Protein AF-A0A9P1FGV8-F1 (afdb_monomer_lite)

pLDDT: mean 72.92, std 21.54, range [23.73, 96.88]

Secondary structure (DSSP, 8-state):
-EEEEEEEETTEEEEEEEEETT--HHHHHHHHHHHH---GGGEEEEETTEE-S---SS--SEEEEEE---PPPHHHHHHHHHHHTT-GGGGGGS-HHHHT-HHHHHHHHHH-GGGGGTS-TTGGG-HHHHHHHHHH-GGGGGTS-TTGGG-HHHHHHHHHH-GGGGGGS-TTTTT-HHHHHHHHHH-GGGGGSTTS-SGGGG-HHHHHHHHHH-GGGGGTS-TTGGG-HHHHHHHHHH-GGGGGTS-GGGGG-HHHHHHHHTT-GGGGGGS-TTGGG-HHHHHHHHHH-GGGGGGS-HHHHS-HHHHHHHT-TTSSS-EEEETTEEEE--S--TT-S-HHHHHT--TT--HHHHHHHHHHHHHHS-GGG-GGGHHHHHHHHHHHHHHHHHHHSHHHHHHHHHHHHHHHHT---TTSS---HHHHHHHHHHHS--------PPPP--------------GGGGGGSS------------------------------------------------------------PPTTSPPTT-EEEE---SS-GGGTT-EEEEEEEETTTTEEEEEESS-S-EEEE-TTSEEE--EEEE---SS-GGGTT-EEEEEEEETTTTEEEEEEE---SSS--S--EEEEEEEGGGEEEPTT-EEE--S-SSGGGTT-EEEEEEEETTTTEEEEEETTS-EE-

Foldseek 3Di:
DWAWAFEAEPVGTDDIDIGDQPDKPQVVLVVCCVRPVQHSVQWFWDDPHDTDPICPNDGGNYIYTDGHDDDDDPVRVVVLLVVLLVALCCLQVDDLSLLADLVSLLSSLQRALLSLQSHDLVSLADPVSLLSSLQRALLSLLSHDLVLLADLVSLLSSLLRALLSLLSHDLVLLPDPVSNLSSCQNALCSLVDPSRDPVSLADLSNLLSSLLRALCSLLSRDLVSLAPPVSLQSNCLRALCSCVNHDLVCLAVLSNLLSNLLVALLCLLSHDLVLLADLSSLQSNQQAALCSLVSHDLVSVPDPVSQVNQQDPNHHFRWHADPSDIDTLDQAPLPDLDLCNNLSHDLPDDLVSLVVSLVVLCVVLPLVVCVVPNVVSVSSNVSSVVSSVQCNDPVSSVQCVVPNPVSVVVDDDPPPPDQDPVNVVVVCPVPPDDDDDDDDDDDDDDDDDDDDDDDDDDPVPVVPPDDDDDDDDDDDDDDDDDDDDDDDDDDDDDDDDDDDDDDDDDDDDDDDDDDDDDDDDPPPPDPQALDDDFQFKKAFADDPPCHVRHRFIWTFHDADPVVQWTFTQTPVDRDTDTHHPVGIDTFFKWAFDDDPPCCVRHRFIWTFSDADPVVQWTFTFTFDDDDPDDDGDDTDTDTHHPLRTHGDQQDKDADDDDPPPVRHRWIWGFHDAPNVVSDTFTATSVGDTDD

Structure (mmCIF, N/CA/C/O backbone):
data_AF-A0A9P1FGV8-F1
#
_entry.id   AF-A0A9P1FGV8-F1
#
loop_
_atom_site.group_PDB
_atom_site.id
_atom_site.type_symbol
_atom_site.label_atom_id
_atom_site.label_alt_id
_atom_site.label_comp_id
_atom_site.label_asym_id
_atom_site.label_entity_id
_atom_site.label_seq_id
_atom_site.pdbx_PDB_ins_code
_atom_site.Cartn_x
_atom_site.Cartn_y
_atom_site.Cartn_z
_atom_site.occupancy
_atom_site.B_iso_or_equiv
_atom_site.auth_seq_id
_atom_site.auth_comp_id
_atom_site.auth_asym_id
_atom_site.auth_atom_id
_atom_site.pdbx_PDB_model_num
ATOM 1 N N . MET A 1 1 ? -26.670 -15.741 76.612 1.00 57.12 1 MET A N 1
ATOM 2 C CA . MET A 1 1 ? -26.984 -16.680 75.513 1.00 57.12 1 MET A CA 1
ATOM 3 C C . MET A 1 1 ? -26.267 -16.162 74.277 1.00 57.12 1 MET A C 1
ATOM 5 O O . MET A 1 1 ? -26.011 -14.965 74.229 1.00 57.12 1 MET A O 1
ATOM 9 N N . SER A 1 2 ? -25.871 -17.027 73.353 1.00 61.12 2 SER A N 1
ATOM 10 C CA . SER A 1 2 ? -25.219 -16.634 72.100 1.00 61.12 2 SER A CA 1
ATOM 11 C C . SER A 1 2 ? -25.986 -17.243 70.940 1.00 61.12 2 SER A C 1
ATOM 13 O O . SER A 1 2 ? -26.332 -18.423 70.989 1.00 61.12 2 SER A O 1
ATOM 15 N N . ASP A 1 3 ? -26.240 -16.438 69.917 1.00 75.19 3 ASP A N 1
ATOM 16 C CA . ASP A 1 3 ? -26.911 -16.886 68.704 1.00 75.19 3 ASP A CA 1
ATOM 17 C C . ASP A 1 3 ? -25.857 -17.325 67.687 1.00 75.19 3 ASP A C 1
ATOM 19 O O . ASP A 1 3 ? -24.790 -16.711 67.575 1.00 75.19 3 ASP A O 1
ATOM 23 N N . GLN A 1 4 ? -26.148 -18.401 66.959 1.00 81.81 4 GLN A N 1
ATOM 24 C CA . GLN A 1 4 ? -25.313 -18.895 65.869 1.00 81.81 4 GLN A CA 1
ATOM 25 C C . GLN A 1 4 ? -25.981 -18.535 64.541 1.00 81.81 4 GLN A C 1
ATOM 27 O O . GLN A 1 4 ? -27.059 -19.041 64.236 1.00 81.81 4 GLN A O 1
ATOM 32 N N . ILE A 1 5 ? -25.324 -17.682 63.759 1.00 84.19 5 ILE A N 1
ATOM 33 C CA . ILE A 1 5 ? -25.774 -17.267 62.429 1.00 84.19 5 ILE A CA 1
ATOM 34 C C . ILE A 1 5 ? -24.946 -18.030 61.395 1.00 84.19 5 ILE A C 1
ATOM 36 O O . ILE A 1 5 ? -23.714 -18.041 61.474 1.00 84.19 5 ILE A O 1
ATOM 40 N N . ARG A 1 6 ? -25.601 -18.680 60.432 1.00 83.81 6 ARG A N 1
ATOM 41 C CA . ARG A 1 6 ? -24.921 -19.350 59.315 1.00 83.81 6 ARG A CA 1
ATOM 42 C C . ARG A 1 6 ? -24.731 -18.381 58.162 1.00 83.81 6 ARG A C 1
ATOM 44 O O . ARG A 1 6 ? -25.678 -17.718 57.752 1.00 83.81 6 ARG A O 1
ATOM 51 N N . ILE A 1 7 ? -23.519 -18.320 57.632 1.00 84.19 7 ILE A N 1
ATOM 52 C CA . ILE A 1 7 ? -23.178 -17.533 56.454 1.00 84.19 7 ILE A CA 1
ATOM 53 C C . ILE A 1 7 ? -23.054 -18.495 55.281 1.00 84.19 7 ILE A C 1
ATOM 55 O O . ILE A 1 7 ? -22.182 -19.364 55.269 1.00 84.19 7 ILE A O 1
ATOM 59 N N . VAL A 1 8 ? -23.931 -18.346 54.297 1.00 83.12 8 VAL A N 1
ATOM 60 C CA . VAL A 1 8 ? -23.946 -19.139 53.066 1.00 83.12 8 VAL A CA 1
ATOM 61 C C . VAL A 1 8 ? -23.476 -18.292 51.888 1.00 83.12 8 VAL A C 1
ATOM 63 O O . VAL A 1 8 ? -23.624 -17.073 51.869 1.00 83.12 8 VAL A O 1
ATOM 66 N N . GLY A 1 9 ? -22.888 -18.938 50.893 1.00 76.12 9 GLY A N 1
ATOM 67 C CA . GLY A 1 9 ? -22.612 -18.369 49.583 1.00 76.12 9 GLY A CA 1
ATOM 68 C C . GLY A 1 9 ? -23.350 -19.158 48.508 1.00 76.12 9 GLY A C 1
ATOM 69 O O . GLY A 1 9 ? -23.976 -20.182 48.781 1.00 76.12 9 GLY A O 1
ATOM 70 N N . LEU A 1 10 ? -23.205 -18.737 47.252 1.00 68.19 10 LEU A N 1
ATOM 71 C CA . LEU A 1 10 ? -23.842 -19.392 46.098 1.00 68.19 10 LEU A CA 1
ATOM 72 C C . LEU A 1 10 ? -23.443 -20.875 45.912 1.00 68.19 10 LEU A C 1
ATOM 74 O O . LEU A 1 10 ? -24.108 -21.592 45.170 1.00 68.19 10 LEU A O 1
ATOM 78 N N . ALA A 1 11 ? -22.375 -21.333 46.576 1.00 64.50 11 ALA A N 1
ATOM 79 C CA . ALA A 1 11 ? -21.871 -22.708 46.532 1.00 64.50 11 ALA A CA 1
ATOM 80 C C . ALA A 1 11 ? -22.153 -23.543 47.806 1.00 64.50 11 ALA A C 1
ATOM 82 O O . ALA A 1 11 ? -21.768 -24.710 47.845 1.00 64.50 11 ALA A O 1
ATOM 83 N N . GLY A 1 12 ? -22.800 -22.980 48.838 1.00 76.12 12 GLY A N 1
ATOM 84 C CA . GLY A 1 12 ? -23.078 -23.659 50.116 1.00 76.12 12 GLY A CA 1
ATOM 85 C C . GLY A 1 12 ? -22.660 -22.861 51.359 1.00 76.12 12 GLY A C 1
ATOM 86 O O . GLY A 1 12 ? -22.357 -21.672 51.274 1.00 76.12 12 GLY A O 1
ATOM 87 N N . GLU A 1 13 ? -22.660 -23.508 52.529 1.00 82.38 13 GLU A N 1
ATOM 88 C CA . GLU A 1 13 ? -22.275 -22.894 53.812 1.00 82.38 13 GLU A CA 1
ATOM 89 C C . GLU A 1 13 ? -20.778 -22.523 53.823 1.00 82.38 13 GLU A C 1
ATOM 91 O O . GLU A 1 13 ? -19.921 -23.367 53.567 1.00 82.38 13 GLU A O 1
ATOM 96 N N . LEU A 1 14 ? -20.473 -21.248 54.092 1.00 80.44 14 LEU A N 1
ATOM 97 C CA . LEU A 1 14 ? -19.115 -20.690 54.125 1.00 80.44 14 LEU A CA 1
ATOM 98 C C . LEU A 1 14 ? -18.533 -20.734 55.541 1.00 80.44 14 LEU A C 1
ATOM 100 O O . LEU A 1 14 ? -17.412 -21.194 55.742 1.00 80.44 14 LEU A O 1
ATOM 104 N N . CYS A 1 15 ? -19.288 -20.247 56.528 1.00 82.62 15 CYS A N 1
ATOM 105 C CA . CYS A 1 15 ? -18.912 -20.283 57.939 1.00 82.62 15 CYS A CA 1
ATOM 106 C C . CYS A 1 15 ? -20.142 -20.130 58.847 1.00 82.62 15 CYS A C 1
ATOM 108 O O . CYS A 1 15 ? -21.204 -19.691 58.411 1.00 82.62 15 CYS A O 1
ATOM 110 N N . SER A 1 16 ? -19.996 -20.447 60.136 1.00 84.81 16 SER A N 1
ATOM 111 C CA . SER A 1 16 ? -21.013 -20.141 61.149 1.00 84.81 16 SER A CA 1
ATOM 112 C C . SER A 1 16 ? -20.418 -19.241 62.226 1.00 84.81 16 SER A C 1
ATOM 114 O O . SER A 1 16 ? -19.399 -19.597 62.825 1.00 84.81 16 SER A O 1
ATOM 116 N N . VAL A 1 17 ? -21.051 -18.103 62.495 1.00 84.00 17 VAL A N 1
ATOM 117 C CA . VAL A 1 17 ? -20.554 -17.076 63.417 1.00 84.00 17 VAL A CA 1
ATOM 118 C C . VAL A 1 17 ? -21.397 -17.074 64.690 1.00 84.00 17 VAL A C 1
ATOM 120 O O . VAL A 1 17 ? -22.623 -17.030 64.629 1.00 84.00 17 VAL A O 1
ATOM 123 N N . GLN A 1 18 ? -20.746 -17.103 65.857 1.00 83.19 18 GLN A N 1
ATOM 124 C CA . GLN A 1 18 ? -21.416 -16.941 67.153 1.00 83.19 18 GLN A CA 1
ATOM 125 C C . GLN A 1 18 ? -21.330 -15.492 67.644 1.00 83.19 18 GLN A C 1
ATOM 127 O O . GLN A 1 18 ? -20.236 -14.915 67.717 1.00 83.19 18 GLN A O 1
ATOM 132 N N . LEU A 1 19 ? -22.469 -14.920 68.039 1.00 81.88 19 LEU A N 1
ATOM 133 C CA . LEU A 1 19 ? -22.578 -13.547 68.542 1.00 81.88 19 LEU A CA 1
ATOM 134 C C . LEU A 1 19 ? -23.376 -13.470 69.857 1.00 81.88 19 LEU A C 1
ATOM 136 O O . LEU A 1 19 ? -24.358 -14.198 70.019 1.00 81.88 19 LEU A O 1
ATOM 140 N N . PRO A 1 20 ? -22.995 -12.588 70.801 1.00 79.38 20 PRO A N 1
ATOM 141 C CA . PRO A 1 20 ? -23.828 -12.274 71.963 1.00 79.38 20 PRO A CA 1
ATOM 142 C C . PRO A 1 20 ? -25.107 -11.533 71.524 1.00 79.38 20 PRO A C 1
ATOM 144 O O . PRO A 1 20 ? -25.142 -10.969 70.429 1.00 79.38 20 PRO A O 1
ATOM 147 N N . VAL A 1 21 ? -26.176 -11.588 72.331 1.00 70.56 21 VAL A N 1
ATOM 148 C CA . VAL A 1 21 ? -27.558 -11.161 71.967 1.00 70.56 21 VAL A CA 1
ATOM 149 C C . VAL A 1 21 ? -27.668 -9.670 71.596 1.00 70.56 21 VAL A C 1
ATOM 151 O O . VAL A 1 21 ? -28.568 -9.269 70.867 1.00 70.56 21 VAL A O 1
ATOM 154 N N . ASP A 1 22 ? -26.724 -8.866 72.067 1.00 75.62 22 ASP A N 1
ATOM 155 C CA . ASP A 1 22 ? -26.597 -7.416 71.917 1.00 75.62 22 ASP A CA 1
ATOM 156 C C . ASP A 1 22 ? -25.638 -6.973 70.792 1.00 75.62 22 ASP A C 1
ATOM 158 O O . ASP A 1 22 ? -25.568 -5.784 70.492 1.00 75.62 22 ASP A O 1
ATOM 162 N N . ALA A 1 23 ? -24.939 -7.911 70.139 1.00 78.25 23 ALA A N 1
ATOM 163 C CA . ALA A 1 23 ? -23.999 -7.604 69.056 1.00 78.25 23 ALA A CA 1
ATOM 164 C C . ALA A 1 23 ? -24.629 -6.838 67.883 1.00 78.25 23 ALA A C 1
ATOM 166 O O . ALA A 1 23 ? -25.740 -7.152 67.438 1.00 78.25 23 ALA A O 1
ATOM 167 N N . THR A 1 24 ? -23.855 -5.897 67.342 1.00 83.81 24 THR A N 1
ATOM 168 C CA . THR A 1 24 ? -24.216 -5.051 66.196 1.00 83.81 24 THR A CA 1
ATOM 169 C C . THR A 1 24 ? -23.938 -5.712 64.838 1.00 83.81 24 THR A C 1
ATOM 171 O O . THR A 1 24 ? -23.131 -6.638 64.719 1.00 83.81 24 THR A O 1
ATOM 174 N N . LEU A 1 25 ? -24.555 -5.196 63.763 1.00 81.69 25 LEU A N 1
ATOM 175 C CA . LEU A 1 25 ? -24.253 -5.630 62.388 1.00 81.69 25 LEU A CA 1
ATOM 176 C C . LEU A 1 25 ? -22.762 -5.453 62.038 1.00 81.69 25 LEU A C 1
ATOM 178 O O . LEU A 1 25 ? -22.204 -6.246 61.283 1.00 81.69 25 LEU A O 1
ATOM 182 N N . GLN A 1 26 ? -22.103 -4.444 62.611 1.00 81.31 26 GLN A N 1
ATOM 183 C CA . GLN A 1 26 ? -20.683 -4.177 62.391 1.00 81.31 26 GLN A CA 1
ATOM 184 C C . GLN A 1 26 ? -19.782 -5.232 63.057 1.00 81.31 26 GLN A C 1
ATOM 186 O O . GLN A 1 26 ? -18.797 -5.651 62.455 1.00 81.31 26 GLN A O 1
ATOM 191 N N . GLU A 1 27 ? -20.152 -5.739 64.237 1.00 83.00 27 GLU A N 1
ATOM 192 C CA . GLU A 1 27 ? -19.472 -6.880 64.871 1.00 83.00 27 GLU A CA 1
ATOM 193 C C . GLU A 1 27 ? -19.676 -8.188 64.100 1.00 83.00 27 GLU A C 1
ATOM 195 O O . GLU A 1 27 ? -18.733 -8.972 63.980 1.00 83.00 27 GLU A O 1
ATOM 200 N N . LEU A 1 28 ? -20.873 -8.421 63.538 1.00 83.62 28 LEU A N 1
ATOM 201 C CA . LEU A 1 28 ? -21.086 -9.552 62.629 1.00 83.62 28 LEU A CA 1
ATOM 202 C C . LEU A 1 28 ? -20.140 -9.450 61.431 1.00 83.62 28 LEU A C 1
ATOM 204 O O . LEU A 1 28 ? -19.426 -10.411 61.147 1.00 83.62 28 LEU A O 1
ATOM 208 N N . LYS A 1 29 ? -20.094 -8.286 60.768 1.00 82.75 29 LYS A N 1
ATOM 209 C CA . LYS A 1 29 ? -19.202 -8.081 59.623 1.00 82.75 29 LYS A CA 1
ATOM 210 C C . LYS A 1 29 ? -17.730 -8.273 59.995 1.00 82.75 29 LYS A C 1
ATOM 212 O O . LYS A 1 29 ? -17.039 -8.994 59.284 1.00 82.75 29 LYS A O 1
ATOM 217 N N . SER A 1 30 ? -17.276 -7.750 61.136 1.00 84.50 30 SER A N 1
ATOM 218 C CA . SER A 1 30 ? -15.900 -7.957 61.618 1.00 84.50 30 SER A CA 1
ATOM 219 C C . SER A 1 30 ? -15.572 -9.438 61.806 1.00 84.50 30 SER A C 1
ATOM 221 O O . SER A 1 30 ? -14.521 -9.886 61.368 1.00 84.50 30 SER A O 1
ATOM 223 N N . LYS A 1 31 ? -16.479 -10.238 62.384 1.00 84.56 31 LYS A N 1
ATOM 224 C CA . LYS A 1 31 ? -16.229 -11.680 62.548 1.00 84.56 31 LYS A CA 1
ATOM 225 C C . LYS A 1 31 ? -16.260 -12.464 61.237 1.00 84.56 31 LYS A C 1
ATOM 227 O O . LYS A 1 31 ? -15.625 -13.510 61.148 1.00 84.56 31 LYS A O 1
ATOM 232 N N . ILE A 1 32 ? -17.007 -11.999 60.237 1.00 81.94 32 ILE A N 1
ATOM 233 C CA . ILE A 1 32 ? -16.972 -12.564 58.880 1.00 81.94 32 ILE A CA 1
ATOM 234 C C . ILE A 1 32 ? -15.648 -12.203 58.190 1.00 81.94 32 ILE A C 1
ATOM 236 O O . ILE A 1 32 ? -15.091 -13.043 57.486 1.00 81.94 32 ILE A O 1
ATOM 240 N N . ASP A 1 33 ? -15.122 -11.003 58.440 1.00 83.12 33 ASP A N 1
ATOM 241 C CA . ASP A 1 33 ? -13.806 -10.543 57.978 1.00 83.12 33 ASP A CA 1
ATOM 242 C C . ASP A 1 33 ? -12.700 -11.442 58.557 1.00 83.12 33 ASP A C 1
ATOM 244 O O . ASP A 1 33 ? -11.988 -12.108 57.808 1.00 83.12 33 ASP A O 1
ATOM 248 N N . ASP A 1 34 ? -12.675 -11.606 59.886 1.00 81.81 34 ASP A N 1
ATOM 249 C CA . ASP A 1 34 ? -11.740 -12.486 60.605 1.00 81.81 34 ASP A CA 1
ATOM 250 C C . ASP A 1 34 ? -11.811 -13.958 60.144 1.00 81.81 34 ASP A C 1
ATOM 252 O O . ASP A 1 34 ? -10.808 -14.673 60.169 1.00 81.81 34 ASP A O 1
ATOM 256 N N . ALA A 1 35 ? -12.999 -14.439 59.750 1.00 81.06 35 ALA A N 1
ATOM 257 C CA . ALA A 1 35 ? -13.232 -15.841 59.395 1.00 81.06 35 ALA A CA 1
ATOM 258 C C . ALA A 1 35 ? -13.003 -16.171 57.910 1.00 81.06 35 ALA A C 1
ATOM 260 O O . ALA A 1 35 ? -12.630 -17.302 57.597 1.00 81.06 35 ALA A O 1
ATOM 261 N N . LEU A 1 36 ? -13.270 -15.230 56.995 1.00 77.81 36 LEU A N 1
ATOM 262 C CA . LEU A 1 36 ? -13.237 -15.453 55.541 1.00 77.81 36 LEU A CA 1
ATOM 263 C C . LEU A 1 36 ? -12.236 -14.556 54.793 1.00 77.81 36 LEU A C 1
ATOM 265 O O . LEU A 1 36 ? -12.057 -14.737 53.588 1.00 77.81 36 LEU A O 1
ATOM 269 N N . GLY A 1 37 ? -11.602 -13.588 55.462 1.00 70.81 37 GLY A N 1
ATOM 270 C CA . GLY A 1 37 ? -10.716 -12.604 54.831 1.00 70.81 37 GLY A CA 1
ATOM 271 C C . GLY A 1 37 ? -11.441 -11.694 53.834 1.00 70.81 37 GLY A C 1
ATOM 272 O O . GLY A 1 37 ? -10.868 -11.321 52.809 1.00 70.81 37 GLY A O 1
ATOM 273 N N . VAL A 1 38 ? -12.723 -11.402 54.083 1.00 72.25 38 VAL A N 1
ATOM 274 C CA . VAL A 1 38 ? -13.543 -10.513 53.247 1.00 72.25 38 VAL A CA 1
ATOM 275 C C . VAL A 1 38 ? -13.746 -9.193 53.993 1.00 72.25 38 VAL A C 1
ATOM 277 O O . VAL A 1 38 ? -14.572 -9.170 54.908 1.00 72.25 38 VAL A O 1
ATOM 280 N N . PRO A 1 39 ? -13.080 -8.097 53.577 1.00 70.00 39 PRO A N 1
ATOM 281 C CA . PRO A 1 39 ? -13.184 -6.791 54.218 1.00 70.00 39 PRO A CA 1
ATOM 282 C C . PRO A 1 39 ? -14.626 -6.359 54.492 1.00 70.00 39 PRO A C 1
ATOM 284 O O . PRO A 1 39 ? -15.492 -6.504 53.629 1.00 70.00 39 PRO A O 1
ATOM 287 N N . CYS A 1 40 ? -14.899 -5.781 55.663 1.00 74.19 40 CYS A N 1
ATOM 288 C CA . CYS A 1 40 ? -16.247 -5.367 56.089 1.00 74.19 40 CYS A CA 1
ATOM 289 C C . CYS A 1 40 ? -17.019 -4.500 55.065 1.00 74.19 40 CYS A C 1
ATOM 291 O O . CYS A 1 40 ? -18.250 -4.569 54.996 1.00 74.19 40 CYS A O 1
ATOM 293 N N . ASN A 1 41 ? -16.318 -3.695 54.257 1.00 62.62 41 ASN A N 1
ATOM 294 C CA . ASN A 1 41 ? -16.884 -2.883 53.169 1.00 62.62 41 ASN A CA 1
ATOM 295 C C . ASN A 1 41 ? -17.224 -3.694 51.899 1.00 62.62 41 ASN A C 1
ATOM 297 O O . ASN A 1 41 ? -18.076 -3.275 51.121 1.00 62.62 41 ASN A O 1
ATOM 301 N N . GLN A 1 42 ? -16.622 -4.871 51.710 1.00 67.88 42 GLN A N 1
ATOM 302 C CA . GLN A 1 42 ? -16.896 -5.801 50.607 1.00 67.88 42 GLN A CA 1
ATOM 303 C C . GLN A 1 42 ? -18.032 -6.796 50.918 1.00 67.88 42 GLN A C 1
ATOM 305 O O . GLN A 1 42 ? -18.405 -7.593 50.057 1.00 67.88 42 GLN A O 1
ATOM 310 N N . GLN A 1 43 ? -18.603 -6.770 52.128 1.00 78.12 43 GLN A N 1
ATOM 311 C CA . GLN A 1 43 ? -19.660 -7.692 52.553 1.00 78.12 43 GLN A CA 1
ATOM 312 C C . GLN A 1 43 ? -21.068 -7.099 52.371 1.00 78.12 43 GLN A C 1
ATOM 314 O O . GLN A 1 43 ? -21.468 -6.203 53.126 1.00 78.12 43 GLN A O 1
ATOM 319 N N . ARG A 1 44 ? -21.869 -7.668 51.459 1.00 79.12 44 ARG A N 1
ATOM 320 C CA . ARG A 1 44 ? -23.339 -7.534 51.476 1.00 79.12 44 ARG A CA 1
ATOM 321 C C . ARG A 1 44 ? -23.955 -8.797 52.066 1.00 79.12 44 ARG A C 1
ATOM 323 O O . ARG A 1 44 ? -23.674 -9.898 51.597 1.00 79.12 44 ARG A O 1
ATOM 330 N N . LEU A 1 45 ? -24.778 -8.627 53.098 1.00 82.62 45 LEU A N 1
ATOM 331 C CA . LEU A 1 45 ? -25.456 -9.710 53.809 1.00 82.62 45 LEU A CA 1
ATOM 332 C C . LEU A 1 45 ? -26.945 -9.659 53.471 1.00 82.62 45 LEU A C 1
ATOM 334 O O . LEU A 1 45 ? -27.582 -8.625 53.662 1.00 82.62 45 LEU A O 1
ATOM 338 N N . ILE A 1 46 ? -27.489 -10.758 52.956 1.00 80.88 46 ILE A N 1
ATOM 339 C CA . ILE A 1 46 ? -28.881 -10.856 52.501 1.00 80.88 46 ILE A CA 1
ATOM 340 C C . ILE A 1 46 ? -29.616 -11.908 53.331 1.00 80.88 46 ILE A C 1
ATOM 342 O O . ILE A 1 46 ? -29.127 -13.026 53.489 1.00 80.88 46 ILE A O 1
ATOM 346 N N . HIS A 1 47 ? -30.806 -11.564 53.823 1.00 81.50 47 HIS A N 1
ATOM 347 C CA . HIS A 1 47 ? -31.730 -12.493 54.469 1.00 81.50 47 HIS A CA 1
ATOM 348 C C . HIS A 1 47 ? -32.973 -12.658 53.590 1.00 81.50 47 HIS A C 1
ATOM 350 O O . HIS A 1 47 ? -33.695 -11.696 53.324 1.00 81.50 47 HIS A O 1
ATOM 356 N N . GLY A 1 48 ? -33.218 -13.878 53.106 1.00 79.06 48 GLY A N 1
ATOM 357 C CA . GLY A 1 48 ? -34.281 -14.136 52.133 1.00 79.06 48 GLY A CA 1
ATOM 358 C C . GLY A 1 48 ? -34.045 -13.366 50.829 1.00 79.06 48 GLY A C 1
ATOM 359 O O . GLY A 1 48 ? -33.186 -13.744 50.037 1.00 79.06 48 GLY A O 1
ATOM 360 N N . SER A 1 49 ? -34.807 -12.292 50.615 1.00 74.44 49 SER A N 1
ATOM 361 C CA . SER A 1 49 ? -34.720 -11.414 49.438 1.00 74.44 49 SER A CA 1
ATOM 362 C C . SER A 1 49 ? -34.280 -9.977 49.750 1.00 74.44 49 SER A C 1
ATOM 364 O O . SER A 1 49 ? -34.245 -9.157 48.835 1.00 74.44 49 SER A O 1
ATOM 366 N N . GLU A 1 50 ? -33.973 -9.649 51.008 1.00 76.88 50 GLU A N 1
ATOM 367 C CA . GLU A 1 50 ? -33.666 -8.279 51.442 1.00 76.88 50 GLU A CA 1
ATOM 368 C C . GLU A 1 50 ? -32.251 -8.162 52.022 1.00 76.88 50 GLU A C 1
ATOM 370 O O . GLU A 1 50 ? -31.736 -9.070 52.676 1.00 76.88 50 GLU A O 1
ATOM 375 N N . GLU A 1 51 ? -31.602 -7.026 51.762 1.00 80.62 51 GLU A N 1
ATOM 376 C CA . GLU A 1 51 ? -30.280 -6.708 52.301 1.00 80.62 51 GLU A CA 1
ATOM 377 C C . GLU A 1 51 ? -30.386 -6.214 53.746 1.00 80.62 51 GLU A C 1
ATOM 379 O O . GLU A 1 51 ? -31.178 -5.322 54.058 1.00 80.62 51 GLU A O 1
ATOM 384 N N . LEU A 1 52 ? -29.566 -6.781 54.632 1.00 79.25 52 LEU A N 1
ATOM 385 C CA . LEU A 1 52 ? -29.603 -6.469 56.054 1.00 79.25 52 LEU A CA 1
ATOM 386 C C . LEU A 1 52 ? -28.986 -5.089 56.329 1.00 79.25 52 LEU A C 1
ATOM 388 O O . LEU A 1 52 ? -27.772 -4.910 56.222 1.00 79.25 52 LEU A O 1
ATOM 392 N N . GLN A 1 53 ? -29.824 -4.127 56.722 1.00 75.00 53 GLN A N 1
ATOM 393 C CA . GLN A 1 53 ? -29.381 -2.799 57.173 1.00 75.00 53 GLN A CA 1
ATOM 394 C C . GLN A 1 53 ? -29.065 -2.757 58.677 1.00 75.00 53 GLN A C 1
ATOM 396 O O . GLN A 1 53 ? -28.214 -1.981 59.102 1.00 75.00 53 GLN A O 1
ATOM 401 N N . ASP A 1 54 ? -29.712 -3.614 59.470 1.00 75.56 54 ASP A N 1
ATOM 402 C CA . ASP A 1 54 ? -29.453 -3.831 60.897 1.00 75.56 54 ASP A CA 1
ATOM 403 C C . ASP A 1 54 ? -29.840 -5.277 61.273 1.00 75.56 54 ASP A C 1
ATOM 405 O O . ASP A 1 54 ? -30.634 -5.908 60.575 1.00 75.56 54 ASP A O 1
ATOM 409 N N . LEU A 1 55 ? -29.291 -5.818 62.365 1.00 68.06 55 LEU A N 1
ATOM 410 C CA . LEU A 1 55 ? -29.596 -7.174 62.845 1.00 68.06 55 LEU A CA 1
ATOM 411 C C . LEU A 1 55 ? -31.011 -7.310 63.427 1.00 68.06 55 LEU A C 1
ATOM 413 O O . LEU A 1 55 ? -31.561 -8.413 63.422 1.00 68.06 55 LEU A O 1
ATOM 417 N N . GLY A 1 56 ? -31.592 -6.207 63.910 1.00 64.75 56 GLY A N 1
ATOM 418 C CA . GLY A 1 56 ? -32.941 -6.163 64.469 1.00 64.75 56 GLY A CA 1
ATOM 419 C C . GLY A 1 56 ? -33.147 -7.033 65.724 1.00 64.75 56 GLY A C 1
ATOM 420 O O . GLY A 1 56 ? -32.219 -7.664 66.233 1.00 64.75 56 GLY A O 1
ATOM 421 N N . PRO A 1 57 ? -34.383 -7.086 66.257 1.00 58.94 57 PRO A N 1
ATOM 422 C CA . PRO A 1 57 ? -34.712 -7.913 67.421 1.00 58.94 57 PRO A CA 1
ATOM 423 C C . PRO A 1 57 ? -34.892 -9.401 67.073 1.00 58.94 57 PRO A C 1
ATOM 425 O O . PRO A 1 57 ? -34.781 -10.258 67.947 1.00 58.94 57 PRO A O 1
ATOM 428 N N . THR A 1 58 ? -35.187 -9.726 65.811 1.00 59.38 58 THR A N 1
ATOM 429 C CA . THR A 1 58 ? -35.357 -11.097 65.309 1.00 59.38 58 THR A CA 1
ATOM 430 C C . THR A 1 58 ? -34.165 -11.468 64.441 1.00 59.38 58 THR A C 1
ATOM 432 O O . THR A 1 58 ? -34.141 -11.166 63.248 1.00 59.38 58 THR A O 1
ATOM 435 N N . ARG A 1 59 ? -33.169 -12.113 65.048 1.00 67.81 59 ARG A N 1
ATOM 436 C CA . ARG A 1 59 ? -31.910 -12.427 64.372 1.00 67.81 59 ARG A CA 1
ATOM 437 C C . ARG A 1 59 ? -32.092 -13.502 63.291 1.00 67.81 59 ARG A C 1
ATOM 439 O O . ARG A 1 59 ? -32.717 -14.529 63.568 1.00 67.81 59 ARG A O 1
ATOM 446 N N . PRO A 1 60 ? -31.550 -13.294 62.079 1.00 67.88 60 PRO A N 1
ATOM 447 C CA . PRO A 1 60 ? -31.633 -14.266 60.996 1.00 67.88 60 PRO A CA 1
ATOM 448 C C . PRO A 1 60 ? -30.770 -15.495 61.306 1.00 67.88 60 PRO A C 1
ATOM 450 O O . PRO A 1 60 ? -29.641 -15.372 61.777 1.00 67.88 60 PRO A O 1
ATOM 453 N N . VAL A 1 61 ? -31.297 -16.689 61.027 1.00 72.00 61 VAL A N 1
ATOM 454 C CA . VAL A 1 61 ? -30.582 -17.966 61.242 1.00 72.00 61 VAL A CA 1
ATOM 455 C C . VAL A 1 61 ? -29.560 -18.229 60.127 1.00 72.00 61 VAL A C 1
ATOM 457 O O . VAL A 1 61 ? -28.531 -18.865 60.357 1.00 72.00 61 VAL A O 1
ATOM 460 N N . GLU A 1 62 ? -29.829 -17.712 58.928 1.00 77.25 62 GLU A N 1
ATOM 461 C CA . GLU A 1 62 ? -29.045 -17.920 57.713 1.00 77.25 62 GLU A CA 1
ATOM 462 C C . GLU A 1 62 ? -28.933 -16.602 56.931 1.00 77.25 62 GLU A C 1
ATOM 464 O O . GLU A 1 62 ? -29.920 -15.882 56.779 1.00 77.25 62 GLU A O 1
ATOM 469 N N . LEU A 1 63 ? -27.733 -16.271 56.454 1.00 80.62 63 LEU A N 1
ATOM 470 C CA . LEU A 1 63 ? -27.433 -15.066 55.682 1.00 80.62 63 LEU A CA 1
ATOM 471 C C . LEU A 1 63 ? -26.607 -15.414 54.450 1.00 80.62 63 LEU A C 1
ATOM 473 O O . LEU A 1 63 ? -25.544 -16.021 54.567 1.00 80.62 63 LEU A O 1
ATOM 477 N N . CYS A 1 64 ? -27.044 -14.963 53.276 1.00 76.06 64 CYS A N 1
ATOM 478 C CA . CYS A 1 64 ? -26.242 -15.060 52.064 1.00 76.06 64 CYS A CA 1
ATOM 479 C C . CYS A 1 64 ? -25.217 -13.919 52.020 1.00 76.06 64 CYS A C 1
ATOM 481 O O . CYS A 1 64 ? -25.592 -12.745 52.031 1.00 76.06 64 CYS A O 1
ATOM 483 N N . LEU A 1 65 ? -23.930 -14.259 51.936 1.00 76.12 65 LEU A N 1
ATOM 484 C CA . LEU A 1 65 ? -22.841 -13.313 51.713 1.00 76.12 65 LEU A CA 1
ATOM 485 C C . LEU A 1 65 ? -22.602 -13.142 50.210 1.00 76.12 65 LEU A C 1
ATOM 487 O O . LEU A 1 65 ? -22.179 -14.073 49.523 1.00 76.12 65 LEU A O 1
ATOM 491 N N . LEU A 1 66 ? -22.817 -11.926 49.711 1.00 70.25 66 LEU A N 1
ATOM 492 C CA . LEU A 1 66 ? -22.317 -11.497 48.409 1.00 70.25 66 LEU A CA 1
ATOM 493 C C . LEU A 1 66 ? -21.059 -10.653 48.612 1.00 70.25 66 LEU A C 1
ATOM 495 O O . LEU A 1 66 ? -21.091 -9.617 49.281 1.00 70.25 66 LEU A O 1
ATOM 499 N N . ARG A 1 67 ? -19.955 -11.096 48.005 1.00 63.12 67 ARG A N 1
ATOM 500 C CA . ARG A 1 67 ? -18.713 -10.327 47.933 1.00 63.12 67 ARG A CA 1
ATOM 501 C C . ARG A 1 67 ? -18.856 -9.256 46.854 1.00 63.12 67 ARG A C 1
ATOM 503 O O . ARG A 1 67 ? -18.964 -9.580 45.673 1.00 63.12 67 ARG A O 1
ATOM 510 N N . LEU A 1 68 ? -18.853 -7.990 47.258 1.00 58.31 68 LEU A N 1
ATOM 511 C CA . LEU A 1 68 ? -18.641 -6.873 46.342 1.00 58.31 68 LEU A CA 1
ATOM 512 C C . LEU A 1 68 ? -17.206 -6.931 45.805 1.00 58.31 68 LEU A C 1
ATOM 514 O O . LEU A 1 68 ? -16.274 -7.247 46.549 1.00 58.31 68 LEU A O 1
ATOM 518 N N . ALA A 1 69 ? -17.026 -6.592 44.528 1.00 55.09 69 ALA A N 1
ATOM 519 C CA . ALA A 1 69 ? -15.697 -6.302 44.000 1.00 55.09 69 ALA A CA 1
ATOM 520 C C . ALA A 1 69 ? -15.057 -5.157 44.816 1.00 55.09 69 ALA A C 1
ATOM 522 O O . ALA A 1 69 ? -15.794 -4.273 45.272 1.00 55.09 69 ALA A O 1
ATOM 523 N N . PRO A 1 70 ? -13.725 -5.143 45.014 1.00 55.38 70 PRO A N 1
ATOM 524 C CA . PRO A 1 70 ? -13.058 -4.040 45.694 1.00 55.38 70 PRO A CA 1
ATOM 525 C C . PRO A 1 70 ? -13.348 -2.734 44.951 1.00 55.38 70 PRO A C 1
ATOM 527 O O . PRO A 1 70 ? -12.933 -2.564 43.806 1.00 55.38 70 PRO A O 1
ATOM 530 N N . GLN A 1 71 ? -14.085 -1.824 45.587 1.00 59.62 71 GLN A N 1
ATOM 531 C CA . GLN A 1 71 ? -14.208 -0.462 45.086 1.00 59.62 71 GLN A CA 1
ATOM 532 C C . GLN A 1 71 ? -12.891 0.246 45.400 1.00 59.62 71 GLN A C 1
ATOM 534 O O . GLN A 1 71 ? -12.508 0.326 46.564 1.00 59.62 71 GLN A O 1
ATOM 539 N N . LEU A 1 72 ? -12.188 0.682 44.355 1.00 69.50 72 LEU A N 1
ATOM 540 C CA . LEU A 1 72 ? -11.012 1.542 44.477 1.00 69.50 72 LEU A CA 1
ATOM 541 C C . LEU A 1 72 ? -11.418 2.879 45.088 1.00 69.50 72 LEU A C 1
ATOM 543 O O . LEU A 1 72 ? -12.393 3.485 44.631 1.00 69.50 72 LEU A O 1
ATOM 547 N N . ASP A 1 73 ? -10.638 3.347 46.057 1.00 78.00 73 ASP A N 1
ATOM 548 C CA . ASP A 1 73 ? -10.811 4.678 46.625 1.00 78.00 73 ASP A CA 1
ATOM 549 C C . ASP A 1 73 ? -10.496 5.752 45.566 1.00 78.00 73 ASP A C 1
ATOM 551 O O . ASP A 1 73 ? -9.601 5.592 44.732 1.00 78.00 73 ASP A O 1
ATOM 555 N N . GLU A 1 74 ? -11.213 6.878 45.598 1.00 77.94 74 GLU A N 1
ATOM 556 C CA . GLU A 1 74 ? -11.094 7.944 44.586 1.00 77.94 74 GLU A CA 1
ATOM 557 C C . GLU A 1 74 ? -9.668 8.523 44.475 1.00 77.94 74 GLU A C 1
ATOM 559 O O . GLU A 1 74 ? -9.236 8.920 43.391 1.00 77.94 74 GLU A O 1
ATOM 564 N N . GLU A 1 75 ? -8.893 8.524 45.567 1.00 82.12 75 GLU A N 1
ATOM 565 C CA . GLU A 1 75 ? -7.477 8.918 45.534 1.00 82.12 75 GLU A CA 1
ATOM 566 C C . GLU A 1 75 ? -6.606 7.903 44.778 1.00 82.12 75 GLU A C 1
ATOM 568 O O . GLU A 1 75 ? -5.743 8.307 43.995 1.00 82.12 75 GLU A O 1
ATOM 573 N N . GLU A 1 76 ? -6.843 6.599 44.956 1.00 85.19 76 GLU A N 1
ATOM 574 C CA . GLU A 1 76 ? -6.135 5.547 44.216 1.00 85.19 76 GLU A CA 1
ATOM 575 C C . GLU A 1 76 ? -6.504 5.590 42.731 1.00 85.19 76 GLU A C 1
ATOM 577 O O . GLU A 1 76 ? -5.616 5.519 41.878 1.00 85.19 76 GLU A O 1
ATOM 582 N N . LYS A 1 77 ? -7.791 5.792 42.405 1.00 87.00 77 LYS A N 1
ATOM 583 C CA . LYS A 1 77 ? -8.233 6.005 41.019 1.00 87.00 77 LYS A CA 1
ATOM 584 C C . LYS A 1 77 ? -7.526 7.195 40.381 1.00 87.00 77 LYS A C 1
ATOM 586 O O . LYS A 1 77 ? -7.021 7.078 39.266 1.00 87.00 77 LYS A O 1
ATOM 591 N N . LEU A 1 78 ? -7.441 8.328 41.079 1.00 88.50 78 LEU A N 1
ATOM 592 C CA . LEU A 1 78 ? -6.779 9.523 40.556 1.00 88.50 78 LEU A CA 1
ATOM 593 C C . LEU A 1 78 ? -5.274 9.299 40.330 1.00 88.50 78 LEU A C 1
ATOM 595 O O . LEU A 1 78 ? -4.743 9.739 39.308 1.00 88.50 78 LEU A O 1
ATOM 599 N N . GLN A 1 79 ? -4.593 8.594 41.240 1.00 90.62 79 GLN A N 1
ATOM 600 C CA . GLN A 1 79 ? -3.180 8.228 41.081 1.00 90.62 79 GLN A CA 1
ATOM 601 C C . GLN A 1 79 ? -2.967 7.312 39.870 1.00 90.62 79 GLN A C 1
ATOM 603 O O . GLN A 1 79 ? -2.137 7.622 39.011 1.00 90.62 79 GLN A O 1
ATOM 608 N N . TRP A 1 80 ? -3.757 6.239 39.748 1.00 91.38 80 TRP A N 1
ATOM 609 C CA . TRP A 1 80 ? -3.692 5.336 38.599 1.00 91.38 80 TRP A CA 1
ATOM 610 C C . TRP A 1 80 ? -4.029 6.047 37.289 1.00 91.38 80 TRP A C 1
ATOM 612 O O . TRP A 1 80 ? -3.312 5.862 36.311 1.00 91.38 80 TRP A O 1
ATOM 622 N N . SER A 1 81 ? -5.031 6.930 37.263 1.00 90.94 81 SER A N 1
ATOM 623 C CA . SER A 1 81 ? -5.355 7.730 36.075 1.00 90.94 81 SER A CA 1
ATOM 624 C C . SER A 1 81 ? -4.155 8.572 35.623 1.00 90.94 81 SER A C 1
ATOM 626 O O . SER A 1 81 ? -3.771 8.511 34.459 1.00 90.94 81 SER A O 1
ATOM 628 N N . GLN A 1 82 ? -3.489 9.287 36.537 1.00 91.62 82 GLN A N 1
ATOM 629 C CA . GLN A 1 82 ? -2.302 10.102 36.221 1.00 91.62 82 GLN A CA 1
ATOM 630 C C . GLN A 1 82 ? -1.065 9.285 35.803 1.00 91.62 82 GLN A C 1
ATOM 632 O O . GLN A 1 82 ? -0.141 9.831 35.187 1.00 91.62 82 GLN A O 1
ATOM 637 N N . GLN A 1 83 ? -0.996 8.005 36.176 1.00 92.12 83 GLN A N 1
ATOM 638 C CA . GLN A 1 83 ? 0.059 7.082 35.752 1.00 92.12 83 GLN A CA 1
ATOM 639 C C . GLN A 1 83 ? -0.244 6.524 34.355 1.00 92.12 83 GLN A C 1
ATOM 641 O O . GLN A 1 83 ? 0.596 6.627 33.461 1.00 92.12 83 GLN A O 1
ATOM 646 N N . LEU A 1 84 ? -1.476 6.057 34.136 1.00 91.94 84 LEU A N 1
ATOM 647 C CA . LEU A 1 84 ? -1.966 5.521 32.862 1.00 91.94 84 LEU A CA 1
ATOM 648 C C . LEU A 1 84 ? -2.057 6.584 31.755 1.00 91.94 84 LEU A C 1
ATOM 650 O O . LEU A 1 84 ? -1.890 6.257 30.584 1.00 91.94 84 LEU A O 1
ATOM 654 N N . GLU A 1 85 ? -2.252 7.861 32.102 1.00 92.12 85 GLU A N 1
ATOM 655 C CA . GLU A 1 85 ? -2.136 8.994 31.170 1.00 92.12 85 GLU A CA 1
ATOM 656 C C . GLU A 1 85 ? -0.718 9.177 30.601 1.00 92.12 85 GLU A C 1
ATOM 658 O O . GLU A 1 85 ? -0.571 9.742 29.517 1.00 92.12 85 GLU A O 1
ATOM 663 N N . LYS A 1 86 ? 0.325 8.732 31.318 1.00 90.31 86 LYS A N 1
ATOM 664 C CA . LYS A 1 86 ? 1.729 8.842 30.878 1.00 90.31 86 LYS A CA 1
ATOM 665 C C . LYS A 1 86 ? 2.176 7.613 30.097 1.00 90.31 86 LYS A C 1
ATOM 667 O O . LYS A 1 86 ? 2.861 7.765 29.089 1.00 90.31 86 LYS A O 1
ATOM 672 N N . ASP A 1 87 ? 1.802 6.427 30.570 1.00 91.25 87 ASP A N 1
ATOM 673 C CA . ASP A 1 87 ? 2.012 5.160 29.873 1.00 91.25 87 ASP A CA 1
ATOM 674 C C . ASP A 1 87 ? 0.857 4.196 30.184 1.00 91.25 87 ASP A C 1
ATOM 676 O O . ASP A 1 87 ? 0.701 3.717 31.307 1.00 91.25 87 ASP A O 1
ATOM 680 N N . GLY A 1 88 ? 0.044 3.892 29.170 1.00 89.38 88 GLY A N 1
ATOM 681 C CA . GLY A 1 88 ? -1.088 2.974 29.306 1.00 89.38 88 GLY A CA 1
ATOM 682 C C . GLY A 1 88 ? -0.684 1.522 29.586 1.00 89.38 88 GLY A C 1
ATOM 683 O O . GLY A 1 88 ? -1.515 0.742 30.050 1.00 89.38 88 GLY A O 1
ATOM 684 N N . MET A 1 89 ? 0.576 1.139 29.349 1.00 91.62 89 MET A N 1
ATOM 685 C CA . MET A 1 89 ? 1.063 -0.216 29.634 1.00 91.62 89 MET A CA 1
ATOM 686 C C . MET A 1 89 ? 1.341 -0.461 31.124 1.00 91.62 89 MET A C 1
ATOM 688 O O . MET A 1 89 ? 1.427 -1.620 31.531 1.00 91.62 89 MET A O 1
ATOM 692 N N . GLU A 1 90 ? 1.389 0.588 31.955 1.00 91.62 90 GLU A N 1
ATOM 693 C CA . GLU A 1 90 ? 1.482 0.476 33.421 1.00 91.62 90 GLU A CA 1
ATOM 694 C C . GLU A 1 90 ? 0.298 -0.297 34.034 1.00 91.62 90 GLU A C 1
ATOM 696 O O . GLU A 1 90 ? 0.425 -0.867 35.119 1.00 91.62 90 GLU A O 1
ATOM 701 N N . LEU A 1 91 ? -0.821 -0.419 33.303 1.00 91.50 91 LEU A N 1
ATOM 702 C CA . LEU A 1 91 ? -1.965 -1.266 33.659 1.00 91.50 91 LEU A CA 1
ATOM 703 C C . LEU A 1 91 ? -1.552 -2.722 33.955 1.00 91.50 91 LEU A C 1
ATOM 705 O O . LEU A 1 91 ? -2.200 -3.388 34.758 1.00 91.50 91 LEU A O 1
ATOM 709 N N . LEU A 1 92 ? -0.453 -3.204 33.356 1.00 91.44 92 LEU A N 1
ATOM 710 C CA . LEU A 1 92 ? 0.094 -4.551 33.565 1.00 91.44 92 LEU A CA 1
ATOM 711 C C . LEU A 1 92 ? 0.510 -4.809 35.021 1.00 91.44 92 LEU A C 1
ATOM 713 O O . LEU A 1 92 ? 0.473 -5.951 35.476 1.00 91.44 92 LEU A O 1
ATOM 717 N N . TYR A 1 93 ? 0.913 -3.759 35.736 1.00 90.06 93 TYR A N 1
ATOM 718 C CA . TYR A 1 93 ? 1.331 -3.819 37.138 1.00 90.06 93 TYR A CA 1
ATOM 719 C C . TYR A 1 93 ? 0.210 -3.425 38.108 1.00 90.06 93 TYR A C 1
ATOM 721 O O . TYR A 1 93 ? 0.389 -3.520 39.323 1.00 90.06 93 TYR A O 1
ATOM 729 N N . ALA A 1 94 ? -0.939 -2.985 37.590 1.00 89.31 94 ALA A N 1
ATOM 730 C CA . ALA A 1 94 ? -2.077 -2.572 38.394 1.00 89.31 94 ALA A CA 1
ATOM 731 C C . ALA A 1 94 ? -2.834 -3.789 38.968 1.00 89.31 94 ALA A C 1
ATOM 733 O O . ALA A 1 94 ? -2.883 -4.837 38.319 1.00 89.31 94 ALA A O 1
ATOM 734 N N . PRO A 1 95 ? -3.444 -3.683 40.164 1.00 88.25 95 PRO A N 1
ATOM 735 C CA . PRO A 1 95 ? -4.222 -4.772 40.754 1.00 88.25 95 PRO A CA 1
ATOM 736 C C . PRO A 1 95 ? -5.500 -5.062 39.950 1.00 88.25 95 PRO A C 1
ATOM 738 O O . PRO A 1 95 ? -6.005 -4.197 39.236 1.00 88.25 95 PRO A O 1
ATOM 741 N N . GLU A 1 96 ? -6.076 -6.258 40.119 1.00 83.88 96 GLU A N 1
ATOM 742 C CA . GLU A 1 96 ? -7.271 -6.714 39.378 1.00 83.88 96 GLU A CA 1
ATOM 743 C C . GLU A 1 96 ? -8.447 -5.723 39.437 1.00 83.88 96 GLU A C 1
ATOM 745 O O . GLU A 1 96 ? -9.157 -5.553 38.450 1.00 83.88 96 GLU A O 1
ATOM 750 N N . ALA A 1 97 ? -8.620 -5.010 40.558 1.00 82.88 97 ALA A N 1
ATOM 751 C CA . ALA A 1 97 ? -9.640 -3.971 40.701 1.00 82.88 97 ALA A CA 1
ATOM 752 C C . ALA A 1 97 ? -9.473 -2.819 39.687 1.00 82.88 97 ALA A C 1
ATOM 754 O O . ALA A 1 97 ? -10.466 -2.323 39.165 1.00 82.88 97 ALA A O 1
ATOM 755 N N . VAL A 1 98 ? -8.233 -2.426 39.362 1.00 87.50 98 VAL A N 1
ATOM 756 C CA . VAL A 1 98 ? -7.932 -1.392 38.352 1.00 87.50 98 VAL A CA 1
ATOM 757 C C . VAL A 1 98 ? -8.098 -1.957 36.944 1.00 87.50 98 VAL A C 1
ATOM 759 O O . VAL A 1 98 ? -8.644 -1.286 36.076 1.00 87.50 98 VAL A O 1
ATOM 762 N N . GLN A 1 99 ? -7.697 -3.212 36.721 1.00 88.19 99 GLN A N 1
ATOM 763 C CA . GLN A 1 99 ? -7.888 -3.912 35.441 1.00 88.19 99 GLN A CA 1
ATOM 764 C C . GLN A 1 99 ? -9.371 -4.190 35.118 1.00 88.19 99 GLN A C 1
ATOM 766 O O . GLN A 1 99 ? -9.711 -4.482 33.969 1.00 88.19 99 GLN A O 1
ATOM 771 N N . ALA A 1 100 ? -10.249 -4.101 36.122 1.00 86.56 100 ALA A N 1
ATOM 772 C CA . ALA A 1 100 ? -11.701 -4.201 36.006 1.00 86.56 100 ALA A CA 1
ATOM 773 C C . ALA A 1 100 ? -12.430 -2.841 36.064 1.00 86.56 100 ALA A C 1
ATOM 775 O O . ALA A 1 100 ? -13.639 -2.803 35.824 1.00 86.56 100 ALA A O 1
ATOM 776 N N . ASP A 1 101 ? -11.739 -1.728 36.343 1.00 89.19 101 ASP A N 1
ATOM 777 C CA . ASP A 1 101 ? -12.340 -0.391 36.320 1.00 89.19 101 ASP A CA 1
ATOM 778 C C . ASP A 1 101 ? -12.371 0.161 34.887 1.00 89.19 101 ASP A C 1
ATOM 780 O O . ASP A 1 101 ? -11.342 0.381 34.243 1.00 89.19 101 ASP A O 1
ATOM 784 N N . ARG A 1 102 ? -13.583 0.393 34.374 1.00 89.75 102 ARG A N 1
ATOM 785 C CA . ARG A 1 102 ? -13.805 0.831 32.991 1.00 89.75 102 ARG A CA 1
ATOM 786 C C . ARG A 1 102 ? -13.101 2.147 32.657 1.00 89.75 102 ARG A C 1
ATOM 788 O O . ARG A 1 102 ? -12.632 2.299 31.531 1.00 89.75 102 ARG A O 1
ATOM 795 N N . GLU A 1 103 ? -13.075 3.107 33.577 1.00 91.62 103 GLU A N 1
ATOM 796 C CA . GLU A 1 103 ? -12.559 4.450 33.303 1.00 91.62 103 GLU A CA 1
ATOM 797 C C . GLU A 1 103 ? -11.033 4.432 33.250 1.00 91.62 103 GLU A C 1
ATOM 799 O O . GLU A 1 103 ? -10.444 4.933 32.291 1.00 91.62 103 GLU A O 1
ATOM 804 N N . LEU A 1 104 ? -10.394 3.752 34.205 1.00 91.88 104 LEU A N 1
ATOM 805 C CA . LEU A 1 104 ? -8.938 3.585 34.229 1.00 91.88 104 LEU A CA 1
ATOM 806 C C . LEU A 1 104 ? -8.443 2.777 33.021 1.00 91.88 104 LEU A C 1
ATOM 808 O O . LEU A 1 104 ? -7.492 3.187 32.349 1.00 91.88 104 LEU A O 1
ATOM 812 N N . VAL A 1 105 ? -9.128 1.682 32.672 1.00 92.69 105 VAL A N 1
ATOM 813 C CA . VAL A 1 105 ? -8.806 0.901 31.467 1.00 92.69 105 VAL A CA 1
ATOM 814 C C . VAL A 1 105 ? -9.038 1.719 30.192 1.00 92.69 105 VAL A C 1
ATOM 816 O O . VAL A 1 105 ? -8.223 1.635 29.275 1.00 92.69 105 VAL A O 1
ATOM 819 N N . MET A 1 106 ? -10.086 2.547 30.113 1.00 94.50 106 MET A N 1
ATOM 820 C CA . MET A 1 106 ? -10.299 3.439 28.966 1.00 94.50 106 MET A CA 1
ATOM 821 C C . MET A 1 106 ? -9.146 4.443 28.814 1.00 94.50 106 MET A C 1
ATOM 823 O O . MET A 1 106 ? -8.640 4.616 27.704 1.00 94.50 106 MET A O 1
ATOM 827 N N . THR A 1 107 ? -8.681 5.054 29.909 1.00 92.94 107 THR A N 1
ATOM 828 C CA . THR A 1 107 ? -7.511 5.951 29.915 1.00 92.94 107 THR A CA 1
ATOM 829 C C . THR A 1 107 ? -6.254 5.235 29.413 1.00 92.94 107 THR A C 1
ATOM 831 O O . THR A 1 107 ? -5.586 5.738 28.507 1.00 92.94 107 THR A O 1
ATOM 834 N N . ALA A 1 108 ? -5.981 4.026 29.914 1.00 94.31 108 ALA A N 1
ATOM 835 C CA . ALA A 1 108 ? -4.866 3.193 29.462 1.00 94.31 108 ALA A CA 1
ATOM 836 C C . ALA A 1 108 ? -4.946 2.877 27.957 1.00 94.31 108 ALA A C 1
ATOM 838 O O . ALA A 1 108 ? -3.985 3.072 27.212 1.00 94.31 108 ALA A O 1
ATOM 839 N N . VAL A 1 109 ? -6.124 2.453 27.494 1.00 94.31 109 VAL A N 1
ATOM 840 C CA . VAL A 1 109 ? -6.410 2.101 26.096 1.00 94.31 109 VAL A CA 1
ATOM 841 C C . VAL A 1 109 ? -6.305 3.301 25.149 1.00 94.31 109 VAL A C 1
ATOM 843 O O . VAL A 1 109 ? -5.908 3.135 23.994 1.00 94.31 109 VAL A O 1
ATOM 846 N N . CYS A 1 110 ? -6.611 4.513 25.620 1.00 93.06 110 CYS A N 1
ATOM 847 C CA . CYS A 1 110 ? -6.424 5.737 24.841 1.00 93.06 110 CYS A CA 1
ATOM 848 C C . CYS A 1 110 ? -4.947 6.050 24.562 1.00 93.06 110 CYS A C 1
ATOM 850 O O . CYS A 1 110 ? -4.662 6.612 23.506 1.00 93.06 110 CYS A O 1
ATOM 852 N N . GLN A 1 111 ? -4.027 5.679 25.462 1.00 91.69 111 GLN A N 1
ATOM 853 C CA . GLN A 1 111 ? -2.582 5.836 25.250 1.00 91.69 111 GLN A CA 1
ATOM 854 C C . GLN A 1 111 ? -1.972 4.645 24.499 1.00 91.69 111 GLN A C 1
ATOM 856 O O . GLN A 1 111 ? -1.170 4.827 23.584 1.00 91.69 111 GLN A O 1
ATOM 861 N N . ALA A 1 112 ? -2.364 3.421 24.860 1.00 91.50 112 ALA A N 1
ATOM 862 C CA . ALA A 1 112 ? -1.842 2.188 24.286 1.00 91.50 112 ALA A CA 1
ATOM 863 C C . ALA A 1 112 ? -2.981 1.206 23.981 1.00 91.50 112 ALA A C 1
ATOM 865 O O . ALA A 1 112 ? -3.510 0.547 24.873 1.00 91.50 112 ALA A O 1
ATOM 866 N N . GLY A 1 113 ? -3.324 1.035 22.700 1.00 90.69 113 GLY A N 1
ATOM 867 C CA . GLY A 1 113 ? -4.398 0.120 22.292 1.00 90.69 113 GLY A CA 1
ATOM 868 C C . GLY A 1 113 ? -4.174 -1.343 22.708 1.00 90.69 113 GLY A C 1
ATOM 869 O O . GLY A 1 113 ? -5.135 -2.103 22.823 1.00 90.69 113 GLY A O 1
ATOM 870 N N . ASP A 1 114 ? -2.929 -1.762 22.948 1.00 91.88 114 ASP A N 1
ATOM 871 C CA . ASP A 1 114 ? -2.602 -3.106 23.442 1.00 91.88 114 ASP A CA 1
ATOM 872 C C . ASP A 1 114 ? -2.922 -3.305 24.938 1.00 91.88 114 ASP A C 1
ATOM 874 O O . ASP A 1 114 ? -3.021 -4.448 25.381 1.00 91.88 114 ASP A O 1
ATOM 878 N N . ALA A 1 115 ? -3.196 -2.236 25.703 1.00 93.25 115 ALA A N 1
ATOM 879 C CA . ALA A 1 115 ? -3.626 -2.325 27.104 1.00 93.25 115 ALA A CA 1
ATOM 880 C C . ALA A 1 115 ? -4.947 -3.108 27.282 1.00 93.25 115 ALA A C 1
ATOM 882 O O . ALA A 1 115 ? -5.186 -3.703 28.332 1.00 93.25 115 ALA A O 1
ATOM 883 N N . LEU A 1 116 ? -5.760 -3.212 26.220 1.00 93.50 116 LEU A N 1
ATOM 884 C CA . LEU A 1 116 ? -6.941 -4.084 26.154 1.00 93.50 116 LEU A CA 1
ATOM 885 C C . LEU A 1 116 ? -6.623 -5.560 26.479 1.00 93.50 116 LEU A C 1
ATOM 887 O O . LEU A 1 116 ? -7.503 -6.287 26.933 1.00 93.50 116 LEU A O 1
ATOM 891 N N . ALA A 1 117 ? -5.382 -6.012 26.267 1.00 94.00 117 ALA A N 1
ATOM 892 C CA . ALA A 1 117 ? -4.934 -7.359 26.626 1.00 94.00 117 ALA A CA 1
ATOM 893 C C . ALA A 1 117 ? -4.998 -7.646 28.134 1.00 94.00 117 ALA A C 1
ATOM 895 O O . ALA A 1 117 ? -5.166 -8.797 28.531 1.00 94.00 117 ALA A O 1
ATOM 896 N N . ILE A 1 118 ? -4.828 -6.600 28.945 1.00 92.88 118 ILE A N 1
ATOM 897 C CA . ILE A 1 118 ? -4.698 -6.656 30.405 1.00 92.88 118 ILE A CA 1
ATOM 898 C C . ILE A 1 118 ? -6.065 -6.467 31.079 1.00 92.88 118 ILE A C 1
ATOM 900 O O . ILE A 1 118 ? -6.283 -6.946 32.184 1.00 92.88 118 ILE A O 1
ATOM 904 N N . ALA A 1 119 ? -7.006 -5.808 30.397 1.00 90.62 119 ALA A N 1
ATOM 905 C CA . ALA A 1 119 ? -8.364 -5.599 30.884 1.00 90.62 119 ALA A CA 1
ATOM 906 C C . ALA A 1 119 ? -9.076 -6.917 31.257 1.00 90.62 119 ALA A C 1
ATOM 908 O O . ALA A 1 119 ? -8.838 -7.976 30.654 1.00 90.62 119 ALA A O 1
ATOM 909 N N . SER A 1 120 ? -10.005 -6.833 32.212 1.00 88.62 120 SER A N 1
ATOM 910 C CA . SER A 1 120 ? -10.883 -7.946 32.588 1.00 88.62 120 SER A CA 1
ATOM 911 C C . SER A 1 120 ? -11.658 -8.504 31.382 1.00 88.62 120 SER A C 1
ATOM 913 O O . SER A 1 120 ? -11.861 -7.825 30.370 1.00 88.62 120 SER A O 1
ATOM 915 N N . GLU A 1 121 ? -12.092 -9.767 31.459 1.00 84.81 121 GLU A N 1
ATOM 916 C CA . GLU A 1 121 ? -12.793 -10.414 30.334 1.00 84.81 121 GLU A CA 1
ATOM 917 C C . GLU A 1 121 ? -14.101 -9.696 29.972 1.00 84.81 121 GLU A C 1
ATOM 919 O O . GLU A 1 121 ? -14.420 -9.566 28.788 1.00 84.81 121 GLU A O 1
ATOM 924 N N . ASP A 1 122 ? -14.794 -9.154 30.977 1.00 85.06 122 ASP A N 1
ATOM 925 C CA . ASP A 1 122 ? -16.010 -8.359 30.808 1.00 85.06 122 ASP A CA 1
ATOM 926 C C . ASP A 1 122 ? -15.735 -7.067 30.020 1.00 85.06 122 ASP A C 1
ATOM 928 O O . ASP A 1 122 ? -16.448 -6.756 29.064 1.00 85.06 122 ASP A O 1
ATOM 932 N N . LEU A 1 123 ? -14.652 -6.346 30.345 1.00 89.06 123 LEU A N 1
ATOM 933 C CA . LEU A 1 123 ? -14.254 -5.124 29.632 1.00 89.06 123 LEU A CA 1
ATOM 934 C C . LEU A 1 123 ? -13.719 -5.405 28.221 1.00 89.06 123 LEU A C 1
ATOM 936 O O . LEU A 1 123 ? -13.921 -4.594 27.317 1.00 89.06 123 LEU A O 1
ATOM 940 N N . ARG A 1 124 ? -13.136 -6.586 27.970 1.00 91.50 124 ARG A N 1
ATOM 941 C CA . ARG A 1 124 ? -12.848 -7.072 26.602 1.00 91.50 124 ARG A CA 1
ATOM 942 C C . ARG A 1 124 ? -14.121 -7.362 25.784 1.00 91.50 124 ARG A C 1
ATOM 944 O O . ARG A 1 124 ? -14.039 -7.572 24.568 1.00 91.50 124 ARG A O 1
ATOM 951 N N . GLY A 1 125 ? -15.289 -7.365 26.429 1.00 89.44 125 GLY A N 1
ATOM 952 C CA . GLY A 1 125 ? -16.621 -7.368 25.826 1.00 89.44 125 GLY A CA 1
ATOM 953 C C . GLY A 1 125 ? -17.240 -5.983 25.589 1.00 89.44 125 GLY A C 1
ATOM 954 O O . GLY A 1 125 ? -18.245 -5.910 24.880 1.00 89.44 125 GLY A O 1
ATOM 955 N N . ASP A 1 126 ? -16.668 -4.893 26.116 1.00 92.50 126 ASP A N 1
ATOM 956 C CA . ASP A 1 126 ? -17.187 -3.535 25.904 1.00 92.50 126 ASP A CA 1
ATOM 957 C C . ASP A 1 126 ? -16.856 -3.044 24.486 1.00 92.50 126 ASP A C 1
ATOM 959 O O . ASP A 1 126 ? -15.699 -2.871 24.094 1.00 92.50 126 ASP A O 1
ATOM 963 N N . ARG A 1 127 ? -17.910 -2.795 23.705 1.00 93.88 127 ARG A N 1
ATOM 964 C CA . ARG A 1 127 ? -17.812 -2.364 22.310 1.00 93.88 127 ARG A CA 1
ATOM 965 C C . ARG A 1 127 ? -17.124 -1.008 22.142 1.00 93.88 127 ARG A C 1
ATOM 967 O O . ARG A 1 127 ? -16.394 -0.839 21.169 1.00 93.88 127 ARG A O 1
ATOM 974 N N . GLU A 1 128 ? -17.354 -0.044 23.031 1.00 94.69 128 GLU A N 1
ATOM 975 C CA . GLU A 1 128 ? -16.737 1.286 22.936 1.00 94.69 128 GLU A CA 1
ATOM 976 C C . GLU A 1 128 ? -15.242 1.212 23.242 1.00 94.69 128 GLU A C 1
ATOM 978 O O . GLU A 1 128 ? -14.422 1.750 22.498 1.00 94.69 128 GLU A O 1
ATOM 983 N N . LEU A 1 129 ? -14.891 0.481 24.300 1.00 94.19 129 LEU A N 1
ATOM 984 C CA . LEU A 1 129 ? -13.516 0.295 24.758 1.00 94.19 129 LEU A CA 1
ATOM 985 C C . LEU A 1 129 ? -12.687 -0.477 23.719 1.00 94.19 129 LEU A C 1
ATOM 987 O O . LEU A 1 129 ? -11.578 -0.065 23.373 1.00 94.19 129 LEU A O 1
ATOM 991 N N . VAL A 1 130 ? -13.257 -1.529 23.120 1.00 95.69 130 VAL A N 1
ATOM 992 C CA . VAL A 1 130 ? -12.631 -2.244 21.999 1.00 95.69 130 VAL A CA 1
ATOM 993 C C . VAL A 1 130 ? -12.505 -1.362 20.754 1.00 95.69 130 VAL A C 1
ATOM 995 O O . VAL A 1 130 ? -11.447 -1.379 20.130 1.00 95.69 130 VAL A O 1
ATOM 998 N N . LEU A 1 131 ? -13.520 -0.568 20.386 1.00 95.50 131 LEU A N 1
ATOM 999 C CA . LEU A 1 131 ? -13.416 0.360 19.249 1.00 95.50 131 LEU A CA 1
ATOM 1000 C C . LEU A 1 131 ? -12.311 1.404 19.459 1.00 95.50 131 LEU A C 1
ATOM 1002 O O . LEU A 1 131 ? -11.564 1.689 18.521 1.00 95.50 131 LEU A O 1
ATOM 1006 N N . GLN A 1 132 ? -12.162 1.921 20.681 1.00 95.56 132 GLN A N 1
ATOM 1007 C CA . GLN A 1 132 ? -11.099 2.860 21.028 1.00 95.56 132 GLN A CA 1
ATOM 1008 C C . GLN A 1 132 ? -9.715 2.202 20.928 1.00 95.56 132 GLN A C 1
ATOM 1010 O O . GLN A 1 132 ? -8.845 2.736 20.237 1.00 95.56 132 GLN A O 1
ATOM 1015 N N . ALA A 1 133 ? -9.528 1.010 21.506 1.00 95.38 133 ALA A N 1
ATOM 1016 C CA . ALA A 1 133 ? -8.291 0.228 21.395 1.00 95.38 133 ALA A CA 1
ATOM 1017 C C . ALA A 1 133 ? -7.892 -0.031 19.937 1.00 95.38 133 ALA A C 1
ATOM 1019 O O . ALA A 1 133 ? -6.757 0.215 19.527 1.00 95.38 133 ALA A O 1
ATOM 1020 N N . VAL A 1 134 ? -8.868 -0.469 19.143 1.00 95.94 134 VAL A N 1
ATOM 1021 C CA . VAL A 1 134 ? -8.744 -0.754 17.715 1.00 95.94 134 VAL A CA 1
ATOM 1022 C C . VAL A 1 134 ? -8.401 0.500 16.902 1.00 95.94 134 VAL A C 1
ATOM 1024 O O . VAL A 1 134 ? -7.657 0.406 15.924 1.00 95.94 134 VAL A O 1
ATOM 1027 N N . SER A 1 135 ? -8.908 1.672 17.300 1.00 94.56 135 SER A N 1
ATOM 1028 C CA . SER A 1 135 ? -8.585 2.946 16.645 1.00 94.56 135 SER A CA 1
ATOM 1029 C C . SER A 1 135 ? -7.118 3.356 16.826 1.00 94.56 135 SER A C 1
ATOM 1031 O O . SER A 1 135 ? -6.538 3.938 15.910 1.00 94.56 135 SER A O 1
ATOM 1033 N N . GLN A 1 136 ? -6.500 2.997 17.959 1.00 92.81 136 GLN A N 1
ATOM 1034 C CA . GLN A 1 136 ? -5.071 3.201 18.203 1.00 92.81 136 GLN A CA 1
ATOM 1035 C C . GLN A 1 136 ? -4.246 2.132 17.472 1.00 92.81 136 GLN A C 1
ATOM 1037 O O . GLN A 1 136 ? -3.457 2.447 16.577 1.00 92.81 136 GLN A O 1
ATOM 1042 N N . ASN A 1 137 ? -4.486 0.853 17.780 1.00 92.94 137 ASN A N 1
ATOM 1043 C CA . ASN A 1 137 ? -3.828 -0.288 17.146 1.00 92.94 137 ASN A CA 1
ATOM 1044 C C . ASN A 1 137 ? -4.871 -1.290 16.624 1.00 92.94 137 ASN A C 1
ATOM 1046 O O . ASN A 1 137 ? -5.516 -1.999 17.390 1.00 92.94 137 ASN A O 1
ATOM 1050 N N . GLY A 1 138 ? -4.980 -1.435 15.299 1.00 91.75 138 GLY A N 1
ATOM 1051 C CA . GLY A 1 138 ? -5.910 -2.398 14.690 1.00 91.75 138 GLY A CA 1
ATOM 1052 C C . GLY A 1 138 ? -5.660 -3.856 15.113 1.00 91.75 138 GLY A C 1
ATOM 1053 O O . GLY A 1 138 ? -6.574 -4.677 15.070 1.00 91.75 138 GLY A O 1
ATOM 1054 N N . SER A 1 139 ? -4.448 -4.183 15.572 1.00 92.94 139 SER A N 1
ATOM 1055 C CA . SER A 1 139 ? -4.095 -5.517 16.080 1.00 92.94 139 SER A CA 1
ATOM 1056 C C . SER A 1 139 ? -4.792 -5.851 17.405 1.00 92.94 139 SER A C 1
ATOM 1058 O O . SER A 1 139 ? -5.012 -7.030 17.682 1.00 92.94 139 SER A O 1
ATOM 1060 N N . SER A 1 140 ? -5.224 -4.845 18.179 1.00 94.44 140 SER A N 1
ATOM 1061 C CA . SER A 1 140 ? -5.927 -5.012 19.461 1.00 94.44 140 SER A CA 1
ATOM 1062 C C . SER A 1 140 ? -7.232 -5.800 19.353 1.00 94.44 140 SER A C 1
ATOM 1064 O O . SER A 1 140 ? -7.679 -6.382 20.341 1.00 94.44 140 SER A O 1
ATOM 1066 N N . LEU A 1 141 ? -7.797 -5.932 18.144 1.00 94.81 141 LEU A N 1
ATOM 1067 C CA . LEU A 1 141 ? -8.888 -6.869 17.853 1.00 94.81 141 LEU A CA 1
ATOM 1068 C C . LEU A 1 141 ? -8.578 -8.300 18.340 1.00 94.81 141 LEU A C 1
ATOM 1070 O O . LEU A 1 141 ? -9.498 -9.043 18.666 1.00 94.81 141 LEU A O 1
ATOM 1074 N N . THR A 1 142 ? -7.302 -8.696 18.444 1.00 96.12 142 THR A N 1
ATOM 1075 C CA . THR A 1 142 ? -6.903 -9.999 18.997 1.00 96.12 142 THR A CA 1
ATOM 1076 C C . THR A 1 142 ? -7.350 -10.223 20.446 1.00 96.12 142 THR A C 1
ATOM 1078 O O . THR A 1 142 ? -7.617 -11.369 20.813 1.00 96.12 142 THR A O 1
ATOM 1081 N N . TYR A 1 143 ? -7.491 -9.167 21.250 1.00 93.81 143 TYR A N 1
ATOM 1082 C CA . TYR A 1 143 ? -7.870 -9.251 22.667 1.00 93.81 143 TYR A CA 1
ATOM 1083 C C . TYR A 1 143 ? -9.381 -9.140 22.896 1.00 93.81 143 TYR A C 1
ATOM 1085 O O . TYR A 1 143 ? -9.872 -9.586 23.927 1.00 93.81 143 TYR A O 1
ATOM 1093 N N . ALA A 1 144 ? -10.131 -8.617 21.921 1.00 94.44 144 ALA A N 1
ATOM 1094 C CA . ALA A 1 144 ? -11.584 -8.492 22.000 1.00 94.44 144 ALA A CA 1
ATOM 1095 C C . ALA A 1 144 ? -12.292 -9.847 22.204 1.00 94.44 144 ALA A C 1
ATOM 1097 O O . ALA A 1 144 ? -11.805 -10.906 21.788 1.00 94.44 144 ALA A O 1
ATOM 1098 N N . SER A 1 145 ? -13.480 -9.813 22.801 1.00 94.31 145 SER A N 1
ATOM 1099 C CA . SER A 1 145 ? -14.357 -10.979 22.953 1.00 94.31 145 SER A CA 1
ATOM 1100 C C . SER A 1 145 ? -14.725 -11.637 21.609 1.00 94.31 145 SER A C 1
ATOM 1102 O O . SER A 1 145 ? -14.671 -11.025 20.537 1.00 94.31 145 SER A O 1
ATOM 1104 N N . ALA A 1 146 ? -15.125 -12.913 21.645 1.00 93.25 146 ALA A N 1
ATOM 1105 C CA . ALA A 1 146 ? -15.527 -13.653 20.443 1.00 93.25 146 ALA A CA 1
ATOM 1106 C C . ALA A 1 146 ? -16.766 -13.050 19.745 1.00 93.25 146 ALA A C 1
ATOM 1108 O O . ALA A 1 146 ? -16.886 -13.129 18.520 1.00 93.25 146 ALA A O 1
ATOM 1109 N N . THR A 1 147 ? -17.657 -12.409 20.507 1.00 93.75 147 THR A N 1
ATOM 1110 C CA . THR A 1 147 ? -18.826 -11.692 19.978 1.00 93.75 147 THR A CA 1
ATOM 1111 C C . THR A 1 147 ? -18.396 -10.462 19.179 1.00 93.75 147 THR A C 1
ATOM 1113 O O . THR A 1 147 ? -18.803 -10.321 18.029 1.00 93.75 147 THR A O 1
ATOM 1116 N N . LEU A 1 148 ? -17.491 -9.632 19.709 1.00 94.38 148 LEU A N 1
ATOM 1117 C CA . LEU A 1 148 ? -16.981 -8.443 19.011 1.00 94.38 148 LEU A CA 1
ATOM 1118 C C . LEU A 1 148 ? -16.059 -8.777 17.827 1.00 94.38 148 LEU A C 1
ATOM 1120 O O . LEU A 1 148 ? -16.082 -8.080 16.817 1.00 94.38 148 LEU A O 1
ATOM 1124 N N . LYS A 1 149 ? -15.324 -9.896 17.873 1.00 95.56 149 LYS A N 1
ATOM 1125 C CA . LYS A 1 149 ? -14.613 -10.456 16.699 1.00 95.56 149 LYS A CA 1
ATOM 1126 C C . LYS A 1 149 ? -15.548 -10.916 15.571 1.00 95.56 149 LYS A C 1
ATOM 1128 O O . LYS A 1 149 ? -15.072 -11.192 14.467 1.00 95.56 149 LYS A O 1
ATOM 1133 N N . SER A 1 150 ? -16.848 -11.003 15.853 1.00 95.31 150 SER A N 1
ATOM 1134 C CA . SER A 1 150 ? -17.922 -11.324 14.908 1.00 95.31 150 SER A CA 1
ATOM 1135 C C . SER A 1 150 ? -18.791 -10.099 14.556 1.00 95.31 150 SER A C 1
ATOM 1137 O O . SER A 1 150 ? -19.676 -10.211 13.712 1.00 95.31 150 SER A O 1
ATOM 1139 N N . ASP A 1 151 ? -18.529 -8.920 15.142 1.00 96.00 151 ASP A N 1
ATOM 1140 C CA . ASP A 1 151 ? -19.171 -7.649 14.772 1.00 96.00 151 ASP A CA 1
ATOM 1141 C C . ASP A 1 151 ? -18.472 -7.061 13.529 1.00 96.00 151 ASP A C 1
ATOM 1143 O O . ASP A 1 151 ? -17.289 -6.702 13.552 1.00 96.00 151 ASP A O 1
ATOM 1147 N N . LYS A 1 152 ? -19.218 -6.952 12.419 1.00 95.50 152 LYS A N 1
ATOM 1148 C CA . LYS A 1 152 ? -18.705 -6.438 11.139 1.00 95.50 152 LYS A CA 1
ATOM 1149 C C . LYS A 1 152 ? -18.204 -4.993 11.244 1.00 95.50 152 LYS A C 1
ATOM 1151 O O . LYS A 1 152 ? -17.248 -4.656 10.552 1.00 95.50 152 LYS A O 1
ATOM 1156 N N . GLU A 1 153 ? -18.787 -4.143 12.088 1.00 95.56 153 GLU A N 1
ATOM 1157 C CA . GLU A 1 153 ? -18.346 -2.750 12.241 1.00 95.56 153 GLU A CA 1
ATOM 1158 C C . GLU A 1 153 ? -17.018 -2.651 12.998 1.00 95.56 153 GLU A C 1
ATOM 1160 O O . GLU A 1 153 ? -16.107 -1.954 12.545 1.00 95.56 153 GLU A O 1
ATOM 1165 N N . VAL A 1 154 ? -16.880 -3.396 14.100 1.00 95.88 154 VAL A N 1
ATOM 1166 C CA . VAL A 1 154 ? -15.647 -3.443 14.909 1.00 95.88 154 VAL A CA 1
ATOM 1167 C C . VAL A 1 154 ? -14.494 -4.029 14.093 1.00 95.88 154 VAL A C 1
ATOM 1169 O O . VAL A 1 154 ? -13.403 -3.455 14.045 1.00 95.88 154 VAL A O 1
ATOM 1172 N N . VAL A 1 155 ? -14.743 -5.123 13.367 1.00 96.88 155 VAL A N 1
ATOM 1173 C CA . VAL A 1 155 ? -13.746 -5.718 12.469 1.00 96.88 155 VAL A CA 1
ATOM 1174 C C . VAL A 1 155 ? -13.396 -4.772 11.315 1.00 96.88 155 VAL A C 1
ATOM 1176 O O . VAL A 1 155 ? -12.217 -4.630 10.997 1.00 96.88 155 VAL A O 1
ATOM 1179 N N . LEU A 1 156 ? -14.363 -4.070 10.708 1.00 96.31 156 LEU A N 1
ATOM 1180 C CA . LEU A 1 156 ? -14.070 -3.076 9.666 1.00 96.31 156 LEU A CA 1
ATOM 1181 C C . LEU A 1 156 ? -13.231 -1.904 10.189 1.00 96.31 156 LEU A C 1
ATOM 1183 O O . LEU A 1 156 ? -12.373 -1.422 9.450 1.00 96.31 156 LEU A O 1
ATOM 1187 N N . ALA A 1 157 ? -13.441 -1.448 11.426 1.00 95.38 157 ALA A N 1
ATOM 1188 C CA . ALA A 1 157 ? -12.588 -0.436 12.049 1.00 95.38 157 ALA A CA 1
ATOM 1189 C C . ALA A 1 157 ? -11.139 -0.943 12.189 1.00 95.38 157 ALA A C 1
ATOM 1191 O O . ALA A 1 157 ? -10.209 -0.281 11.723 1.00 95.38 157 ALA A O 1
ATOM 1192 N N . ALA A 1 158 ? -10.952 -2.160 12.709 1.00 96.00 158 ALA A N 1
ATOM 1193 C CA . ALA A 1 158 ? -9.633 -2.775 12.882 1.00 96.00 158 ALA A CA 1
ATOM 1194 C C . ALA A 1 158 ? -8.888 -2.989 11.572 1.00 96.00 158 ALA A C 1
ATOM 1196 O O . ALA A 1 158 ? -7.718 -2.631 11.445 1.00 96.00 158 ALA A O 1
ATOM 1197 N N . VAL A 1 159 ? -9.590 -3.520 10.578 1.00 95.75 159 VAL A N 1
ATOM 1198 C CA . VAL A 1 159 ? -9.053 -3.803 9.250 1.00 95.75 159 VAL A CA 1
ATOM 1199 C C . VAL A 1 159 ? -8.674 -2.519 8.498 1.00 95.75 159 VAL A C 1
ATOM 1201 O O . VAL A 1 159 ? -7.683 -2.510 7.767 1.00 95.75 159 VAL A O 1
ATOM 1204 N N . ARG A 1 160 ? -9.419 -1.420 8.694 1.00 95.12 160 ARG A N 1
ATOM 1205 C CA . ARG A 1 160 ? -9.081 -0.100 8.132 1.00 95.12 160 ARG A CA 1
ATOM 1206 C C . ARG A 1 160 ? -7.851 0.523 8.785 1.00 95.12 160 ARG A C 1
ATOM 1208 O O . ARG A 1 160 ? -7.117 1.208 8.086 1.00 95.12 160 ARG A O 1
ATOM 1215 N N . GLN A 1 161 ? -7.609 0.279 10.073 1.00 94.56 161 GLN A N 1
ATOM 1216 C CA . GLN A 1 161 ? -6.385 0.727 10.742 1.00 94.56 161 GLN A CA 1
ATOM 1217 C C . GLN A 1 161 ? -5.190 -0.145 10.316 1.00 94.56 161 GLN A C 1
ATOM 1219 O O . GLN A 1 161 ? -4.192 0.357 9.798 1.00 94.56 161 GLN A O 1
ATOM 1224 N N . CYS A 1 162 ? -5.319 -1.470 10.434 1.00 93.31 162 CYS A N 1
ATOM 1225 C CA . CYS A 1 162 ? -4.302 -2.446 10.053 1.00 93.31 162 CYS A CA 1
ATOM 1226 C C . CYS A 1 162 ? -4.926 -3.604 9.258 1.00 93.31 162 CYS A C 1
ATOM 1228 O O . CYS A 1 162 ? -5.626 -4.442 9.820 1.00 93.31 162 CYS A O 1
ATOM 1230 N N . GLY A 1 163 ? -4.609 -3.727 7.963 1.00 91.44 163 GLY A N 1
ATOM 1231 C CA . GLY A 1 163 ? -5.181 -4.784 7.113 1.00 91.44 163 GLY A CA 1
ATOM 1232 C C . GLY A 1 163 ? -4.904 -6.216 7.606 1.00 91.44 163 GLY A C 1
ATOM 1233 O O . GLY A 1 163 ? -5.714 -7.113 7.379 1.00 91.44 163 GLY A O 1
ATOM 1234 N N . LEU A 1 164 ? -3.803 -6.436 8.339 1.00 92.00 164 LEU A N 1
ATOM 1235 C CA . LEU A 1 164 ? -3.480 -7.739 8.937 1.00 92.00 164 LEU A CA 1
ATOM 1236 C C . LEU A 1 164 ? -4.405 -8.115 10.107 1.00 92.00 164 LEU A C 1
ATOM 1238 O O . LEU A 1 164 ? -4.498 -9.300 10.422 1.00 92.00 164 LEU A O 1
ATOM 1242 N N . ALA A 1 165 ? -5.135 -7.161 10.702 1.00 94.12 165 ALA A N 1
ATOM 1243 C CA . ALA A 1 165 ? -6.097 -7.417 11.777 1.00 94.12 165 ALA A CA 1
ATOM 1244 C C . ALA A 1 165 ? -7.191 -8.424 11.377 1.00 94.12 165 ALA A C 1
ATOM 1246 O O . ALA A 1 165 ? -7.737 -9.116 12.236 1.00 94.12 165 ALA A O 1
ATOM 1247 N N . LEU A 1 166 ? -7.441 -8.578 10.068 1.00 93.88 166 LEU A N 1
ATOM 1248 C CA . LEU A 1 166 ? -8.346 -9.574 9.493 1.00 93.88 166 LEU A CA 1
ATOM 1249 C C . LEU A 1 166 ? -8.121 -10.989 10.054 1.00 93.88 166 LEU A C 1
ATOM 1251 O O . LEU A 1 166 ? -9.085 -11.734 10.221 1.00 93.88 166 LEU A O 1
ATOM 1255 N N . ARG A 1 167 ? -6.877 -11.363 10.396 1.00 94.31 167 ARG A N 1
ATOM 1256 C CA . ARG A 1 167 ? -6.566 -12.695 10.948 1.00 94.31 167 ARG A CA 1
ATOM 1257 C C . ARG A 1 167 ? -7.240 -12.991 12.293 1.00 94.31 167 ARG A C 1
ATOM 1259 O O . ARG A 1 167 ? -7.424 -14.160 12.621 1.00 94.31 167 ARG A O 1
ATOM 1266 N N . HIS A 1 168 ? -7.606 -11.954 13.048 1.00 94.00 168 HIS A N 1
ATOM 1267 C CA . HIS A 1 168 ? -8.228 -12.062 14.372 1.00 94.00 168 HIS A CA 1
ATOM 1268 C C . HIS A 1 168 ? -9.764 -12.048 14.322 1.00 94.00 168 HIS A C 1
ATOM 1270 O O . HIS A 1 168 ? -10.407 -12.319 15.335 1.00 94.00 168 HIS A O 1
ATOM 1276 N N . ALA A 1 169 ? -10.353 -11.764 13.156 1.00 94.44 169 ALA A N 1
ATOM 1277 C CA . ALA A 1 169 ? -11.796 -11.790 12.954 1.00 94.44 169 ALA A CA 1
ATOM 1278 C C . ALA A 1 169 ? -12.354 -13.225 12.902 1.00 94.44 169 ALA A C 1
ATOM 1280 O O . ALA A 1 169 ? -11.651 -14.195 12.576 1.00 94.44 169 ALA A O 1
ATOM 1281 N N . ALA A 1 170 ? -13.654 -13.360 13.163 1.00 94.44 170 ALA A N 1
ATOM 1282 C CA . ALA A 1 170 ? -14.391 -14.602 12.965 1.00 94.44 170 ALA A CA 1
ATOM 1283 C C . ALA A 1 170 ? -14.221 -15.142 11.529 1.00 94.44 170 ALA A C 1
ATOM 1285 O O . ALA A 1 170 ? -14.052 -14.387 10.569 1.00 94.44 170 ALA A O 1
ATOM 1286 N N . SER A 1 171 ? -14.262 -16.467 11.369 1.00 91.81 171 SER A N 1
ATOM 1287 C CA . SER A 1 171 ? -14.110 -17.138 10.065 1.00 91.81 171 SER A CA 1
ATOM 1288 C C . SER A 1 171 ? -15.158 -16.705 9.035 1.00 91.81 171 SER A C 1
ATOM 1290 O O . SER A 1 171 ? -14.868 -16.691 7.841 1.00 91.81 171 SER A O 1
ATOM 1292 N N . GLU A 1 172 ? -16.349 -16.323 9.492 1.00 92.88 172 GLU A N 1
ATOM 1293 C CA . GLU A 1 172 ? -17.434 -15.795 8.663 1.00 92.88 172 GLU A CA 1
ATOM 1294 C C . GLU A 1 172 ? -17.075 -14.420 8.081 1.00 92.88 172 GLU A C 1
ATOM 1296 O O . GLU A 1 172 ? -17.107 -14.236 6.866 1.00 92.88 172 GLU A O 1
ATOM 1301 N N . LEU A 1 173 ? -16.607 -13.484 8.915 1.00 94.50 173 LEU A N 1
ATOM 1302 C CA . LEU A 1 173 ? -16.177 -12.154 8.463 1.00 94.50 173 LEU A CA 1
ATOM 1303 C C . LEU A 1 173 ? -14.884 -12.182 7.638 1.00 94.50 173 LEU A C 1
ATOM 1305 O O . LEU A 1 173 ? -14.683 -11.314 6.795 1.00 94.50 173 LEU A O 1
ATOM 1309 N N . ARG A 1 174 ? -14.032 -13.201 7.801 1.00 93.00 174 ARG A N 1
ATOM 1310 C CA . ARG A 1 174 ? -12.880 -13.433 6.908 1.00 93.00 174 ARG A CA 1
ATOM 1311 C C . ARG A 1 174 ? -13.271 -13.842 5.483 1.00 93.00 174 ARG A C 1
ATOM 1313 O O . ARG A 1 174 ? -12.439 -13.743 4.582 1.00 93.00 174 ARG A O 1
ATOM 1320 N N . ARG A 1 175 ? -14.518 -14.283 5.280 1.00 92.19 175 ARG A N 1
ATOM 1321 C CA . ARG A 1 175 ? -15.123 -14.587 3.971 1.00 92.19 175 ARG A CA 1
ATOM 1322 C C . ARG A 1 175 ? -16.009 -13.464 3.440 1.00 92.19 175 ARG A C 1
ATOM 1324 O O . ARG A 1 175 ? -16.366 -13.488 2.264 1.00 92.19 175 ARG A O 1
ATOM 1331 N N . ASP A 1 176 ? -16.365 -12.493 4.278 1.00 95.12 176 ASP A N 1
ATOM 1332 C CA . ASP A 1 176 ? -17.149 -11.337 3.861 1.00 95.12 176 ASP A CA 1
ATOM 1333 C C . ASP A 1 176 ? -16.348 -10.478 2.873 1.00 95.12 176 ASP A C 1
ATOM 1335 O O . ASP A 1 176 ? -15.213 -10.066 3.133 1.00 95.12 176 ASP A O 1
ATOM 1339 N N . TRP A 1 177 ? -16.953 -10.213 1.715 1.00 94.25 177 TRP A N 1
ATOM 1340 C CA . TRP A 1 177 ? -16.287 -9.517 0.619 1.00 94.25 177 TRP A CA 1
ATOM 1341 C C . TRP A 1 177 ? -15.931 -8.066 0.969 1.00 94.25 177 TRP A C 1
ATOM 1343 O O . TRP A 1 177 ? -14.861 -7.602 0.575 1.00 94.25 177 TRP A O 1
ATOM 1353 N N . ASP A 1 178 ? -16.772 -7.351 1.727 1.00 95.12 178 ASP A N 1
ATOM 1354 C CA . ASP A 1 178 ? -16.505 -5.956 2.101 1.00 95.12 178 ASP A CA 1
ATOM 1355 C C 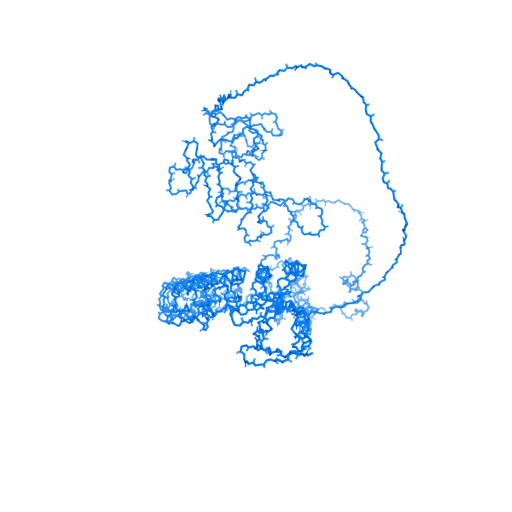. ASP A 1 178 ? -15.338 -5.872 3.086 1.00 95.12 178 ASP A C 1
ATOM 1357 O O . ASP A 1 178 ? -14.461 -5.016 2.945 1.00 95.12 178 ASP A O 1
ATOM 1361 N N . VAL A 1 179 ? -15.319 -6.775 4.073 1.00 95.44 179 VAL A N 1
ATOM 1362 C CA . VAL A 1 179 ? -14.260 -6.864 5.087 1.00 95.44 179 VAL A CA 1
ATOM 1363 C C . VAL A 1 179 ? -12.927 -7.237 4.435 1.00 95.44 179 VAL A C 1
ATOM 1365 O O . VAL A 1 179 ? -11.921 -6.553 4.640 1.00 95.44 179 VAL A O 1
ATOM 1368 N N . ALA A 1 180 ? -12.912 -8.262 3.583 1.00 94.44 180 ALA A N 1
ATOM 1369 C CA . ALA A 1 180 ? -11.713 -8.679 2.863 1.00 94.44 180 ALA A CA 1
ATOM 1370 C C . ALA A 1 180 ? -11.209 -7.605 1.879 1.00 94.44 180 ALA A C 1
ATOM 1372 O O . ALA A 1 180 ? -10.008 -7.333 1.820 1.00 94.44 180 ALA A O 1
ATOM 1373 N N . MET A 1 181 ? -12.108 -6.942 1.142 1.00 94.81 181 MET A N 1
ATOM 1374 C CA . MET A 1 181 ? -11.759 -5.832 0.249 1.00 94.81 181 MET A CA 1
ATOM 1375 C C . MET A 1 181 ? -11.202 -4.631 1.027 1.00 94.81 181 MET A C 1
ATOM 1377 O O . MET A 1 181 ? -10.242 -4.005 0.577 1.00 94.81 181 MET A O 1
ATOM 1381 N N . ALA A 1 182 ? -11.753 -4.311 2.203 1.00 94.88 182 ALA A N 1
ATOM 1382 C CA . ALA A 1 182 ? -11.199 -3.277 3.076 1.00 94.88 182 ALA A CA 1
ATOM 1383 C C . ALA A 1 182 ? -9.764 -3.619 3.520 1.00 94.88 182 ALA A C 1
ATOM 1385 O O . ALA A 1 182 ? -8.894 -2.749 3.471 1.00 94.88 182 ALA A O 1
ATOM 1386 N N . ALA A 1 183 ? -9.494 -4.885 3.856 1.00 95.19 183 ALA A N 1
ATOM 1387 C CA . ALA A 1 183 ? -8.163 -5.340 4.259 1.00 95.19 183 ALA A CA 1
ATOM 1388 C C . ALA A 1 183 ? -7.135 -5.201 3.133 1.00 95.19 183 ALA A C 1
ATOM 1390 O O . ALA A 1 183 ? -6.056 -4.649 3.341 1.00 95.19 183 ALA A O 1
ATOM 1391 N N . VAL A 1 184 ? -7.498 -5.643 1.926 1.00 95.06 184 VAL A N 1
ATOM 1392 C CA . VAL A 1 184 ? -6.632 -5.577 0.740 1.00 95.06 184 VAL A CA 1
ATOM 1393 C C . VAL A 1 184 ? -6.383 -4.135 0.290 1.00 95.06 184 VAL A C 1
ATOM 1395 O O . VAL A 1 184 ? -5.286 -3.826 -0.170 1.00 95.06 184 VAL A O 1
ATOM 1398 N N . ARG A 1 185 ? -7.357 -3.230 0.462 1.00 94.75 185 ARG A N 1
ATOM 1399 C CA . ARG A 1 185 ? -7.171 -1.788 0.211 1.00 94.75 185 ARG A CA 1
ATOM 1400 C C . ARG A 1 185 ? -6.183 -1.140 1.177 1.00 94.75 185 ARG A C 1
ATOM 1402 O O . ARG A 1 185 ? -5.428 -0.276 0.744 1.00 94.75 185 ARG A O 1
ATOM 1409 N N . GLN A 1 186 ? -6.191 -1.538 2.450 1.00 94.12 186 GLN A N 1
ATOM 1410 C CA . GLN A 1 186 ? -5.264 -1.006 3.453 1.00 94.12 186 GLN A CA 1
ATOM 1411 C C . GLN A 1 186 ? -3.862 -1.620 3.319 1.00 94.12 186 GLN A C 1
ATOM 1413 O O . GLN A 1 186 ? -2.859 -0.930 3.492 1.00 94.12 186 GLN A O 1
ATOM 1418 N N . ASN A 1 187 ? -3.771 -2.913 2.992 1.00 91.44 187 ASN A N 1
ATOM 1419 C CA . ASN A 1 187 ? -2.507 -3.600 2.747 1.00 91.44 187 ASN A CA 1
ATOM 1420 C C . ASN A 1 187 ? -2.690 -4.757 1.744 1.00 91.44 187 ASN A C 1
ATOM 1422 O O . ASN A 1 187 ? -3.240 -5.808 2.078 1.00 91.44 187 ASN A O 1
ATOM 1426 N N . GLY A 1 188 ? -2.158 -4.605 0.527 1.00 89.12 188 GLY A N 1
ATOM 1427 C CA . GLY A 1 188 ? -2.275 -5.620 -0.528 1.00 89.12 188 GLY A CA 1
ATOM 1428 C C . GLY A 1 188 ? -1.638 -6.974 -0.184 1.00 89.12 188 GLY A C 1
ATOM 1429 O O . GLY A 1 188 ? -2.068 -8.007 -0.701 1.00 89.12 188 GLY A O 1
ATOM 1430 N N . TYR A 1 189 ? -0.668 -7.007 0.739 1.00 89.81 189 TYR A N 1
ATOM 1431 C CA . TYR A 1 189 ? -0.035 -8.251 1.186 1.00 89.81 189 TYR A CA 1
ATOM 1432 C C . TYR A 1 189 ? -0.965 -9.156 2.003 1.00 89.81 189 TYR A C 1
ATOM 1434 O O . TYR A 1 189 ? -0.632 -10.326 2.189 1.00 89.81 189 TYR A O 1
ATOM 1442 N N . VAL A 1 190 ? -2.142 -8.690 2.438 1.00 92.38 190 VAL A N 1
ATOM 1443 C CA . VAL A 1 190 ? -3.114 -9.518 3.177 1.00 92.38 190 VAL A CA 1
ATOM 1444 C C . VAL A 1 190 ? -3.540 -10.764 2.379 1.00 92.38 190 VAL A C 1
ATOM 1446 O O . VAL A 1 190 ? -3.772 -11.808 2.978 1.00 92.38 190 VAL A O 1
ATOM 1449 N N . ILE A 1 191 ? -3.523 -10.738 1.036 1.00 91.19 191 ILE A N 1
ATOM 1450 C CA . ILE A 1 191 ? -3.784 -11.934 0.200 1.00 91.19 191 ILE A CA 1
ATOM 1451 C C . ILE A 1 191 ? -2.757 -13.063 0.437 1.00 91.19 191 ILE A C 1
ATOM 1453 O O . ILE A 1 191 ? -3.053 -14.238 0.213 1.00 91.19 191 ILE A O 1
ATOM 1457 N N . SER A 1 192 ? -1.543 -12.737 0.894 1.00 89.69 192 SER A N 1
ATOM 1458 C CA . SER A 1 192 ? -0.523 -13.736 1.244 1.00 89.69 192 SER A CA 1
ATOM 1459 C C . SER A 1 192 ? -0.775 -14.431 2.586 1.00 89.69 192 SER A C 1
ATOM 1461 O O . SER A 1 192 ? -0.226 -15.509 2.810 1.00 89.69 192 SER A O 1
ATOM 1463 N N . ASP A 1 193 ? -1.611 -13.846 3.449 1.00 89.62 193 ASP A N 1
ATOM 1464 C CA . ASP A 1 193 ? -1.898 -14.346 4.792 1.00 89.62 193 ASP A CA 1
ATOM 1465 C C . ASP A 1 193 ? -2.635 -15.698 4.738 1.00 89.62 193 ASP A C 1
ATOM 1467 O O . ASP A 1 193 ? -3.423 -15.973 3.826 1.00 89.62 193 ASP A O 1
ATOM 1471 N N . ALA A 1 194 ? -2.385 -16.559 5.726 1.00 83.50 194 ALA A N 1
ATOM 1472 C CA . ALA A 1 194 ? -3.066 -17.844 5.866 1.00 83.50 194 ALA A CA 1
ATOM 1473 C C . ALA A 1 194 ? -4.537 -17.681 6.289 1.00 83.50 194 ALA A C 1
ATOM 1475 O O . ALA A 1 194 ? -5.358 -18.551 6.010 1.00 83.50 194 ALA A O 1
ATOM 1476 N N . ALA A 1 195 ? -4.887 -16.565 6.934 1.00 84.50 195 ALA A N 1
ATOM 1477 C CA . ALA A 1 195 ? -6.252 -16.266 7.344 1.00 84.50 195 ALA A CA 1
ATOM 1478 C C . ALA A 1 195 ? -7.129 -15.692 6.215 1.00 84.50 195 ALA A C 1
ATOM 1480 O O . ALA A 1 195 ? -8.346 -15.631 6.387 1.00 84.50 195 ALA A O 1
ATOM 1481 N N . PHE A 1 196 ? -6.546 -15.279 5.080 1.00 89.06 196 PHE A N 1
ATOM 1482 C CA . PHE A 1 196 ? -7.298 -14.763 3.933 1.00 89.06 196 PHE A CA 1
ATOM 1483 C C . PHE A 1 196 ? -7.897 -15.909 3.112 1.00 89.06 196 PHE A C 1
ATOM 1485 O O . PHE A 1 196 ? -7.150 -16.709 2.531 1.00 89.06 196 PHE A O 1
ATOM 1492 N N . ASP A 1 197 ? -9.231 -15.973 3.041 1.00 90.88 197 ASP A N 1
ATOM 1493 C CA . ASP A 1 197 ? -9.946 -17.096 2.431 1.00 90.88 197 ASP A CA 1
ATOM 1494 C C . ASP A 1 197 ? -9.552 -17.304 0.957 1.00 90.88 197 ASP A C 1
ATOM 1496 O O . ASP A 1 197 ? -9.371 -16.361 0.182 1.00 90.88 197 ASP A O 1
ATOM 1500 N N . HIS A 1 198 ? -9.377 -18.568 0.569 1.00 87.12 198 HIS A N 1
ATOM 1501 C CA . HIS A 1 198 ? -8.910 -18.927 -0.766 1.00 87.12 198 HIS A CA 1
ATOM 1502 C C . HIS A 1 198 ? -9.923 -18.601 -1.869 1.00 87.12 198 HIS A C 1
ATOM 1504 O O . HIS A 1 198 ? -9.495 -18.221 -2.957 1.00 87.12 198 HIS A O 1
ATOM 1510 N N . SER A 1 199 ? -11.231 -18.672 -1.594 1.00 90.19 199 SER A N 1
ATOM 1511 C CA . SER A 1 199 ? -12.280 -18.362 -2.580 1.00 90.19 199 SER A CA 1
ATOM 1512 C C . SER A 1 199 ? -12.214 -16.906 -3.058 1.00 90.19 199 SER A C 1
ATOM 1514 O O . SER A 1 199 ? -12.348 -16.618 -4.245 1.00 90.19 199 SER A O 1
ATOM 1516 N N . LEU A 1 200 ? -11.887 -15.979 -2.155 1.00 91.81 200 LEU A N 1
ATOM 1517 C CA . LEU A 1 200 ? -11.755 -14.553 -2.461 1.00 91.81 200 LEU A CA 1
ATOM 1518 C C . LEU A 1 200 ? -10.518 -14.225 -3.315 1.00 91.81 200 LEU A C 1
ATOM 1520 O O . LEU A 1 200 ? -10.451 -13.149 -3.908 1.00 91.81 200 LEU A O 1
ATOM 1524 N N . ARG A 1 201 ? -9.552 -15.149 -3.437 1.00 89.62 201 ARG A N 1
ATOM 1525 C CA . ARG A 1 201 ? -8.377 -14.994 -4.320 1.00 89.62 201 ARG A CA 1
ATOM 1526 C C . ARG A 1 201 ? -8.715 -15.186 -5.803 1.00 89.62 201 ARG A C 1
ATOM 1528 O O . ARG A 1 201 ? -7.855 -14.923 -6.645 1.00 89.62 201 ARG A O 1
ATOM 1535 N N . GLU A 1 202 ? -9.935 -15.637 -6.104 1.00 90.62 202 GLU A N 1
ATOM 1536 C CA . GLU A 1 202 ? -10.494 -15.769 -7.455 1.00 90.62 202 GLU A CA 1
ATOM 1537 C C . GLU A 1 202 ? -11.308 -14.533 -7.898 1.00 90.62 202 GLU A C 1
ATOM 1539 O O . GLU A 1 202 ? -11.641 -14.421 -9.078 1.00 90.62 202 GLU A O 1
ATOM 1544 N N . ASP A 1 203 ? -11.589 -13.565 -7.008 1.00 94.25 203 ASP A N 1
ATOM 1545 C CA . ASP A 1 203 ? -12.235 -12.299 -7.391 1.00 94.25 203 ASP A CA 1
ATOM 1546 C C . ASP A 1 203 ? -11.217 -11.355 -8.063 1.00 94.25 203 ASP A C 1
ATOM 1548 O O . ASP A 1 203 ? -10.237 -10.897 -7.464 1.00 94.25 203 ASP A O 1
ATOM 1552 N N . ALA A 1 204 ? -11.481 -11.020 -9.328 1.00 93.50 204 ALA A N 1
ATOM 1553 C CA . ALA A 1 204 ? -10.625 -10.157 -10.139 1.00 93.50 204 ALA A CA 1
ATOM 1554 C C . ALA A 1 204 ? -10.435 -8.739 -9.561 1.00 93.50 204 ALA A C 1
ATOM 1556 O O . ALA A 1 204 ? -9.373 -8.148 -9.739 1.00 93.50 204 ALA A O 1
ATOM 1557 N N . ARG A 1 205 ? -11.420 -8.181 -8.846 1.00 94.50 205 ARG A N 1
ATOM 1558 C CA . ARG A 1 205 ? -11.342 -6.846 -8.218 1.00 94.50 205 ARG A CA 1
ATOM 1559 C C . ARG A 1 205 ? -10.435 -6.871 -6.992 1.00 94.50 205 ARG A C 1
ATOM 1561 O O . ARG A 1 205 ? -9.672 -5.928 -6.782 1.00 94.50 205 ARG A O 1
ATOM 1568 N N . ILE A 1 206 ? -10.501 -7.946 -6.203 1.00 94.44 206 ILE A N 1
ATOM 1569 C CA . ILE A 1 206 ? -9.595 -8.184 -5.070 1.00 94.44 206 ILE A CA 1
ATOM 1570 C C . ILE A 1 206 ? -8.158 -8.318 -5.591 1.00 94.44 206 ILE A C 1
ATOM 1572 O O . ILE A 1 206 ? -7.269 -7.600 -5.131 1.00 94.44 206 ILE A O 1
ATOM 1576 N N . ALA A 1 207 ? -7.951 -9.144 -6.621 1.00 93.88 207 ALA A N 1
ATOM 1577 C CA . ALA A 1 207 ? -6.654 -9.306 -7.273 1.00 93.88 207 ALA A CA 1
ATOM 1578 C C . ALA A 1 207 ? -6.099 -7.986 -7.841 1.00 93.88 207 ALA A C 1
ATOM 1580 O O . ALA A 1 207 ? -4.958 -7.635 -7.546 1.00 93.88 207 ALA A O 1
ATOM 1581 N N . LEU A 1 208 ? -6.899 -7.225 -8.601 1.00 94.12 208 LEU A N 1
ATOM 1582 C CA . LEU A 1 208 ? -6.510 -5.915 -9.147 1.00 94.12 208 LEU A CA 1
ATOM 1583 C C . LEU A 1 208 ? -6.114 -4.918 -8.054 1.00 94.12 208 LEU A C 1
ATOM 1585 O O . LEU A 1 208 ? -5.141 -4.185 -8.214 1.00 94.12 208 LEU A O 1
ATOM 1589 N N . THR A 1 209 ? -6.841 -4.903 -6.935 1.00 94.12 209 THR A N 1
ATOM 1590 C CA . THR A 1 209 ? -6.531 -4.011 -5.812 1.00 94.12 209 THR A CA 1
ATOM 1591 C C . THR A 1 209 ? -5.186 -4.387 -5.184 1.00 94.12 209 THR A C 1
ATOM 1593 O O . THR A 1 209 ? -4.321 -3.523 -5.045 1.00 94.12 209 THR A O 1
ATOM 1596 N N . ALA A 1 210 ? -4.947 -5.672 -4.901 1.00 94.12 210 ALA A N 1
ATOM 1597 C CA . ALA A 1 210 ? -3.683 -6.128 -4.321 1.00 94.12 210 ALA A CA 1
ATOM 1598 C C . ALA A 1 210 ? -2.475 -5.898 -5.240 1.00 94.12 210 ALA A C 1
ATOM 1600 O O . ALA A 1 210 ? -1.458 -5.369 -4.789 1.00 94.12 210 ALA A O 1
ATOM 1601 N N . VAL A 1 211 ? -2.589 -6.225 -6.533 1.00 94.06 211 VAL A N 1
ATOM 1602 C CA . VAL A 1 211 ? -1.470 -6.043 -7.474 1.00 94.06 211 VAL A CA 1
ATOM 1603 C C . VAL A 1 211 ? -1.174 -4.576 -7.784 1.00 94.06 211 VAL A C 1
ATOM 1605 O O . VAL A 1 211 ? -0.065 -4.261 -8.209 1.00 94.06 211 VAL A O 1
ATOM 1608 N N . SER A 1 212 ? -2.131 -3.671 -7.548 1.00 92.38 212 SER A N 1
ATOM 1609 C CA . SER A 1 212 ? -1.881 -2.228 -7.615 1.00 92.38 212 SER A CA 1
ATOM 1610 C C . SER A 1 212 ? -1.045 -1.719 -6.434 1.00 92.38 212 SER A C 1
ATOM 1612 O O . SER A 1 212 ? -0.243 -0.807 -6.620 1.00 92.38 212 SER A O 1
ATOM 1614 N N . TYR A 1 213 ? -1.176 -2.344 -5.256 1.00 90.75 213 TYR A N 1
ATOM 1615 C CA . TYR A 1 213 ? -0.396 -2.026 -4.055 1.00 90.75 213 TYR A CA 1
ATOM 1616 C C . TYR A 1 213 ? 1.052 -2.531 -4.170 1.00 90.75 213 TYR A C 1
ATOM 1618 O O . TYR A 1 213 ? 1.989 -1.763 -3.978 1.00 90.75 213 TYR A O 1
ATOM 1626 N N . ASP A 1 214 ? 1.240 -3.801 -4.542 1.00 89.69 214 ASP A N 1
ATOM 1627 C CA . ASP A 1 214 ? 2.532 -4.354 -4.974 1.00 89.69 214 ASP A CA 1
ATOM 1628 C C . ASP A 1 214 ? 2.308 -5.446 -6.026 1.00 89.69 214 ASP A C 1
ATOM 1630 O O . ASP A 1 214 ? 1.612 -6.436 -5.784 1.00 89.69 214 ASP A O 1
ATOM 1634 N N . GLY A 1 215 ? 2.958 -5.312 -7.182 1.00 89.44 215 GLY A N 1
ATOM 1635 C CA . GLY A 1 215 ? 2.870 -6.292 -8.264 1.00 89.44 215 GLY A CA 1
ATOM 1636 C C . GLY A 1 215 ? 3.368 -7.698 -7.896 1.00 89.44 215 GLY A C 1
ATOM 1637 O O . GLY A 1 215 ? 2.888 -8.678 -8.472 1.00 89.44 215 GLY A O 1
ATOM 1638 N N . CYS A 1 216 ? 4.271 -7.851 -6.918 1.00 89.19 216 CYS A N 1
ATOM 1639 C CA . CYS A 1 216 ? 4.717 -9.177 -6.471 1.00 89.19 216 CYS A CA 1
ATOM 1640 C C . CYS A 1 216 ? 3.628 -9.971 -5.719 1.00 89.19 216 CYS A C 1
ATOM 1642 O O . CYS A 1 216 ? 3.754 -11.196 -5.605 1.00 89.19 216 CYS A O 1
ATOM 1644 N N . THR A 1 217 ? 2.524 -9.346 -5.291 1.00 92.44 217 THR A N 1
ATOM 1645 C CA . THR A 1 217 ? 1.343 -10.050 -4.743 1.00 92.44 217 THR A CA 1
ATOM 1646 C C . THR A 1 217 ? 0.668 -10.988 -5.754 1.00 92.44 217 THR A C 1
ATOM 1648 O O . THR A 1 217 ? 0.012 -11.948 -5.340 1.00 92.44 217 THR A O 1
ATOM 1651 N N . LEU A 1 218 ? 0.904 -10.816 -7.066 1.00 93.00 218 LEU A N 1
ATOM 1652 C CA . LEU A 1 218 ? 0.389 -11.686 -8.138 1.00 93.00 218 LEU A CA 1
ATOM 1653 C C . LEU A 1 218 ? 0.712 -13.178 -7.906 1.00 93.00 218 LEU A C 1
ATOM 1655 O O . LEU A 1 218 ? -0.057 -14.052 -8.305 1.00 93.00 218 LEU A O 1
ATOM 1659 N N . LYS A 1 219 ? 1.806 -13.488 -7.194 1.00 93.25 219 LYS A N 1
ATOM 1660 C CA . LYS A 1 219 ? 2.190 -14.862 -6.818 1.00 93.25 219 LYS A CA 1
ATOM 1661 C C . LYS A 1 219 ? 1.207 -15.562 -5.864 1.00 93.25 219 LYS A C 1
ATOM 1663 O O . LYS A 1 219 ? 1.245 -16.789 -5.768 1.00 93.25 219 LYS A O 1
ATOM 1668 N N . HIS A 1 220 ? 0.334 -14.815 -5.180 1.00 92.25 220 HIS A N 1
ATOM 1669 C CA . HIS A 1 220 ? -0.690 -15.330 -4.257 1.00 92.25 220 HIS A CA 1
ATOM 1670 C C . HIS A 1 220 ? -2.115 -15.305 -4.832 1.00 92.25 220 HIS A C 1
ATOM 1672 O O . HIS A 1 220 ? -2.990 -15.988 -4.302 1.00 92.25 220 HIS A O 1
ATOM 1678 N N . VAL A 1 221 ? -2.338 -14.559 -5.918 1.00 92.44 221 VAL A N 1
ATOM 1679 C CA . VAL A 1 221 ? -3.600 -14.520 -6.677 1.00 92.44 221 VAL A CA 1
ATOM 1680 C C . VAL A 1 221 ? -3.861 -15.879 -7.349 1.00 92.44 221 VAL A C 1
ATOM 1682 O O . VAL A 1 221 ? -2.912 -16.597 -7.684 1.00 92.44 221 VAL A O 1
ATOM 1685 N N . ALA A 1 222 ? -5.125 -16.255 -7.562 1.00 92.81 222 ALA A N 1
ATOM 1686 C CA . ALA A 1 222 ? -5.479 -17.521 -8.206 1.00 92.81 222 ALA A CA 1
ATOM 1687 C C . ALA A 1 222 ? -4.904 -17.661 -9.636 1.00 92.81 222 ALA A C 1
ATOM 1689 O O . ALA A 1 222 ? -4.731 -16.688 -10.373 1.00 92.81 222 ALA A O 1
ATOM 1690 N N . VAL A 1 223 ? -4.554 -18.892 -10.031 1.00 91.50 223 VAL A N 1
ATOM 1691 C CA . VAL A 1 223 ? -3.771 -19.172 -11.258 1.00 91.50 223 VAL A CA 1
ATOM 1692 C C . VAL A 1 223 ? -4.535 -18.824 -12.543 1.00 91.50 223 VAL A C 1
ATOM 1694 O O . VAL A 1 223 ? -3.920 -18.437 -13.534 1.00 91.50 223 VAL A O 1
ATOM 1697 N N . ASN A 1 224 ? -5.867 -18.908 -12.525 1.00 92.06 224 ASN A N 1
ATOM 1698 C CA . ASN A 1 224 ? -6.745 -18.434 -13.599 1.00 92.06 224 ASN A CA 1
ATOM 1699 C C . ASN A 1 224 ? -6.561 -16.927 -13.868 1.00 92.06 224 ASN A C 1
ATOM 1701 O O . ASN A 1 224 ? -6.356 -16.533 -15.014 1.00 92.06 224 ASN A O 1
ATOM 1705 N N . LEU A 1 225 ? -6.540 -16.095 -12.826 1.00 93.12 225 LEU A N 1
ATOM 1706 C CA . LEU A 1 225 ? -6.381 -14.643 -12.934 1.00 93.12 225 LEU A CA 1
ATOM 1707 C C . LEU A 1 225 ? -4.965 -14.221 -13.364 1.00 93.12 225 LEU A C 1
ATOM 1709 O O . LEU A 1 225 ? -4.806 -13.201 -14.027 1.00 93.12 225 LEU A O 1
ATOM 1713 N N . ARG A 1 226 ? -3.931 -15.037 -13.108 1.00 93.81 226 ARG A N 1
ATOM 1714 C CA . ARG A 1 226 ? -2.570 -14.817 -13.659 1.00 93.81 226 ARG A CA 1
ATOM 1715 C C . ARG A 1 226 ? -2.485 -15.002 -15.181 1.00 93.81 226 ARG A C 1
ATOM 1717 O O . ARG A 1 226 ? -1.442 -14.723 -15.773 1.00 93.81 226 ARG A O 1
ATOM 1724 N N . LYS A 1 227 ? -3.564 -15.481 -15.813 1.00 93.50 227 LYS A N 1
ATOM 1725 C CA . LYS A 1 227 ? -3.733 -15.565 -17.272 1.00 93.50 227 LYS A CA 1
ATOM 1726 C C . LYS A 1 227 ? -4.498 -14.371 -17.849 1.00 93.50 227 LYS A C 1
ATOM 1728 O O . LYS A 1 227 ? -4.566 -14.270 -19.078 1.00 93.50 227 LYS A O 1
ATOM 1733 N N . ASP A 1 228 ? -5.054 -13.496 -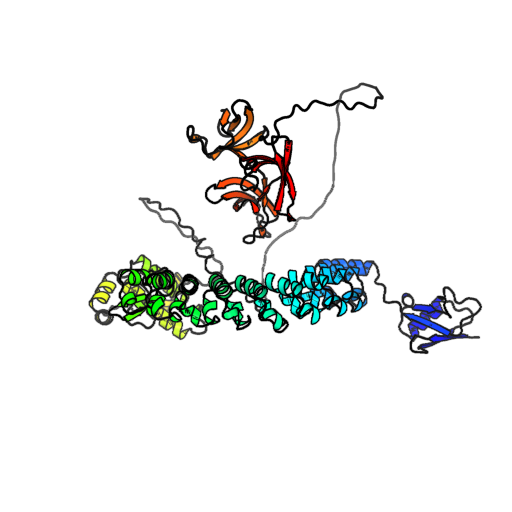17.010 1.00 95.00 228 ASP A N 1
ATOM 1734 C CA . ASP A 1 228 ? -5.753 -12.280 -17.424 1.00 95.00 228 ASP A CA 1
ATOM 1735 C C . ASP A 1 228 ? -4.745 -11.166 -17.742 1.00 95.00 228 ASP A C 1
ATOM 1737 O O . ASP A 1 228 ? -3.901 -10.798 -16.921 1.00 95.00 228 ASP A O 1
ATOM 1741 N N . ARG A 1 229 ? -4.839 -10.619 -18.958 1.00 94.25 229 ARG A N 1
ATOM 1742 C CA . ARG A 1 229 ? -3.941 -9.565 -19.440 1.00 94.25 229 ARG A CA 1
ATOM 1743 C C . ARG A 1 229 ? -4.056 -8.286 -18.614 1.00 94.25 229 ARG A C 1
ATOM 1745 O O . ARG A 1 229 ? -3.045 -7.633 -18.382 1.00 94.25 229 ARG A O 1
ATOM 1752 N N . SER A 1 230 ? -5.261 -7.921 -18.182 1.00 94.00 230 SER A N 1
ATOM 1753 C CA . SER A 1 230 ? -5.514 -6.676 -17.454 1.00 94.00 230 SER A CA 1
ATOM 1754 C C . SER A 1 230 ? -4.856 -6.689 -16.071 1.00 94.00 230 SER A C 1
ATOM 1756 O O . SER A 1 230 ? -4.167 -5.735 -15.705 1.00 94.00 230 SER A O 1
ATOM 1758 N N . ILE A 1 231 ? -4.981 -7.809 -15.353 1.00 94.19 231 ILE A N 1
ATOM 1759 C CA . ILE A 1 231 ? -4.409 -8.015 -14.018 1.00 94.19 231 ILE A CA 1
ATOM 1760 C C . ILE A 1 231 ? -2.883 -8.092 -14.096 1.00 94.19 231 ILE A C 1
ATOM 1762 O O . ILE A 1 231 ? -2.195 -7.412 -13.336 1.00 94.19 231 ILE A O 1
ATOM 1766 N N . VAL A 1 232 ? -2.341 -8.859 -15.050 1.00 95.12 232 VAL A N 1
ATOM 1767 C CA . VAL A 1 232 ? -0.887 -8.962 -15.254 1.00 95.12 232 VAL A CA 1
ATOM 1768 C C . VAL A 1 232 ? -0.280 -7.613 -15.640 1.00 95.12 232 VAL A C 1
ATOM 1770 O O . VAL A 1 232 ? 0.741 -7.227 -15.079 1.00 95.12 232 VAL A O 1
ATOM 1773 N N . LEU A 1 233 ? -0.910 -6.859 -16.543 1.00 94.25 233 LEU A N 1
ATOM 1774 C CA . LEU A 1 233 ? -0.425 -5.540 -16.951 1.00 94.25 233 LEU A CA 1
ATOM 1775 C C . LEU A 1 233 ? -0.453 -4.530 -15.791 1.00 94.25 233 LEU A C 1
ATOM 1777 O O . LEU A 1 233 ? 0.480 -3.739 -15.662 1.00 94.25 233 LEU A O 1
ATOM 1781 N N . ALA A 1 234 ? -1.478 -4.567 -14.933 1.00 93.75 234 ALA A N 1
ATOM 1782 C CA . ALA A 1 234 ? -1.532 -3.751 -13.718 1.00 93.75 234 ALA A CA 1
ATOM 1783 C C . ALA A 1 234 ? -0.414 -4.128 -12.728 1.00 93.75 234 ALA A C 1
ATOM 1785 O O . ALA A 1 234 ? 0.307 -3.248 -12.256 1.00 93.75 234 ALA A O 1
ATOM 1786 N N . ALA A 1 235 ? -0.210 -5.428 -12.485 1.00 94.88 235 ALA A N 1
ATOM 1787 C CA . ALA A 1 235 ? 0.849 -5.933 -11.614 1.00 94.88 235 ALA A CA 1
ATOM 1788 C C . ALA A 1 235 ? 2.246 -5.526 -12.110 1.00 94.88 235 ALA A C 1
ATOM 1790 O O . ALA A 1 235 ? 3.056 -5.016 -11.343 1.00 94.88 235 ALA A O 1
ATOM 1791 N N . VAL A 1 236 ? 2.511 -5.691 -13.408 1.00 94.06 236 VAL A N 1
ATOM 1792 C CA . VAL A 1 236 ? 3.799 -5.359 -14.035 1.00 94.06 236 VAL A CA 1
ATOM 1793 C C . VAL A 1 236 ? 4.068 -3.850 -14.048 1.00 94.06 236 VAL A C 1
ATOM 1795 O O . VAL A 1 236 ? 5.215 -3.444 -13.874 1.00 94.06 236 VAL A O 1
ATOM 1798 N N . LYS A 1 237 ? 3.032 -3.011 -14.198 1.00 92.56 237 LYS A N 1
ATOM 1799 C CA . LYS A 1 237 ? 3.147 -1.544 -14.082 1.00 92.56 237 LYS A CA 1
ATOM 1800 C C . LYS A 1 237 ? 3.442 -1.075 -12.648 1.00 92.56 237 LYS A C 1
ATOM 1802 O O . LYS A 1 237 ? 4.029 -0.010 -12.493 1.00 92.56 237 LYS A O 1
ATOM 1807 N N . SER A 1 238 ? 3.058 -1.850 -11.628 1.00 91.44 238 SER A N 1
ATOM 1808 C CA . SER A 1 238 ? 3.431 -1.610 -10.224 1.00 91.44 238 SER A CA 1
ATOM 1809 C C . SER A 1 238 ? 4.848 -2.121 -9.919 1.00 91.44 238 SER A C 1
ATOM 1811 O O . SER A 1 238 ? 5.677 -1.389 -9.384 1.00 91.44 238 SER A O 1
ATOM 1813 N N . ASN A 1 239 ? 5.161 -3.361 -10.312 1.00 90.75 239 ASN A N 1
ATOM 1814 C CA . ASN A 1 239 ? 6.457 -3.997 -10.084 1.00 90.75 239 ASN A CA 1
ATOM 1815 C C . ASN A 1 239 ? 6.806 -4.925 -11.257 1.00 90.75 239 ASN A C 1
ATOM 1817 O O . ASN A 1 239 ? 6.177 -5.969 -11.437 1.00 90.75 239 ASN A O 1
ATOM 1821 N N . GLY A 1 240 ? 7.844 -4.588 -12.032 1.00 88.25 240 GLY A N 1
ATOM 1822 C CA . GLY A 1 240 ? 8.212 -5.339 -13.241 1.00 88.25 240 GLY A CA 1
ATOM 1823 C C . GLY A 1 240 ? 8.449 -6.837 -12.999 1.00 88.25 240 GLY A C 1
ATOM 1824 O O . GLY A 1 240 ? 8.114 -7.660 -13.851 1.00 88.25 240 GLY A O 1
ATOM 1825 N N . ASN A 1 241 ? 8.934 -7.218 -11.808 1.00 90.38 241 ASN A N 1
ATOM 1826 C CA . ASN A 1 241 ? 9.181 -8.620 -11.446 1.00 90.38 241 ASN A CA 1
ATOM 1827 C C . ASN A 1 241 ? 7.902 -9.478 -11.382 1.00 90.38 241 ASN A C 1
ATOM 1829 O O . ASN A 1 241 ? 7.996 -10.707 -11.406 1.00 90.38 241 ASN A O 1
ATOM 1833 N N . ALA A 1 242 ? 6.710 -8.868 -11.361 1.00 93.19 242 ALA A N 1
ATOM 1834 C CA . ALA A 1 242 ? 5.432 -9.573 -11.438 1.00 93.19 242 ALA A CA 1
ATOM 1835 C C . ALA A 1 242 ? 5.329 -10.495 -12.670 1.00 93.19 242 ALA A C 1
ATOM 1837 O O . ALA A 1 242 ? 4.694 -11.548 -12.596 1.00 93.19 242 ALA A O 1
ATOM 1838 N N . ILE A 1 243 ? 6.016 -10.166 -13.774 1.00 92.38 243 ILE A N 1
ATOM 1839 C CA . ILE A 1 243 ? 6.028 -10.972 -15.008 1.00 92.38 243 ILE A CA 1
ATOM 1840 C C . ILE A 1 243 ? 6.578 -12.397 -14.807 1.00 92.38 243 ILE A C 1
ATOM 1842 O O . ILE A 1 243 ? 6.276 -13.298 -15.589 1.00 92.38 243 ILE A O 1
ATOM 1846 N N . LEU A 1 244 ? 7.355 -12.633 -13.744 1.00 90.31 244 LEU A N 1
ATOM 1847 C CA . LEU A 1 244 ? 7.866 -13.962 -13.391 1.00 90.31 244 LEU A CA 1
ATOM 1848 C C . LEU A 1 244 ? 6.761 -14.897 -12.871 1.00 90.31 244 LEU A C 1
ATOM 1850 O O . LEU A 1 244 ? 6.881 -16.112 -13.021 1.00 90.31 244 LEU A O 1
ATOM 1854 N N . TRP A 1 245 ? 5.693 -14.333 -12.294 1.00 92.94 245 TRP A N 1
ATOM 1855 C CA . TRP A 1 245 ? 4.549 -15.054 -11.719 1.00 92.94 245 TRP A CA 1
ATOM 1856 C C . TRP A 1 245 ? 3.331 -15.119 -12.650 1.00 92.94 245 TRP A C 1
ATOM 1858 O O . TRP A 1 245 ? 2.397 -15.878 -12.384 1.00 92.94 245 TRP A O 1
ATOM 1868 N N . ALA A 1 246 ? 3.336 -14.315 -13.713 1.00 93.44 246 ALA A N 1
ATOM 1869 C CA . ALA A 1 246 ? 2.343 -14.326 -14.777 1.00 93.44 246 ALA A CA 1
ATOM 1870 C C . ALA A 1 246 ? 2.464 -15.579 -15.666 1.00 93.44 246 ALA A C 1
ATOM 1872 O O . ALA A 1 246 ? 3.497 -16.252 -15.690 1.00 93.44 246 ALA A O 1
ATOM 1873 N N . ASP A 1 247 ? 1.413 -15.877 -16.435 1.00 94.00 247 ASP A N 1
ATOM 1874 C CA . ASP A 1 247 ? 1.467 -16.940 -17.443 1.00 94.00 247 ASP A CA 1
ATOM 1875 C C . ASP A 1 247 ? 2.595 -16.678 -18.473 1.00 94.00 247 ASP A C 1
ATOM 1877 O O . ASP A 1 247 ? 2.697 -15.552 -18.979 1.00 94.00 247 ASP A O 1
ATOM 1881 N N . PRO A 1 248 ? 3.436 -17.679 -18.817 1.00 92.00 248 PRO A N 1
ATOM 1882 C CA . PRO A 1 248 ? 4.569 -17.497 -19.723 1.00 92.00 248 PRO A CA 1
ATOM 1883 C C . PRO A 1 248 ? 4.231 -16.866 -21.076 1.00 92.00 248 PRO A C 1
ATOM 1885 O O . PRO A 1 248 ? 5.107 -16.219 -21.647 1.00 92.00 248 PRO A O 1
ATOM 1888 N N . LYS A 1 249 ? 2.985 -16.968 -21.568 1.00 93.62 249 LYS A N 1
ATOM 1889 C CA . LYS A 1 249 ? 2.545 -16.306 -22.812 1.00 93.62 249 LYS A CA 1
ATOM 1890 C C . LYS A 1 249 ? 2.807 -14.791 -22.821 1.00 93.62 249 LYS A C 1
ATOM 1892 O O . LYS A 1 249 ? 3.083 -14.218 -23.870 1.00 93.62 249 LYS A O 1
ATOM 1897 N N . PHE A 1 250 ? 2.774 -14.136 -21.656 1.00 93.62 250 PHE A N 1
ATOM 1898 C CA . PHE A 1 250 ? 3.000 -12.692 -21.541 1.00 93.62 250 PHE A CA 1
ATOM 1899 C C . PHE A 1 250 ? 4.466 -12.281 -21.725 1.00 93.62 250 PHE A C 1
ATOM 1901 O O . PHE A 1 250 ? 4.751 -11.100 -21.888 1.00 93.62 250 PHE A O 1
ATOM 1908 N N . ARG A 1 251 ? 5.396 -13.242 -21.778 1.00 92.00 251 ARG A N 1
ATOM 1909 C CA . ARG A 1 251 ? 6.800 -13.001 -22.151 1.00 92.00 251 ARG A CA 1
ATOM 1910 C C . ARG A 1 251 ? 6.981 -12.685 -23.640 1.00 92.00 251 ARG A C 1
ATOM 1912 O O . ARG A 1 251 ? 8.052 -12.213 -24.015 1.00 92.00 251 ARG A O 1
ATOM 1919 N N . SER A 1 252 ? 5.942 -12.915 -24.448 1.00 92.94 252 SER A N 1
ATOM 1920 C CA . SER A 1 252 ? 5.830 -12.489 -25.849 1.00 92.94 252 SER A CA 1
ATOM 1921 C C . SER A 1 252 ? 4.876 -11.296 -26.041 1.00 92.94 252 SER A C 1
ATOM 1923 O O . SER A 1 252 ? 4.734 -10.807 -27.157 1.00 92.94 252 SER A O 1
ATOM 1925 N N . ASP A 1 253 ? 4.209 -10.798 -24.989 1.00 95.06 253 ASP A N 1
ATOM 1926 C CA . ASP A 1 253 ? 3.347 -9.611 -25.093 1.00 95.06 253 ASP A CA 1
ATOM 1927 C C . ASP A 1 253 ? 4.204 -8.342 -25.016 1.00 95.06 253 ASP A C 1
ATOM 1929 O O . ASP A 1 253 ? 4.767 -8.010 -23.969 1.00 95.06 253 ASP A O 1
ATOM 1933 N N . ARG A 1 254 ? 4.293 -7.624 -26.141 1.00 93.94 254 ARG A N 1
ATOM 1934 C CA . ARG A 1 254 ? 5.132 -6.430 -26.289 1.00 93.94 254 ARG A CA 1
ATOM 1935 C C . ARG A 1 254 ? 4.832 -5.346 -25.250 1.00 93.94 254 ARG A C 1
ATOM 1937 O O . ARG A 1 254 ? 5.764 -4.759 -24.710 1.00 93.94 254 ARG A O 1
ATOM 1944 N N . GLU A 1 255 ? 3.561 -5.065 -24.953 1.00 93.50 255 GLU A N 1
ATOM 1945 C CA . GLU A 1 255 ? 3.189 -3.983 -24.024 1.00 93.50 255 GLU A CA 1
ATOM 1946 C C . GLU A 1 255 ? 3.510 -4.364 -22.573 1.00 93.50 255 GLU A C 1
ATOM 1948 O O . GLU A 1 255 ? 4.012 -3.540 -21.800 1.00 93.50 255 GLU A O 1
ATOM 1953 N N . VAL A 1 256 ? 3.244 -5.624 -22.205 1.00 93.88 256 VAL A N 1
ATOM 1954 C CA . VAL A 1 256 ? 3.575 -6.150 -20.874 1.00 93.88 256 VAL A CA 1
ATOM 1955 C C . VAL A 1 256 ? 5.093 -6.166 -20.690 1.00 93.88 256 VAL A C 1
ATOM 1957 O O . VAL A 1 256 ? 5.583 -5.687 -19.669 1.00 93.88 256 VAL A O 1
ATOM 1960 N N . MET A 1 257 ? 5.853 -6.625 -21.690 1.00 94.56 257 MET A N 1
ATOM 1961 C CA . MET A 1 257 ? 7.314 -6.648 -21.622 1.00 94.56 257 MET A CA 1
ATOM 1962 C C . MET A 1 257 ? 7.919 -5.242 -21.545 1.00 94.56 257 MET A C 1
ATOM 1964 O O . MET A 1 257 ? 8.747 -4.999 -20.670 1.00 94.56 257 MET A O 1
ATOM 1968 N N . LEU A 1 258 ? 7.470 -4.296 -22.384 1.00 93.12 258 LEU A N 1
ATOM 1969 C CA . LEU A 1 258 ? 7.887 -2.886 -22.316 1.00 93.12 258 LEU A CA 1
ATOM 1970 C C . LEU A 1 258 ? 7.628 -2.284 -20.930 1.00 93.12 258 LEU A C 1
ATOM 1972 O O . LEU A 1 258 ? 8.481 -1.583 -20.386 1.00 93.12 258 LEU A O 1
ATOM 1976 N N . SER A 1 259 ? 6.470 -2.590 -20.339 1.00 91.56 259 SER A N 1
ATOM 1977 C CA . SER A 1 259 ? 6.130 -2.149 -18.984 1.00 91.56 259 SER A CA 1
ATOM 1978 C C . SER A 1 259 ? 7.069 -2.755 -17.931 1.00 91.56 259 SER A C 1
ATOM 1980 O O . SER A 1 259 ? 7.448 -2.056 -16.997 1.00 91.56 259 SER A O 1
ATOM 1982 N N . ALA A 1 260 ? 7.486 -4.017 -18.091 1.00 92.62 260 ALA A N 1
ATOM 1983 C CA . ALA A 1 260 ? 8.386 -4.704 -17.163 1.00 92.62 260 ALA A CA 1
ATOM 1984 C C . ALA A 1 260 ? 9.830 -4.175 -17.223 1.00 92.62 260 ALA A C 1
ATOM 1986 O O . ALA A 1 260 ? 10.408 -3.817 -16.191 1.00 92.62 260 ALA A O 1
ATOM 1987 N N . VAL A 1 261 ? 10.414 -4.099 -18.428 1.00 92.00 261 VAL A N 1
ATOM 1988 C CA . VAL A 1 261 ? 11.829 -3.721 -18.607 1.00 92.00 261 VAL A CA 1
ATOM 1989 C C . VAL A 1 261 ? 12.108 -2.263 -18.248 1.00 92.00 261 VAL A C 1
ATOM 1991 O O . VAL A 1 261 ? 13.222 -1.952 -17.833 1.00 92.00 261 VAL A O 1
ATOM 1994 N N . ARG A 1 262 ? 11.091 -1.390 -18.318 1.00 87.81 262 ARG A N 1
ATOM 1995 C CA . ARG A 1 262 ? 11.176 0.023 -17.913 1.00 87.81 262 ARG A CA 1
ATOM 1996 C C . ARG A 1 262 ? 11.636 0.212 -16.463 1.00 87.81 262 ARG A C 1
ATOM 1998 O O . ARG A 1 262 ? 12.312 1.194 -16.172 1.00 87.81 262 ARG A O 1
ATOM 2005 N N . TYR A 1 263 ? 11.261 -0.701 -15.565 1.00 81.44 263 TYR A N 1
ATOM 2006 C CA . TYR A 1 263 ? 11.672 -0.664 -14.156 1.00 81.44 263 TYR A CA 1
ATOM 2007 C C . TYR A 1 263 ? 12.902 -1.544 -13.894 1.00 81.44 263 TYR A C 1
ATOM 2009 O O . TYR A 1 263 ? 13.795 -1.147 -13.146 1.00 81.44 263 TYR A O 1
ATOM 2017 N N . HIS A 1 264 ? 12.981 -2.716 -14.535 1.00 84.88 264 HIS A N 1
ATOM 2018 C CA . HIS A 1 264 ? 14.089 -3.661 -14.375 1.00 84.88 264 HIS A CA 1
ATOM 2019 C C . HIS A 1 264 ? 14.530 -4.229 -15.729 1.00 84.88 264 HIS A C 1
ATOM 2021 O O . HIS A 1 264 ? 14.006 -5.242 -16.196 1.00 84.88 264 HIS A O 1
ATOM 2027 N N . GLY A 1 265 ? 15.540 -3.615 -16.352 1.00 85.38 265 GLY A N 1
ATOM 2028 C CA . GLY A 1 265 ? 16.007 -3.997 -17.691 1.00 85.38 265 GLY A CA 1
ATOM 2029 C C . GLY A 1 265 ? 16.532 -5.434 -17.785 1.00 85.38 265 GLY A C 1
ATOM 2030 O O . GLY A 1 265 ? 16.433 -6.076 -18.829 1.00 85.38 265 GLY A O 1
ATOM 2031 N N . THR A 1 266 ? 17.003 -6.003 -16.672 1.00 86.31 266 THR A N 1
ATOM 2032 C CA . THR A 1 266 ? 17.438 -7.409 -16.591 1.00 86.31 266 THR A CA 1
ATOM 2033 C C . THR A 1 266 ? 16.316 -8.421 -16.849 1.00 86.31 266 THR A C 1
ATOM 2035 O O . THR A 1 266 ? 16.612 -9.582 -17.136 1.00 86.31 266 THR A O 1
ATOM 2038 N N . LEU A 1 267 ? 15.042 -8.008 -16.809 1.00 90.69 267 LEU A N 1
ATOM 2039 C CA . LEU A 1 267 ? 13.895 -8.846 -17.178 1.00 90.69 267 LEU A CA 1
ATOM 2040 C C . LEU A 1 267 ? 13.840 -9.181 -18.674 1.00 90.69 267 LEU A C 1
ATOM 2042 O O . LEU A 1 267 ? 13.176 -10.152 -19.036 1.00 90.69 267 LEU A O 1
ATOM 2046 N N . LEU A 1 268 ? 14.602 -8.479 -19.525 1.00 91.25 268 LEU A N 1
ATOM 2047 C CA . LEU A 1 268 ? 14.756 -8.817 -20.943 1.00 91.25 268 LEU A CA 1
ATOM 2048 C C . LEU A 1 268 ? 15.210 -10.276 -21.151 1.00 91.25 268 LEU A C 1
ATOM 2050 O O . LEU A 1 268 ? 14.796 -10.912 -22.115 1.00 91.25 268 LEU A O 1
ATOM 2054 N N . ARG A 1 269 ? 15.963 -10.857 -20.203 1.00 89.94 269 ARG A N 1
ATOM 2055 C CA . ARG A 1 269 ? 16.351 -12.285 -20.200 1.00 89.94 269 ARG A CA 1
ATOM 2056 C C . ARG A 1 269 ? 15.172 -13.259 -20.251 1.00 89.94 269 ARG A C 1
ATOM 2058 O O . ARG A 1 269 ? 15.339 -14.407 -20.644 1.00 89.94 269 ARG A O 1
ATOM 2065 N N . CYS A 1 270 ? 14.003 -12.825 -19.782 1.00 89.06 270 CYS A N 1
ATOM 2066 C CA . CYS A 1 270 ? 12.791 -13.630 -19.716 1.00 89.06 270 CYS A CA 1
ATOM 2067 C C . CYS A 1 270 ? 11.884 -13.429 -20.938 1.00 89.06 270 CYS A C 1
ATOM 2069 O O . CYS A 1 270 ? 10.869 -14.114 -21.020 1.00 89.06 270 CYS A O 1
ATOM 2071 N N . ALA A 1 271 ? 12.214 -12.511 -21.851 1.00 91.69 271 ALA A N 1
ATOM 2072 C CA . ALA A 1 271 ? 11.424 -12.219 -23.041 1.00 91.69 271 ALA A CA 1
ATOM 2073 C C . ALA A 1 271 ? 11.620 -13.264 -24.156 1.00 91.69 271 ALA A C 1
ATOM 2075 O O . ALA A 1 271 ? 12.653 -13.942 -24.227 1.00 91.69 271 ALA A O 1
ATOM 2076 N N . SER A 1 272 ? 10.632 -13.381 -25.049 1.00 93.50 272 SER A N 1
ATOM 2077 C CA . SER A 1 272 ? 10.746 -14.202 -26.262 1.00 93.50 272 SER A CA 1
ATOM 2078 C C . SER A 1 272 ? 11.892 -13.730 -27.165 1.00 93.50 272 SER A C 1
ATOM 2080 O O . SER A 1 272 ? 12.341 -12.589 -27.077 1.00 93.50 272 SER A O 1
ATOM 2082 N N . GLU A 1 273 ? 12.383 -14.596 -28.052 1.00 90.25 273 GLU A N 1
ATOM 2083 C CA . GLU A 1 273 ? 13.453 -14.237 -29.003 1.00 90.25 273 GLU A CA 1
ATOM 2084 C C . GLU A 1 273 ? 13.062 -13.088 -29.937 1.00 90.25 273 GLU A C 1
ATOM 2086 O O . GLU A 1 273 ? 13.891 -12.228 -30.237 1.00 90.25 273 GLU A O 1
ATOM 2091 N N . GLU A 1 274 ? 11.783 -13.016 -30.301 1.00 91.75 274 GLU A N 1
ATOM 2092 C CA . GLU A 1 274 ? 11.184 -11.913 -31.052 1.00 91.75 274 GLU A CA 1
ATOM 2093 C C . GLU A 1 274 ? 11.344 -10.580 -30.302 1.00 91.75 274 GLU A C 1
ATOM 2095 O O . GLU A 1 274 ? 11.895 -9.629 -30.849 1.00 91.75 274 GLU A O 1
ATOM 2100 N N . LEU A 1 275 ? 10.959 -10.516 -29.020 1.00 92.94 275 LEU A N 1
ATOM 2101 C CA . LEU A 1 275 ? 11.072 -9.290 -28.219 1.00 92.94 275 LEU A CA 1
ATOM 2102 C C . LEU A 1 275 ? 12.513 -8.972 -27.792 1.00 92.94 275 LEU A C 1
ATOM 2104 O O . LEU A 1 275 ? 12.850 -7.805 -27.613 1.00 92.94 275 LEU A O 1
ATOM 2108 N N . ARG A 1 276 ? 13.395 -9.976 -27.693 1.00 92.69 276 ARG A N 1
ATOM 2109 C CA . ARG A 1 276 ? 14.855 -9.775 -27.556 1.00 92.69 276 ARG A CA 1
ATOM 2110 C C . ARG A 1 276 ? 15.500 -9.265 -28.855 1.00 92.69 276 ARG A C 1
ATOM 2112 O O . ARG A 1 276 ? 16.661 -8.854 -28.839 1.00 92.69 276 ARG A O 1
ATOM 2119 N N . SER A 1 277 ? 14.748 -9.255 -29.956 1.00 92.12 277 SER A N 1
ATOM 2120 C CA . SER A 1 277 ? 15.114 -8.686 -31.259 1.00 92.12 277 SER A CA 1
ATOM 2121 C C . SER A 1 277 ? 14.362 -7.385 -31.588 1.00 92.12 277 SER A C 1
ATOM 2123 O O . SER A 1 277 ? 14.613 -6.790 -32.633 1.00 92.12 277 SER A O 1
ATOM 2125 N N . ASP A 1 278 ? 13.481 -6.907 -30.703 1.00 94.19 278 ASP A N 1
ATOM 2126 C CA . ASP A 1 278 ? 12.761 -5.640 -30.855 1.00 94.19 278 ASP A CA 1
ATOM 2127 C C . ASP A 1 278 ? 13.618 -4.472 -30.335 1.00 94.19 278 ASP A C 1
ATOM 2129 O O . ASP A 1 278 ? 13.930 -4.393 -29.141 1.00 94.19 278 ASP A O 1
ATOM 2133 N N . ARG A 1 279 ? 13.993 -3.552 -31.238 1.00 92.56 279 ARG A N 1
ATOM 2134 C CA . ARG A 1 279 ? 14.863 -2.400 -30.934 1.00 92.56 279 ARG A CA 1
ATOM 2135 C C . ARG A 1 279 ? 14.330 -1.566 -29.767 1.00 92.56 279 ARG A C 1
ATOM 2137 O O . ARG A 1 279 ? 15.125 -1.178 -28.915 1.00 92.56 279 ARG A O 1
ATOM 2144 N N . ASP A 1 280 ? 13.021 -1.315 -29.692 1.00 92.00 280 ASP A N 1
ATOM 2145 C CA . ASP A 1 280 ? 12.445 -0.448 -28.655 1.00 92.00 280 ASP A CA 1
ATOM 2146 C C . ASP A 1 280 ? 12.479 -1.130 -27.285 1.00 92.00 280 ASP A C 1
ATOM 2148 O O . ASP A 1 280 ? 12.788 -0.494 -26.275 1.00 92.00 280 ASP A O 1
ATOM 2152 N N . VAL A 1 281 ? 12.170 -2.432 -27.242 1.00 92.56 281 VAL A N 1
ATOM 2153 C CA . VAL A 1 281 ? 12.172 -3.223 -26.000 1.00 92.56 281 VAL A CA 1
ATOM 2154 C C . VAL A 1 281 ? 13.585 -3.298 -25.431 1.00 92.56 281 VAL A C 1
ATOM 2156 O O . VAL A 1 281 ? 13.786 -3.053 -24.239 1.00 92.56 281 VAL A O 1
ATOM 2159 N N . VAL A 1 282 ? 14.575 -3.570 -26.287 1.00 92.38 282 VAL A N 1
ATOM 2160 C CA . VAL A 1 282 ? 15.989 -3.588 -25.895 1.00 92.38 282 VAL A CA 1
ATOM 2161 C C . VAL A 1 282 ? 16.460 -2.194 -25.476 1.00 92.38 282 VAL A C 1
ATOM 2163 O O . VAL A 1 282 ? 17.077 -2.067 -24.421 1.00 92.38 282 VAL A O 1
ATOM 2166 N N . TYR A 1 283 ? 16.117 -1.140 -26.222 1.00 92.44 283 TYR A N 1
ATOM 2167 C CA . TYR A 1 283 ? 16.466 0.241 -25.873 1.00 92.44 283 TYR A CA 1
ATOM 2168 C C . TYR A 1 283 ? 15.953 0.627 -24.478 1.00 92.44 283 TYR A C 1
ATOM 2170 O O . TYR A 1 283 ? 16.721 1.122 -23.654 1.00 92.44 283 TYR A O 1
ATOM 2178 N N . GLN A 1 284 ? 14.676 0.357 -24.176 1.00 91.06 284 GLN A N 1
ATOM 2179 C CA . GLN A 1 284 ? 14.090 0.652 -22.861 1.00 91.06 284 GLN A CA 1
ATOM 2180 C C . GLN A 1 284 ? 14.744 -0.154 -21.731 1.00 91.06 284 GLN A C 1
ATOM 2182 O O . GLN A 1 284 ? 14.947 0.380 -20.642 1.00 91.06 284 GLN A O 1
ATOM 2187 N N . ALA A 1 285 ? 15.113 -1.414 -21.982 1.00 90.94 285 ALA A N 1
ATOM 2188 C CA . ALA A 1 285 ? 15.821 -2.237 -21.005 1.00 90.94 285 ALA A CA 1
ATOM 2189 C C . ALA A 1 285 ? 17.235 -1.698 -20.704 1.00 90.94 285 ALA A C 1
ATOM 2191 O O . ALA A 1 285 ? 17.633 -1.588 -19.541 1.00 90.94 285 ALA A O 1
ATOM 2192 N N . VAL A 1 286 ? 17.978 -1.330 -21.753 1.00 90.06 286 VAL A N 1
ATOM 2193 C CA . VAL A 1 286 ? 19.366 -0.848 -21.668 1.00 90.06 286 VAL A CA 1
ATOM 2194 C C . VAL A 1 286 ? 19.456 0.552 -21.058 1.00 90.06 286 VAL A C 1
ATOM 2196 O O . VAL A 1 286 ? 20.381 0.812 -20.293 1.00 90.06 286 VAL A O 1
ATOM 2199 N N . LEU A 1 287 ? 18.470 1.422 -21.312 1.00 87.81 287 LEU A N 1
ATOM 2200 C CA . LEU A 1 287 ? 18.416 2.802 -20.809 1.00 87.81 287 LEU A CA 1
ATOM 2201 C C . LEU A 1 287 ? 18.672 2.908 -19.294 1.00 87.81 287 LEU A C 1
ATOM 2203 O O . LEU A 1 287 ? 19.359 3.827 -18.854 1.00 87.81 287 LEU A O 1
ATOM 2207 N N . GLY A 1 288 ? 18.140 1.968 -18.504 1.00 81.62 288 GLY A N 1
ATOM 2208 C CA . GLY A 1 288 ? 18.379 1.901 -17.059 1.00 81.62 288 GLY A CA 1
ATOM 2209 C C . GLY A 1 288 ? 19.442 0.886 -16.623 1.00 81.62 288 GLY A C 1
ATOM 2210 O O . GLY A 1 288 ? 20.042 1.064 -15.567 1.00 81.62 288 GLY A O 1
ATOM 2211 N N . HIS A 1 289 ? 19.667 -0.188 -17.387 1.00 85.38 289 HIS A N 1
ATOM 2212 C CA . HIS A 1 289 ? 20.515 -1.318 -16.987 1.00 85.38 289 HIS A CA 1
ATOM 2213 C C . HIS A 1 289 ? 21.416 -1.741 -18.156 1.00 85.38 289 HIS A C 1
ATOM 2215 O O . HIS A 1 289 ? 20.969 -2.478 -19.033 1.00 85.38 289 HIS A O 1
ATOM 2221 N N . GLY A 1 290 ? 22.689 -1.332 -18.172 1.00 84.06 290 GLY A N 1
ATOM 2222 C CA . GLY A 1 290 ? 23.580 -1.561 -19.322 1.00 84.06 290 GLY A CA 1
ATOM 2223 C C . GLY A 1 290 ? 23.754 -3.048 -19.647 1.00 84.06 290 GLY A C 1
ATOM 2224 O O . GLY A 1 290 ? 23.645 -3.467 -20.800 1.00 84.06 290 GLY A O 1
ATOM 2225 N N . TYR A 1 291 ? 23.869 -3.875 -18.607 1.00 83.38 291 TYR A N 1
ATOM 2226 C CA . TYR A 1 291 ? 23.918 -5.332 -18.717 1.00 83.38 291 TYR A CA 1
ATOM 2227 C C . TYR A 1 291 ? 22.686 -5.976 -19.376 1.00 83.38 291 TYR A C 1
ATOM 2229 O O . TYR A 1 291 ? 22.782 -7.109 -19.851 1.00 83.38 291 TYR A O 1
ATOM 2237 N N . ALA A 1 292 ? 21.545 -5.284 -19.489 1.00 88.12 292 ALA A N 1
ATOM 2238 C CA . ALA A 1 292 ? 20.397 -5.799 -20.236 1.00 88.12 292 ALA A CA 1
ATOM 2239 C C . ALA A 1 292 ? 20.748 -6.115 -21.701 1.00 88.12 292 ALA A C 1
ATOM 2241 O O . ALA A 1 292 ? 20.204 -7.071 -22.253 1.00 88.12 292 ALA A O 1
ATOM 2242 N N . LEU A 1 293 ? 21.715 -5.399 -22.293 1.00 88.81 293 LEU A N 1
ATOM 2243 C CA . LEU A 1 293 ? 22.192 -5.639 -23.657 1.00 88.81 293 LEU A CA 1
ATOM 2244 C C . LEU A 1 293 ? 22.674 -7.090 -23.857 1.00 88.81 293 LEU A C 1
ATOM 2246 O O . LEU A 1 293 ? 22.508 -7.640 -24.940 1.00 88.81 293 LEU A O 1
ATOM 2250 N N . SER A 1 294 ? 23.166 -7.762 -22.808 1.00 87.25 294 SER A N 1
ATOM 2251 C CA . SER A 1 294 ? 23.578 -9.178 -22.862 1.00 87.25 294 SER A CA 1
ATOM 2252 C C . SER A 1 294 ? 22.474 -10.159 -23.237 1.00 87.25 294 SER A C 1
ATOM 2254 O O . SER A 1 294 ? 22.762 -11.220 -23.789 1.00 87.25 294 SER A O 1
ATOM 2256 N N . TYR A 1 295 ? 21.218 -9.791 -22.997 1.00 88.62 295 TYR A N 1
ATOM 2257 C CA . TYR A 1 295 ? 20.066 -10.618 -23.322 1.00 88.62 295 TYR A CA 1
ATOM 2258 C C . TYR A 1 295 ? 19.489 -10.325 -24.712 1.00 88.62 295 TYR A C 1
ATOM 2260 O O . TYR A 1 295 ? 18.655 -11.095 -25.186 1.00 88.62 295 TYR A O 1
ATOM 2268 N N . ALA A 1 296 ? 19.926 -9.253 -25.377 1.00 90.12 296 ALA A N 1
ATOM 2269 C CA . ALA A 1 296 ? 19.473 -8.911 -26.719 1.00 90.12 296 ALA A CA 1
ATOM 2270 C C . ALA A 1 296 ? 20.001 -9.891 -27.787 1.00 90.12 296 ALA A C 1
ATOM 2272 O O . ALA A 1 296 ? 21.008 -10.591 -27.609 1.00 90.12 296 ALA A O 1
ATOM 2273 N N . SER A 1 297 ? 19.317 -9.922 -28.932 1.00 90.62 297 SER A N 1
ATOM 2274 C CA . SER A 1 297 ? 19.767 -10.628 -30.136 1.00 90.62 297 SER A CA 1
ATOM 2275 C C . SER A 1 297 ? 21.178 -10.198 -30.551 1.00 90.62 297 SER A C 1
ATOM 2277 O O . SER A 1 297 ? 21.640 -9.108 -30.210 1.00 90.62 297 SER A O 1
ATOM 2279 N N . GLN A 1 298 ? 21.893 -11.053 -31.288 1.00 86.06 298 GLN A N 1
ATOM 2280 C CA . GLN A 1 298 ? 23.265 -10.740 -31.702 1.00 86.06 298 GLN A CA 1
ATOM 2281 C C . GLN A 1 298 ? 23.342 -9.442 -32.525 1.00 86.06 298 GLN A C 1
ATOM 2283 O O . GLN A 1 298 ? 24.184 -8.597 -32.241 1.00 86.06 298 GLN A O 1
ATOM 2288 N N . SER A 1 299 ? 22.404 -9.233 -33.452 1.00 87.50 299 SER A N 1
ATOM 2289 C CA . SER A 1 299 ? 22.329 -8.019 -34.271 1.00 87.50 299 SER A CA 1
ATOM 2290 C C . SER A 1 299 ? 22.130 -6.739 -33.454 1.00 87.50 299 SER A C 1
ATOM 2292 O O . SER A 1 299 ? 22.683 -5.707 -33.811 1.00 87.50 299 SER A O 1
ATOM 2294 N N . LEU A 1 300 ? 21.369 -6.786 -32.352 1.00 88.50 300 LEU A N 1
ATOM 2295 C CA . LEU A 1 300 ? 21.183 -5.622 -31.474 1.00 88.50 300 LEU A CA 1
ATOM 2296 C C . LEU A 1 300 ? 22.319 -5.445 -30.456 1.00 88.50 300 LEU A C 1
ATOM 2298 O O . LEU A 1 300 ? 22.530 -4.333 -29.983 1.00 88.50 300 LEU A O 1
ATOM 2302 N N . ARG A 1 301 ? 23.075 -6.504 -30.136 1.00 85.25 301 ARG A N 1
ATOM 2303 C CA . ARG A 1 301 ? 24.306 -6.405 -29.330 1.00 85.25 301 ARG A CA 1
ATOM 2304 C C . ARG A 1 301 ? 25.442 -5.708 -30.069 1.00 85.25 301 ARG A C 1
ATOM 2306 O O . ARG A 1 301 ? 26.272 -5.081 -29.426 1.00 85.25 301 ARG A O 1
ATOM 2313 N N . GLU A 1 302 ? 25.471 -5.810 -31.391 1.00 82.94 302 GLU A N 1
ATOM 2314 C CA . GLU A 1 302 ? 26.465 -5.155 -32.251 1.00 82.94 302 GLU A CA 1
ATOM 2315 C C . GLU A 1 302 ? 26.030 -3.734 -32.683 1.00 82.94 302 GLU A C 1
ATOM 2317 O O . GLU A 1 302 ? 26.792 -3.023 -33.335 1.00 82.94 302 GLU A O 1
ATOM 2322 N N . ASP A 1 303 ? 24.834 -3.278 -32.284 1.00 87.94 303 ASP A N 1
ATOM 2323 C CA . ASP A 1 303 ? 24.349 -1.924 -32.564 1.00 87.94 303 ASP A CA 1
ATOM 2324 C C . ASP A 1 303 ? 25.150 -0.871 -31.772 1.00 87.94 303 ASP A C 1
ATOM 2326 O O . ASP A 1 303 ? 25.277 -0.927 -30.541 1.00 87.94 303 ASP A O 1
ATOM 2330 N N . GLN A 1 304 ? 25.693 0.111 -32.494 1.00 84.06 304 GLN A N 1
ATOM 2331 C CA . GLN A 1 304 ? 26.559 1.150 -31.942 1.00 84.06 304 GLN A CA 1
ATOM 2332 C C . GLN A 1 304 ? 25.808 2.122 -31.014 1.00 84.06 304 GLN A C 1
ATOM 2334 O O . GLN A 1 304 ? 26.377 2.564 -30.013 1.00 84.06 304 GLN A O 1
ATOM 2339 N N . GLU A 1 305 ? 24.533 2.425 -31.284 1.00 86.88 305 GLU A N 1
ATOM 2340 C CA . GLU A 1 305 ? 23.720 3.283 -30.416 1.00 86.88 305 GLU A CA 1
ATOM 2341 C C . GLU A 1 305 ? 23.415 2.567 -29.098 1.00 86.88 305 GLU A C 1
ATOM 2343 O O . GLU A 1 305 ? 23.649 3.134 -28.028 1.00 86.88 305 GLU A O 1
ATOM 2348 N N . LEU A 1 306 ? 22.963 1.309 -29.157 1.00 87.00 306 LEU A N 1
ATOM 2349 C CA . LEU A 1 306 ? 22.656 0.514 -27.961 1.00 87.00 306 LEU A CA 1
ATOM 2350 C C . LEU A 1 306 ? 23.908 0.217 -27.127 1.00 87.00 306 LEU A C 1
ATOM 2352 O O . LEU A 1 306 ? 23.852 0.288 -25.899 1.00 87.00 306 LEU A O 1
ATOM 2356 N N . SER A 1 307 ? 25.051 -0.026 -27.772 1.00 83.81 307 SER A N 1
ATOM 2357 C CA . SER A 1 307 ? 26.346 -0.167 -27.095 1.00 83.81 307 SER A CA 1
ATOM 2358 C C . SER A 1 307 ? 26.771 1.131 -26.399 1.00 83.81 307 SER A C 1
ATOM 2360 O O . SER A 1 307 ? 27.192 1.105 -25.243 1.00 83.81 307 SER A O 1
ATOM 2362 N N . SER A 1 308 ? 26.596 2.287 -27.054 1.00 83.88 308 SER A N 1
ATOM 2363 C CA . SER A 1 308 ? 26.876 3.597 -26.442 1.00 83.88 308 SER A CA 1
ATOM 2364 C C . SER A 1 308 ? 25.934 3.927 -25.276 1.00 83.88 308 SER A C 1
ATOM 2366 O O . SER A 1 308 ? 26.326 4.617 -24.337 1.00 83.88 308 SER A O 1
ATOM 2368 N N . LEU A 1 309 ? 24.695 3.421 -25.316 1.00 85.19 309 LEU A N 1
ATOM 2369 C CA . LEU A 1 309 ? 23.706 3.556 -24.250 1.00 85.19 309 LEU A CA 1
ATOM 2370 C C . LEU A 1 309 ? 24.073 2.675 -23.047 1.00 85.19 309 LEU A C 1
ATOM 2372 O O . LEU A 1 309 ? 24.073 3.166 -21.922 1.00 85.19 309 LEU A O 1
ATOM 2376 N N . ALA A 1 310 ? 24.448 1.414 -23.290 1.00 82.50 310 ALA A N 1
ATOM 2377 C CA . ALA A 1 310 ? 24.845 0.454 -22.258 1.00 82.50 310 ALA A CA 1
ATOM 2378 C C . ALA A 1 310 ? 26.123 0.853 -21.504 1.00 82.50 310 ALA A C 1
ATOM 2380 O O . ALA A 1 310 ? 26.283 0.490 -20.338 1.00 82.50 310 ALA A O 1
ATOM 2381 N N . ALA A 1 311 ? 27.012 1.610 -22.150 1.00 79.19 311 ALA A N 1
ATOM 2382 C CA . ALA A 1 311 ? 28.271 2.069 -21.573 1.00 79.19 311 ALA A CA 1
ATOM 2383 C C . ALA A 1 311 ? 28.143 3.321 -20.677 1.00 79.19 311 ALA A C 1
ATOM 2385 O O . ALA A 1 311 ? 29.138 3.762 -20.102 1.00 79.19 311 ALA A O 1
ATOM 2386 N N . ARG A 1 312 ? 26.953 3.930 -20.548 1.00 78.56 312 ARG A N 1
ATOM 2387 C CA . ARG A 1 312 ? 26.789 5.184 -19.790 1.00 78.56 312 ARG A CA 1
ATOM 2388 C C . ARG A 1 312 ? 26.987 4.976 -18.280 1.00 78.56 312 ARG A C 1
ATOM 2390 O O . ARG A 1 312 ? 26.402 4.053 -17.715 1.00 78.56 312 ARG A O 1
ATOM 2397 N N . PRO A 1 313 ? 27.676 5.897 -17.575 1.00 63.19 313 PRO A N 1
ATOM 2398 C CA . PRO A 1 313 ? 27.987 5.753 -16.146 1.00 63.19 313 PRO A CA 1
ATOM 2399 C C . PRO A 1 313 ? 26.760 5.813 -15.218 1.00 63.19 313 PRO A C 1
ATOM 2401 O O . PRO A 1 313 ? 26.860 5.478 -14.041 1.00 63.19 313 PRO A O 1
ATOM 2404 N N . HIS A 1 314 ? 25.600 6.242 -15.727 1.00 68.25 314 HIS A N 1
ATOM 2405 C CA . HIS A 1 314 ? 24.336 6.277 -14.983 1.00 68.25 314 HIS A CA 1
ATOM 2406 C C . HIS A 1 314 ? 23.506 4.988 -15.114 1.00 68.25 314 HIS A C 1
ATOM 2408 O O . HIS A 1 314 ? 22.477 4.863 -14.452 1.00 68.25 314 HIS A O 1
ATOM 2414 N N . CYS A 1 315 ? 23.921 4.036 -15.954 1.00 71.75 315 CYS A N 1
ATOM 2415 C CA . CYS A 1 315 ? 23.230 2.762 -16.118 1.00 71.75 315 CYS A CA 1
ATOM 2416 C C . CYS A 1 315 ? 23.647 1.769 -15.023 1.00 71.75 315 CYS A C 1
ATOM 2418 O O . CYS A 1 315 ? 24.821 1.641 -14.680 1.00 71.75 315 CYS A O 1
ATOM 2420 N N . HIS A 1 316 ? 22.686 1.013 -14.492 1.00 67.81 316 HIS A N 1
ATOM 2421 C CA . HIS A 1 316 ? 22.949 -0.029 -13.504 1.00 67.81 316 HIS A CA 1
ATOM 2422 C C . HIS A 1 316 ? 23.708 -1.201 -14.149 1.00 67.81 316 HIS A C 1
ATOM 2424 O O . HIS A 1 316 ? 23.145 -1.921 -14.977 1.00 67.81 316 HIS A O 1
ATOM 2430 N N . ILE A 1 317 ? 24.962 -1.407 -13.727 1.00 71.75 317 ILE A N 1
ATOM 2431 C CA . ILE A 1 317 ? 25.951 -2.307 -14.353 1.00 71.75 317 ILE A CA 1
ATOM 2432 C C . ILE A 1 317 ? 26.172 -1.904 -15.825 1.00 71.75 317 ILE A C 1
ATOM 2434 O O . ILE A 1 317 ? 25.525 -2.461 -16.719 1.00 71.75 317 ILE A O 1
ATOM 2438 N N . PRO A 1 318 ? 27.041 -0.910 -16.091 1.00 75.19 318 PRO A N 1
ATOM 2439 C CA . PRO A 1 318 ? 27.371 -0.520 -17.451 1.00 75.19 318 PRO A CA 1
ATOM 2440 C C . PRO A 1 318 ? 28.212 -1.599 -18.146 1.00 75.19 318 PRO A C 1
ATOM 2442 O O . PRO A 1 318 ? 28.895 -2.404 -17.509 1.00 75.19 318 PRO A O 1
ATOM 2445 N N . VAL A 1 319 ? 28.126 -1.648 -19.472 1.00 76.31 319 VAL A N 1
ATOM 2446 C CA . VAL A 1 319 ? 28.729 -2.696 -20.308 1.00 76.31 319 VAL A CA 1
ATOM 2447 C C . VAL A 1 319 ? 29.321 -2.091 -21.572 1.00 76.31 319 VAL A C 1
ATOM 2449 O O . VAL A 1 319 ? 28.702 -1.236 -22.202 1.00 76.31 319 VAL A O 1
ATOM 2452 N N . ARG A 1 320 ? 30.485 -2.603 -21.980 1.00 78.25 320 ARG A N 1
ATOM 2453 C CA . ARG A 1 320 ? 31.061 -2.394 -23.310 1.00 78.25 320 ARG A CA 1
ATOM 2454 C C . ARG A 1 320 ? 30.959 -3.682 -24.124 1.00 78.25 320 ARG A C 1
ATOM 2456 O O . ARG A 1 320 ? 31.100 -4.779 -23.585 1.00 78.25 320 ARG A O 1
ATOM 2463 N N . VAL A 1 321 ? 30.741 -3.545 -25.427 1.00 73.19 321 VAL A N 1
ATOM 2464 C CA . VAL A 1 321 ? 30.822 -4.660 -26.376 1.00 73.19 321 VAL A CA 1
ATOM 2465 C C . VAL A 1 321 ? 32.149 -4.558 -27.123 1.00 73.19 321 VAL A C 1
ATOM 2467 O O . VAL A 1 321 ? 32.428 -3.541 -27.752 1.00 73.19 321 VAL A O 1
ATOM 2470 N N . GLU A 1 322 ? 32.966 -5.606 -27.053 1.00 72.62 322 GLU A N 1
ATOM 2471 C CA . GLU A 1 322 ? 34.223 -5.729 -27.796 1.00 72.62 322 GLU A CA 1
ATOM 2472 C C . GLU A 1 322 ? 34.272 -7.097 -28.481 1.00 72.62 322 GLU A C 1
ATOM 2474 O O . GLU A 1 322 ? 34.123 -8.132 -27.833 1.00 72.62 322 GLU A O 1
ATOM 2479 N N . ASN A 1 323 ? 34.462 -7.123 -29.805 1.00 66.62 323 ASN A N 1
ATOM 2480 C CA . ASN A 1 323 ? 34.530 -8.357 -30.605 1.00 66.62 323 ASN A CA 1
ATOM 2481 C C . ASN A 1 323 ? 33.352 -9.331 -30.349 1.00 66.62 323 ASN A C 1
ATOM 2483 O O . ASN A 1 323 ? 33.546 -10.540 -30.213 1.00 66.62 323 ASN A O 1
ATOM 2487 N N . GLY A 1 324 ? 32.131 -8.797 -30.204 1.00 60.44 324 GLY A N 1
ATOM 2488 C CA . GLY A 1 324 ? 30.911 -9.562 -29.896 1.00 60.44 324 GLY A CA 1
ATOM 2489 C C . GLY A 1 324 ? 30.816 -10.100 -28.457 1.00 60.44 324 GLY A C 1
ATOM 2490 O O . GLY A 1 324 ? 29.800 -10.696 -28.088 1.00 60.44 324 GLY A O 1
ATOM 2491 N N . LYS A 1 325 ? 31.842 -9.883 -27.624 1.00 67.81 325 LYS A N 1
ATOM 2492 C CA . LYS A 1 325 ? 31.845 -10.211 -26.194 1.00 67.81 325 LYS A CA 1
ATOM 2493 C C . LYS A 1 325 ? 31.407 -9.007 -25.373 1.00 67.81 325 LYS A C 1
ATOM 2495 O O . LYS A 1 325 ? 31.709 -7.863 -25.697 1.00 67.81 325 LYS A O 1
ATOM 2500 N N . ILE A 1 326 ? 30.702 -9.295 -24.288 1.00 71.94 326 ILE A N 1
ATOM 2501 C CA . ILE A 1 326 ? 30.240 -8.298 -23.329 1.00 71.94 326 ILE A CA 1
ATOM 2502 C C . ILE A 1 326 ? 31.219 -8.243 -22.169 1.00 71.94 326 ILE A C 1
ATOM 2504 O O . ILE A 1 326 ? 31.428 -9.234 -21.472 1.00 71.94 326 ILE A O 1
ATOM 2508 N N . ILE A 1 327 ? 31.824 -7.072 -22.010 1.00 71.75 327 ILE A N 1
ATOM 2509 C CA . ILE A 1 327 ? 32.748 -6.739 -20.939 1.00 71.75 327 ILE A CA 1
ATOM 2510 C C . ILE A 1 327 ? 31.980 -5.850 -19.968 1.00 71.75 327 ILE A C 1
ATOM 2512 O O . ILE A 1 327 ? 31.434 -4.810 -20.349 1.00 71.75 327 ILE A O 1
ATOM 2516 N N . TYR A 1 328 ? 31.906 -6.276 -18.712 1.00 62.31 328 TYR A N 1
ATOM 2517 C CA . TYR A 1 328 ? 31.358 -5.447 -17.650 1.00 62.31 328 TYR A CA 1
ATOM 2518 C C . TYR A 1 328 ? 32.274 -4.242 -17.456 1.00 62.31 328 TYR A C 1
ATOM 2520 O O . TYR A 1 328 ? 33.468 -4.404 -17.210 1.00 62.31 328 TYR A O 1
ATOM 2528 N N . ILE A 1 329 ? 31.713 -3.036 -17.523 1.00 63.47 329 ILE A N 1
ATOM 2529 C CA . ILE A 1 329 ? 32.383 -1.836 -17.018 1.00 63.47 329 ILE A CA 1
ATOM 2530 C C . ILE A 1 329 ? 32.159 -1.868 -15.503 1.00 63.47 329 ILE A C 1
ATOM 2532 O O . ILE A 1 329 ? 31.286 -1.199 -14.949 1.00 63.47 329 ILE A O 1
ATOM 2536 N N . GLU A 1 330 ? 32.858 -2.794 -14.851 1.00 53.22 330 GLU A N 1
ATOM 2537 C CA . GLU A 1 330 ? 32.664 -3.090 -13.442 1.00 53.22 330 GLU A CA 1
ATOM 2538 C C . GLU A 1 330 ? 33.303 -2.011 -12.568 1.00 53.22 330 GLU A C 1
ATOM 2540 O O . GLU A 1 330 ? 34.390 -1.496 -12.836 1.00 53.22 330 GLU A O 1
ATOM 2545 N N . ALA A 1 331 ? 32.611 -1.668 -11.484 1.00 55.84 331 ALA A N 1
ATOM 2546 C CA . ALA A 1 331 ? 33.158 -0.786 -10.472 1.00 55.84 331 ALA A CA 1
ATOM 2547 C C . ALA A 1 331 ? 34.277 -1.515 -9.713 1.00 55.84 331 ALA A C 1
ATOM 2549 O O . ALA A 1 331 ? 33.981 -2.315 -8.827 1.00 55.84 331 ALA A O 1
ATOM 2550 N N . ALA A 1 332 ? 35.530 -1.175 -10.025 1.00 56.56 332 ALA A N 1
ATOM 2551 C CA . ALA A 1 332 ? 36.736 -1.586 -9.304 1.00 56.56 332 ALA A CA 1
ATOM 2552 C C . ALA A 1 332 ? 36.926 -3.110 -9.193 1.00 56.56 332 ALA A C 1
ATOM 2554 O O . ALA A 1 332 ? 36.613 -3.728 -8.171 1.00 56.56 332 ALA A O 1
ATOM 2555 N N . ASN A 1 333 ? 37.499 -3.723 -10.230 1.00 63.78 333 ASN A N 1
ATOM 2556 C CA . ASN A 1 333 ? 37.943 -5.112 -10.181 1.00 63.78 333 ASN A CA 1
ATOM 2557 C C . ASN A 1 333 ? 39.284 -5.214 -9.437 1.00 63.78 333 ASN A C 1
ATOM 2559 O O . ASN A 1 333 ? 40.360 -5.236 -10.032 1.00 63.78 333 ASN A O 1
ATOM 2563 N N . LEU A 1 334 ? 39.199 -5.312 -8.111 1.00 67.12 334 LEU A N 1
ATOM 2564 C CA . LEU A 1 334 ? 40.329 -5.358 -7.170 1.00 67.12 334 LEU A CA 1
ATOM 2565 C C . LEU A 1 334 ? 41.279 -6.554 -7.362 1.00 67.12 334 LEU A C 1
ATOM 2567 O O . LEU A 1 334 ? 42.337 -6.596 -6.743 1.00 67.12 334 LEU A O 1
ATOM 2571 N N . LYS A 1 335 ? 40.907 -7.528 -8.203 1.00 66.75 335 LYS A N 1
ATOM 2572 C CA . LYS A 1 3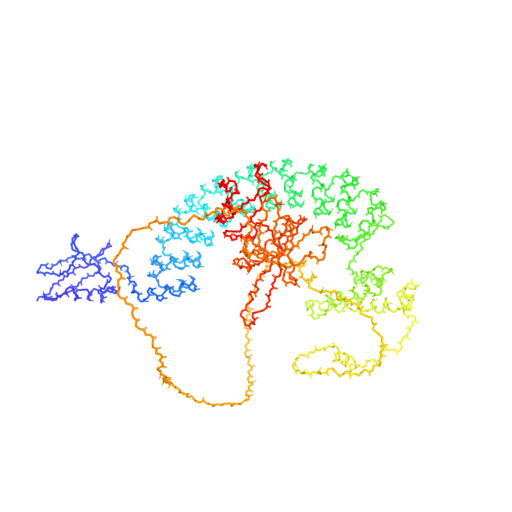35 ? 41.721 -8.704 -8.548 1.00 66.75 335 LYS A CA 1
ATOM 2573 C C . LYS A 1 335 ? 42.286 -8.643 -9.968 1.00 66.75 335 LYS A C 1
ATOM 2575 O O . LYS A 1 335 ? 42.909 -9.609 -10.406 1.00 66.75 335 LYS A O 1
ATOM 2580 N N . SER A 1 336 ? 42.050 -7.552 -10.698 1.00 67.31 336 SER A N 1
ATOM 2581 C CA . SER A 1 336 ? 42.605 -7.375 -12.036 1.00 67.31 336 SER A CA 1
ATOM 2582 C C . SER A 1 336 ? 44.095 -7.044 -11.990 1.00 67.31 336 SER A C 1
ATOM 2584 O O . SER A 1 336 ? 44.602 -6.393 -11.073 1.00 67.31 336 SER A O 1
ATOM 2586 N N . ASN A 1 337 ? 44.800 -7.456 -13.042 1.00 69.88 337 ASN A N 1
ATOM 2587 C CA . ASN A 1 337 ? 46.156 -6.996 -13.292 1.00 69.88 337 ASN A CA 1
ATOM 2588 C C . ASN A 1 337 ? 46.201 -5.587 -13.904 1.00 69.88 337 ASN A C 1
ATOM 2590 O O . ASN A 1 337 ? 47.291 -5.026 -13.961 1.00 69.88 337 ASN A O 1
ATOM 2594 N N . ASP A 1 338 ? 45.062 -4.998 -14.286 1.00 80.44 338 ASP A N 1
ATOM 2595 C CA . ASP A 1 338 ? 44.990 -3.644 -14.837 1.00 80.44 338 ASP A CA 1
ATOM 2596 C C . ASP A 1 338 ? 44.601 -2.584 -13.790 1.00 80.44 338 ASP A C 1
ATOM 2598 O O . ASP A 1 338 ? 43.518 -2.635 -13.209 1.00 80.44 338 ASP A O 1
ATOM 2602 N N . TYR A 1 339 ? 45.438 -1.559 -13.585 1.00 83.25 339 TYR A N 1
ATOM 2603 C CA . TYR A 1 339 ? 45.185 -0.507 -12.583 1.00 83.25 339 TYR A CA 1
ATOM 2604 C C . TYR A 1 339 ? 43.929 0.333 -12.862 1.00 83.25 339 TYR A C 1
ATOM 2606 O O . TYR A 1 339 ? 43.232 0.733 -11.929 1.00 83.25 339 TYR A O 1
ATOM 2614 N N . TYR A 1 340 ? 43.604 0.566 -14.137 1.00 80.06 340 TYR A N 1
ATOM 2615 C CA . TYR A 1 340 ? 42.363 1.241 -14.533 1.00 80.06 340 TYR A CA 1
ATOM 2616 C C . TYR A 1 340 ? 41.126 0.430 -14.121 1.00 80.06 340 TYR A C 1
ATOM 2618 O O . TYR A 1 340 ? 40.155 0.990 -13.611 1.00 80.06 340 TYR A O 1
ATOM 2626 N N . GLU A 1 341 ? 41.187 -0.900 -14.256 1.00 76.62 341 GLU A N 1
ATOM 2627 C CA . GLU A 1 341 ? 40.123 -1.800 -13.808 1.00 76.62 341 GLU A CA 1
ATOM 2628 C C . GLU A 1 341 ? 40.056 -1.882 -12.279 1.00 76.62 341 GLU A C 1
ATOM 2630 O O . GLU A 1 341 ? 38.956 -1.843 -11.732 1.00 76.62 341 GLU A O 1
ATOM 2635 N N . VAL A 1 342 ? 41.200 -1.910 -11.580 1.00 80.19 342 VAL A N 1
ATOM 2636 C CA . VAL A 1 342 ? 41.278 -1.884 -10.104 1.00 80.19 342 VAL A CA 1
ATOM 2637 C C . VAL A 1 342 ? 40.612 -0.637 -9.515 1.00 80.19 342 VAL A C 1
ATOM 2639 O O . VAL A 1 342 ? 39.926 -0.745 -8.500 1.00 80.19 342 VAL A O 1
ATOM 2642 N N . LEU A 1 343 ? 40.748 0.532 -10.152 1.00 80.06 343 LEU A N 1
ATOM 2643 C CA . LEU A 1 343 ? 40.047 1.754 -9.734 1.00 80.06 343 LEU A CA 1
ATOM 2644 C C . LEU A 1 343 ? 38.641 1.912 -10.344 1.00 80.06 343 LEU A C 1
ATOM 2646 O O . LEU A 1 343 ? 37.879 2.766 -9.890 1.00 80.06 343 LEU A O 1
ATOM 2650 N N . GLY A 1 344 ? 38.267 1.103 -11.340 1.00 73.88 344 GLY A N 1
ATOM 2651 C CA . GLY A 1 344 ? 36.979 1.208 -12.034 1.00 73.88 344 GLY A CA 1
ATOM 2652 C C . GLY A 1 344 ? 36.834 2.490 -12.859 1.00 73.88 344 GLY A C 1
ATOM 2653 O O . GLY A 1 344 ? 35.755 3.083 -12.882 1.00 73.88 344 GLY A O 1
ATOM 2654 N N . VAL A 1 345 ? 37.921 2.947 -13.487 1.00 75.75 345 VAL A N 1
ATOM 2655 C CA . VAL A 1 345 ? 37.989 4.184 -14.282 1.00 75.75 345 VAL A CA 1
ATOM 2656 C C . VAL A 1 345 ? 38.436 3.893 -15.716 1.00 75.75 345 VAL A C 1
ATOM 2658 O O . VAL A 1 345 ? 39.126 2.911 -15.979 1.00 75.75 345 VAL A O 1
ATOM 2661 N N . ALA A 1 346 ? 38.041 4.744 -16.662 1.00 71.44 346 ALA A N 1
ATOM 2662 C CA . ALA A 1 346 ? 38.437 4.600 -18.061 1.00 71.44 346 ALA A CA 1
ATOM 2663 C C . ALA A 1 346 ? 39.923 4.956 -18.282 1.00 71.44 346 ALA A C 1
ATOM 2665 O O . ALA A 1 346 ? 40.522 5.690 -17.494 1.00 71.44 346 ALA A O 1
ATOM 2666 N N . ARG A 1 347 ? 40.531 4.456 -19.369 1.00 75.06 347 ARG A N 1
ATOM 2667 C CA . ARG A 1 347 ? 41.957 4.707 -19.681 1.00 75.06 347 ARG A CA 1
ATOM 2668 C C . ARG A 1 347 ? 42.256 6.178 -20.005 1.00 75.06 347 ARG A C 1
ATOM 2670 O O . ARG A 1 347 ? 43.365 6.647 -19.770 1.00 75.06 347 ARG A O 1
ATOM 2677 N N . ASP A 1 348 ? 41.254 6.918 -20.465 1.00 74.44 348 ASP A N 1
ATOM 2678 C CA . ASP A 1 348 ? 41.259 8.361 -20.723 1.00 74.44 348 ASP A CA 1
ATOM 2679 C C . ASP A 1 348 ? 40.795 9.212 -19.521 1.00 74.44 348 ASP A C 1
ATOM 2681 O O . ASP A 1 348 ? 40.717 10.434 -19.633 1.00 74.44 348 ASP A O 1
ATOM 2685 N N . ALA A 1 349 ? 40.532 8.604 -18.355 1.00 72.75 349 ALA A N 1
ATOM 2686 C CA . ALA A 1 349 ? 40.037 9.317 -17.177 1.00 72.75 349 ALA A CA 1
ATOM 2687 C C . ALA A 1 349 ? 40.978 10.442 -16.713 1.00 72.75 349 ALA A C 1
ATOM 2689 O O . ALA A 1 349 ? 42.211 10.293 -16.684 1.00 72.75 349 ALA A O 1
ATOM 2690 N N . SER A 1 350 ? 40.375 11.556 -16.292 1.00 77.12 350 SER A N 1
ATOM 2691 C CA . SER A 1 350 ? 41.089 12.693 -15.718 1.00 77.12 350 SER A CA 1
ATOM 2692 C C . SER A 1 350 ? 41.639 12.369 -14.325 1.00 77.12 350 SER A C 1
ATOM 2694 O O . SER A 1 350 ? 41.081 11.563 -13.576 1.00 77.12 350 SER A O 1
ATOM 2696 N N . GLU A 1 351 ? 42.700 13.068 -13.926 1.00 79.69 351 GLU A N 1
ATOM 2697 C CA . GLU A 1 351 ? 43.280 12.990 -12.575 1.00 79.69 351 GLU A CA 1
ATOM 2698 C C . GLU A 1 351 ? 42.223 13.230 -11.474 1.00 79.69 351 GLU A C 1
ATOM 2700 O O . GLU A 1 351 ? 42.210 12.568 -10.431 1.00 79.69 351 GLU A O 1
ATOM 2705 N N . SER A 1 352 ? 41.255 14.117 -11.743 1.00 72.06 352 SER A N 1
ATOM 2706 C CA . SER A 1 352 ? 40.146 14.411 -10.829 1.00 72.06 352 SER A CA 1
ATOM 2707 C C . SER A 1 352 ? 39.201 13.220 -10.622 1.00 72.06 352 SER A C 1
ATOM 2709 O O . SER A 1 352 ? 38.637 13.061 -9.538 1.00 72.06 352 SER A O 1
ATOM 2711 N N . GLU A 1 353 ? 39.020 12.375 -11.638 1.00 72.19 353 GLU A N 1
ATOM 2712 C CA . GLU A 1 353 ? 38.155 11.191 -11.598 1.00 72.19 353 GLU A CA 1
ATOM 2713 C C . GLU A 1 353 ? 38.876 10.012 -10.949 1.00 72.19 353 GLU A C 1
ATOM 2715 O O . GLU A 1 353 ? 38.299 9.365 -10.075 1.00 72.19 353 GLU A O 1
ATOM 2720 N N . ILE A 1 354 ? 40.158 9.818 -11.275 1.00 81.75 354 ILE A N 1
ATOM 2721 C CA . ILE A 1 354 ? 41.060 8.859 -10.617 1.00 81.75 354 ILE A CA 1
ATOM 2722 C C . ILE A 1 354 ? 41.093 9.122 -9.101 1.00 81.75 354 ILE A C 1
ATOM 2724 O O . ILE A 1 354 ? 40.856 8.218 -8.297 1.00 81.75 354 ILE A O 1
ATOM 2728 N N . THR A 1 355 ? 41.252 10.387 -8.698 1.00 83.12 355 THR A N 1
ATOM 2729 C CA . THR A 1 355 ? 41.243 10.809 -7.286 1.00 83.12 355 THR A CA 1
ATOM 2730 C C . THR A 1 355 ? 39.894 10.575 -6.597 1.00 83.12 355 THR A C 1
ATOM 2732 O O . THR A 1 355 ? 39.849 10.141 -5.441 1.00 83.12 355 THR A O 1
ATOM 2735 N N . LYS A 1 356 ? 38.770 10.838 -7.279 1.00 78.25 356 LYS A N 1
ATOM 2736 C CA . LYS A 1 356 ? 37.419 10.578 -6.740 1.00 78.25 356 LYS A CA 1
ATOM 2737 C C . LYS A 1 356 ? 37.156 9.077 -6.570 1.00 78.25 356 LYS A C 1
ATOM 2739 O O . LYS A 1 356 ? 36.604 8.679 -5.542 1.00 78.25 356 LYS A O 1
ATOM 2744 N N . ALA A 1 357 ? 37.568 8.256 -7.537 1.00 77.44 357 ALA A N 1
ATOM 2745 C CA . ALA A 1 357 ? 37.447 6.803 -7.482 1.00 77.44 357 ALA A CA 1
ATOM 2746 C C . ALA A 1 357 ? 38.273 6.218 -6.327 1.00 77.44 357 ALA A C 1
ATOM 2748 O O . ALA A 1 357 ? 37.715 5.526 -5.472 1.00 77.44 357 ALA A O 1
ATOM 2749 N N . TYR A 1 358 ? 39.552 6.599 -6.222 1.00 86.31 358 TYR A N 1
ATOM 2750 C CA . TYR A 1 358 ? 40.434 6.213 -5.118 1.00 86.31 358 TYR A CA 1
ATOM 2751 C C . TYR A 1 358 ? 39.817 6.523 -3.747 1.00 86.31 358 TYR A C 1
ATOM 2753 O O . TYR A 1 358 ? 39.649 5.615 -2.934 1.00 86.31 358 TYR A O 1
ATOM 2761 N N . ARG A 1 359 ? 39.380 7.769 -3.499 1.00 82.44 359 ARG A N 1
ATOM 2762 C CA . ARG A 1 359 ? 38.777 8.168 -2.208 1.00 82.44 359 ARG A CA 1
ATOM 2763 C C . ARG A 1 359 ? 37.556 7.317 -1.837 1.00 82.44 359 ARG A C 1
ATOM 2765 O O . ARG A 1 359 ? 37.395 6.949 -0.674 1.00 82.44 359 ARG A O 1
ATOM 2772 N N . LYS A 1 360 ? 36.709 6.980 -2.816 1.00 81.06 360 LYS A N 1
ATOM 2773 C CA . LYS A 1 360 ? 35.507 6.153 -2.618 1.00 81.06 360 LYS A CA 1
ATOM 2774 C C . LYS A 1 360 ? 35.852 4.692 -2.304 1.00 81.06 360 LYS A C 1
ATOM 2776 O O . LYS A 1 360 ? 35.209 4.086 -1.448 1.00 81.06 360 LYS A O 1
ATOM 2781 N N . LEU A 1 361 ? 36.864 4.133 -2.967 1.00 81.38 361 LEU A N 1
ATOM 2782 C CA . LEU A 1 361 ? 37.305 2.749 -2.771 1.00 81.38 361 LEU A CA 1
ATOM 2783 C C . LEU A 1 361 ? 38.100 2.582 -1.474 1.00 81.38 361 LEU A C 1
ATOM 2785 O O . LEU A 1 361 ? 37.767 1.707 -0.678 1.00 81.38 361 LEU A O 1
ATOM 2789 N N . ALA A 1 362 ? 39.049 3.477 -1.198 1.00 81.50 362 ALA A N 1
ATOM 2790 C CA . ALA A 1 362 ? 39.812 3.516 0.047 1.00 81.50 362 ALA A CA 1
ATOM 2791 C C . ALA A 1 362 ? 38.894 3.617 1.280 1.00 81.50 362 ALA A C 1
ATOM 2793 O O . ALA A 1 362 ? 39.086 2.903 2.261 1.00 81.50 362 ALA A O 1
ATOM 2794 N N . GLN A 1 363 ? 37.830 4.430 1.220 1.00 80.81 363 GLN A N 1
ATOM 2795 C CA . GLN A 1 363 ? 36.853 4.529 2.310 1.00 80.81 363 GLN A CA 1
ATOM 2796 C C . GLN A 1 363 ? 36.001 3.255 2.486 1.00 80.81 363 GLN A C 1
ATOM 2798 O O . GLN A 1 363 ? 35.544 2.983 3.600 1.00 80.81 363 GLN A O 1
ATOM 2803 N N . LYS A 1 364 ? 35.760 2.496 1.410 1.00 80.25 364 LYS A N 1
ATOM 2804 C CA . LYS A 1 364 ? 34.942 1.273 1.406 1.00 80.25 364 LYS A CA 1
ATOM 2805 C C . LYS A 1 364 ? 35.740 0.038 1.840 1.00 80.25 364 LYS A C 1
ATOM 2807 O O . LYS A 1 364 ? 35.201 -0.791 2.567 1.00 80.25 364 LYS A O 1
ATOM 2812 N N . HIS A 1 365 ? 37.005 -0.058 1.437 1.00 80.19 365 HIS A N 1
ATOM 2813 C CA . HIS A 1 365 ? 37.897 -1.193 1.703 1.00 80.19 365 HIS A CA 1
ATOM 2814 C C . HIS A 1 365 ? 38.881 -0.930 2.862 1.00 80.19 365 HIS A C 1
ATOM 2816 O O . HIS A 1 365 ? 39.794 -1.711 3.088 1.00 80.19 365 HIS A O 1
ATOM 2822 N N . HIS A 1 366 ? 38.679 0.133 3.652 1.00 83.75 366 HIS A N 1
ATOM 2823 C CA . HIS A 1 366 ? 39.502 0.413 4.835 1.00 83.75 366 HIS A CA 1
ATOM 2824 C C . HIS A 1 366 ? 39.461 -0.756 5.845 1.00 83.75 366 HIS A C 1
ATOM 2826 O O . HIS A 1 366 ? 38.356 -1.227 6.159 1.00 83.75 366 HIS A O 1
ATOM 2832 N N . PRO A 1 367 ? 40.603 -1.195 6.412 1.00 81.69 367 PRO A N 1
ATOM 2833 C CA . PRO A 1 367 ? 40.651 -2.339 7.328 1.00 81.69 367 PRO A CA 1
ATOM 2834 C C . PRO A 1 367 ? 39.770 -2.143 8.572 1.00 81.69 367 PRO A C 1
ATOM 2836 O O . PRO A 1 367 ? 39.035 -3.055 8.950 1.00 81.69 367 PRO A O 1
ATOM 2839 N N . ASP A 1 368 ? 39.743 -0.937 9.149 1.00 78.12 368 ASP A N 1
ATOM 2840 C CA . ASP A 1 368 ? 38.961 -0.645 10.367 1.00 78.12 368 ASP A CA 1
ATOM 2841 C C . ASP A 1 368 ? 37.439 -0.701 10.166 1.00 78.12 368 ASP A C 1
ATOM 2843 O O . ASP A 1 368 ? 36.692 -0.898 11.122 1.00 78.12 368 ASP A O 1
ATOM 2847 N N . LYS A 1 369 ? 36.954 -0.544 8.927 1.00 78.75 369 LYS A N 1
ATOM 2848 C CA . LYS A 1 369 ? 35.522 -0.670 8.604 1.00 78.75 369 LYS A CA 1
ATOM 2849 C C . LYS A 1 369 ? 35.114 -2.103 8.272 1.00 78.75 369 LYS A C 1
ATOM 2851 O O . LYS A 1 369 ? 33.933 -2.428 8.333 1.00 78.75 369 LYS A O 1
ATOM 2856 N N . ASN A 1 370 ? 36.080 -2.963 7.953 1.00 76.38 370 ASN A N 1
ATOM 2857 C CA . ASN A 1 370 ? 35.865 -4.332 7.494 1.00 76.38 370 ASN A CA 1
ATOM 2858 C C . ASN A 1 370 ? 36.461 -5.349 8.478 1.00 76.38 370 ASN A C 1
ATOM 2860 O O . ASN A 1 370 ? 37.131 -6.300 8.080 1.00 76.38 370 ASN A O 1
ATOM 2864 N N . ILE A 1 371 ? 36.175 -5.164 9.772 1.00 74.69 371 ILE A N 1
ATOM 2865 C CA . ILE A 1 371 ? 36.709 -5.951 10.903 1.00 74.69 371 ILE A CA 1
ATOM 2866 C C . ILE A 1 371 ? 36.621 -7.471 10.653 1.00 74.69 371 ILE A C 1
ATOM 2868 O O . ILE A 1 371 ? 37.579 -8.199 10.898 1.00 74.69 371 ILE A O 1
ATOM 2872 N N . ASN A 1 372 ? 35.511 -7.945 10.076 1.00 73.31 372 ASN A N 1
ATOM 2873 C CA . ASN A 1 372 ? 35.265 -9.367 9.791 1.00 73.31 372 ASN A CA 1
ATOM 2874 C C . ASN A 1 372 ? 36.071 -9.943 8.605 1.00 73.31 372 ASN A C 1
ATOM 2876 O O . ASN A 1 372 ? 36.020 -11.147 8.366 1.00 73.31 372 ASN A O 1
ATOM 2880 N N . ARG A 1 373 ? 36.762 -9.105 7.819 1.00 79.50 373 ARG A N 1
ATOM 2881 C CA . ARG A 1 373 ? 37.543 -9.489 6.624 1.00 79.50 373 ARG A CA 1
ATOM 2882 C C . ARG A 1 373 ? 38.857 -8.705 6.519 1.00 79.50 373 ARG A C 1
ATOM 2884 O O . ARG A 1 373 ? 39.304 -8.398 5.418 1.00 79.50 373 ARG A O 1
ATOM 2891 N N . LYS A 1 374 ? 39.477 -8.381 7.661 1.00 76.88 374 LYS A N 1
ATOM 2892 C CA . LYS A 1 374 ? 40.614 -7.449 7.747 1.00 76.88 374 LYS A CA 1
ATOM 2893 C C . LYS A 1 374 ? 41.754 -7.756 6.761 1.00 76.88 374 LYS A C 1
ATOM 2895 O O . LYS A 1 374 ? 42.191 -6.843 6.079 1.00 76.88 374 LYS A O 1
ATOM 2900 N N . GLN A 1 375 ? 42.165 -9.021 6.632 1.00 75.12 375 GLN A N 1
ATOM 2901 C CA . GLN A 1 375 ? 43.236 -9.440 5.708 1.00 75.12 375 GLN A CA 1
ATOM 2902 C C . GLN A 1 375 ? 42.890 -9.171 4.232 1.00 75.12 375 GLN A C 1
ATOM 2904 O O . GLN A 1 375 ? 43.688 -8.591 3.509 1.00 75.12 375 GLN A O 1
ATOM 2909 N N . GLN A 1 376 ? 41.675 -9.525 3.799 1.00 72.31 376 GLN A N 1
ATOM 2910 C CA . GLN A 1 376 ? 41.219 -9.275 2.424 1.00 72.31 376 GLN A CA 1
ATOM 2911 C C . GLN A 1 376 ? 41.068 -7.774 2.153 1.00 72.31 376 GLN A C 1
ATOM 2913 O O . GLN A 1 376 ? 41.457 -7.298 1.095 1.00 72.31 376 GLN A O 1
ATOM 2918 N N . ALA A 1 377 ? 40.552 -7.020 3.128 1.00 75.50 377 ALA A N 1
ATOM 2919 C CA . ALA A 1 377 ? 40.447 -5.568 3.037 1.00 75.50 377 ALA A CA 1
ATOM 2920 C C . ALA A 1 377 ? 41.829 -4.892 2.940 1.00 75.50 377 ALA A C 1
ATOM 2922 O O . ALA A 1 377 ? 41.980 -3.930 2.200 1.00 75.50 377 ALA A O 1
ATOM 2923 N N . GLU A 1 378 ? 42.843 -5.406 3.639 1.00 81.19 378 GLU A N 1
ATOM 2924 C CA . GLU A 1 378 ? 44.226 -4.915 3.588 1.00 81.19 378 GLU A CA 1
ATOM 2925 C C . GLU A 1 378 ? 44.898 -5.193 2.230 1.00 81.19 378 GLU A C 1
ATOM 2927 O O . GLU A 1 378 ? 45.508 -4.290 1.656 1.00 81.19 378 GLU A O 1
ATOM 2932 N N . GLU A 1 379 ? 44.717 -6.394 1.668 1.00 78.62 379 GLU A N 1
ATOM 2933 C CA . GLU A 1 379 ? 45.153 -6.737 0.303 1.00 78.62 379 GLU A CA 1
ATOM 2934 C C . GLU A 1 379 ? 44.472 -5.847 -0.752 1.00 78.62 379 GLU A C 1
ATOM 2936 O O . GLU A 1 379 ? 45.142 -5.220 -1.574 1.00 78.62 379 GLU A O 1
ATOM 2941 N N . GLU A 1 380 ? 43.142 -5.728 -0.691 1.00 78.31 380 GLU A N 1
ATOM 2942 C CA . GLU A 1 380 ? 42.343 -4.896 -1.597 1.00 78.31 380 GLU A CA 1
ATOM 2943 C C . GLU A 1 380 ? 42.729 -3.409 -1.496 1.00 78.31 380 GLU A C 1
ATOM 2945 O O . GLU A 1 380 ? 42.905 -2.742 -2.518 1.00 78.31 380 GLU A O 1
ATOM 2950 N N . PHE A 1 381 ? 42.921 -2.888 -0.279 1.00 84.06 381 PHE A N 1
ATOM 2951 C CA . PHE A 1 381 ? 43.357 -1.510 -0.032 1.00 84.06 381 PHE A CA 1
ATOM 2952 C C . PHE A 1 381 ? 44.760 -1.239 -0.588 1.00 84.06 381 PHE A C 1
ATOM 2954 O O . PHE A 1 381 ? 44.991 -0.181 -1.178 1.00 84.06 381 PHE A O 1
ATOM 2961 N N . LYS A 1 382 ? 45.683 -2.201 -0.468 1.00 85.06 382 LYS A N 1
ATOM 2962 C CA . LYS A 1 382 ? 47.030 -2.100 -1.040 1.00 85.06 382 LYS A CA 1
ATOM 2963 C C . LYS A 1 382 ? 46.991 -2.012 -2.569 1.00 85.06 382 LYS A C 1
ATOM 2965 O O . LYS A 1 382 ? 47.646 -1.138 -3.131 1.00 85.06 382 LYS A O 1
ATOM 2970 N N . CYS A 1 383 ? 46.181 -2.839 -3.233 1.00 80.69 383 CYS A N 1
ATOM 2971 C CA . CYS A 1 383 ? 46.001 -2.771 -4.687 1.00 80.69 383 CYS A CA 1
ATOM 2972 C C . CYS A 1 383 ? 45.350 -1.451 -5.144 1.00 80.69 383 CYS A C 1
ATOM 2974 O O . CYS A 1 383 ? 45.759 -0.890 -6.160 1.00 80.69 383 CYS A O 1
ATOM 2976 N N . ILE A 1 384 ? 44.387 -0.913 -4.383 1.00 84.81 384 ILE A N 1
ATOM 2977 C CA . ILE A 1 384 ? 43.787 0.413 -4.638 1.00 84.81 384 ILE A CA 1
ATOM 2978 C C . ILE A 1 384 ? 44.841 1.531 -4.542 1.00 84.81 384 ILE A C 1
ATOM 2980 O O . ILE A 1 384 ? 44.846 2.442 -5.373 1.00 84.81 384 ILE A O 1
ATOM 2984 N N . ALA A 1 385 ? 45.728 1.478 -3.544 1.00 86.88 385 ALA A N 1
ATOM 2985 C CA . ALA A 1 385 ? 46.778 2.477 -3.343 1.00 86.88 385 ALA A CA 1
ATOM 2986 C C . ALA A 1 385 ? 47.860 2.427 -4.438 1.00 86.88 385 ALA A C 1
ATOM 2988 O O . ALA A 1 385 ? 48.208 3.468 -4.992 1.00 86.88 385 ALA A O 1
ATOM 2989 N N . GLU A 1 386 ? 48.329 1.228 -4.802 1.00 87.75 386 GLU A N 1
ATOM 2990 C CA . GLU A 1 386 ? 49.290 1.009 -5.895 1.00 87.75 386 GLU A CA 1
ATOM 2991 C C . GLU A 1 386 ? 48.745 1.533 -7.236 1.00 87.75 386 GLU A C 1
ATOM 2993 O O . GLU A 1 386 ? 49.424 2.277 -7.947 1.00 87.75 386 GLU A O 1
ATOM 2998 N N . ALA A 1 387 ? 47.481 1.225 -7.547 1.00 86.62 387 ALA A N 1
ATOM 2999 C CA . ALA A 1 387 ? 46.814 1.716 -8.750 1.00 86.62 387 ALA A CA 1
ATOM 3000 C C . ALA A 1 387 ? 46.703 3.251 -8.779 1.00 86.62 387 ALA A C 1
ATOM 3002 O O . ALA A 1 387 ? 46.892 3.869 -9.827 1.00 86.62 387 ALA A O 1
ATOM 3003 N N . TYR A 1 388 ? 46.418 3.882 -7.637 1.00 88.94 388 TYR A N 1
ATOM 3004 C CA . TYR A 1 388 ? 46.336 5.339 -7.538 1.00 88.94 388 TYR A CA 1
ATOM 3005 C C . TYR A 1 388 ? 47.704 6.017 -7.699 1.00 88.94 388 TYR A C 1
ATOM 3007 O O . TYR A 1 388 ? 47.794 7.020 -8.407 1.00 88.94 388 TYR A O 1
ATOM 3015 N N . GLU A 1 389 ? 48.770 5.469 -7.108 1.00 88.88 389 GLU A N 1
ATOM 3016 C CA . GLU A 1 389 ? 50.125 6.023 -7.236 1.00 88.88 389 GLU A CA 1
ATOM 3017 C C . GLU A 1 389 ? 50.603 6.026 -8.697 1.00 88.88 389 GLU A C 1
ATOM 3019 O O . GLU A 1 389 ? 51.136 7.027 -9.177 1.00 88.88 389 GLU A O 1
ATOM 3024 N N . VAL A 1 390 ? 50.375 4.925 -9.420 1.00 88.88 390 VAL A N 1
ATOM 3025 C CA . VAL A 1 390 ? 50.805 4.777 -10.819 1.00 88.88 390 VAL A CA 1
ATOM 3026 C C . VAL A 1 390 ? 49.986 5.647 -11.774 1.00 88.88 390 VAL A C 1
ATOM 3028 O O . VAL A 1 390 ? 50.553 6.198 -12.712 1.00 88.88 390 VAL A O 1
ATOM 3031 N N . LEU A 1 391 ? 48.670 5.778 -11.567 1.00 86.38 391 LEU A N 1
ATOM 3032 C CA . LEU A 1 391 ? 47.791 6.499 -12.502 1.00 86.38 391 LEU A CA 1
ATOM 3033 C C . LEU A 1 391 ? 47.686 8.011 -12.245 1.00 86.38 391 LEU A C 1
ATOM 3035 O O . LEU A 1 391 ? 47.196 8.733 -13.115 1.00 86.38 391 LEU A O 1
ATOM 3039 N N . THR A 1 392 ? 48.125 8.494 -11.080 1.00 88.88 392 THR A N 1
ATOM 3040 C CA . THR A 1 392 ? 48.155 9.936 -10.762 1.00 88.88 392 THR A CA 1
ATOM 3041 C C . THR A 1 392 ? 49.444 10.599 -11.256 1.00 88.88 392 THR A C 1
ATOM 3043 O O . THR A 1 392 ? 49.420 11.741 -11.699 1.00 88.88 392 THR A O 1
ATOM 3046 N N . ASP A 1 393 ? 50.568 9.880 -11.224 1.00 87.81 393 ASP A N 1
ATOM 3047 C CA . ASP A 1 393 ? 51.866 10.351 -11.715 1.00 87.81 393 ASP A CA 1
ATOM 3048 C C . ASP A 1 393 ? 51.921 10.277 -13.262 1.00 87.81 393 ASP A C 1
ATOM 3050 O O . ASP A 1 393 ? 51.806 9.181 -13.820 1.00 87.81 393 ASP A O 1
ATOM 3054 N N . PRO A 1 394 ? 52.102 11.401 -13.990 1.00 85.50 394 PRO A N 1
ATOM 3055 C CA . PRO A 1 394 ? 52.089 11.404 -15.456 1.00 85.50 394 PRO A CA 1
ATOM 3056 C C . PRO A 1 394 ? 53.191 10.559 -16.108 1.00 85.50 394 PRO A C 1
ATOM 3058 O O . PRO A 1 394 ? 52.985 10.028 -17.203 1.00 85.50 394 PRO A O 1
ATOM 3061 N N . GLU A 1 395 ? 54.356 10.420 -15.467 1.00 83.38 395 GLU A N 1
ATOM 3062 C CA . GLU A 1 395 ? 55.468 9.630 -16.001 1.00 83.38 395 GLU A CA 1
ATOM 3063 C C . GLU A 1 395 ? 55.237 8.138 -15.754 1.00 83.38 395 GLU A C 1
ATOM 3065 O O . GLU A 1 395 ? 55.378 7.331 -16.680 1.00 83.38 395 GLU A O 1
ATOM 3070 N N . LYS A 1 396 ? 54.792 7.759 -14.546 1.00 85.69 396 LYS A N 1
ATOM 3071 C CA . LYS A 1 396 ? 54.421 6.364 -14.246 1.00 85.69 396 LYS A CA 1
ATOM 3072 C C . LYS A 1 396 ? 53.221 5.909 -15.068 1.00 85.69 396 LYS A C 1
ATOM 3074 O O . LYS A 1 396 ? 53.276 4.807 -15.608 1.00 85.69 396 LYS A O 1
ATOM 3079 N N . ARG A 1 397 ? 52.192 6.749 -15.236 1.00 86.56 397 ARG A N 1
ATOM 3080 C CA . ARG A 1 397 ? 51.018 6.454 -16.073 1.00 86.56 397 ARG A CA 1
ATOM 3081 C C . ARG A 1 397 ? 51.433 6.191 -17.515 1.00 86.56 397 ARG A C 1
ATOM 3083 O O . ARG A 1 397 ? 51.065 5.163 -18.067 1.00 86.56 397 ARG A O 1
ATOM 3090 N N . LYS A 1 398 ? 52.278 7.049 -18.096 1.00 83.69 398 LYS A N 1
ATOM 3091 C CA . LYS A 1 398 ? 52.791 6.870 -19.462 1.00 83.69 398 LYS A CA 1
ATOM 3092 C C . LYS A 1 398 ? 53.625 5.593 -19.619 1.00 83.69 398 LYS A C 1
ATOM 3094 O O . LYS A 1 398 ? 53.448 4.870 -20.597 1.00 83.69 398 LYS A O 1
ATOM 3099 N N . ASN A 1 399 ? 54.507 5.293 -18.664 1.00 82.06 399 ASN A N 1
ATOM 3100 C CA . ASN A 1 399 ? 55.308 4.065 -18.684 1.00 82.06 399 ASN A CA 1
ATOM 3101 C C . ASN A 1 399 ? 54.427 2.813 -18.526 1.00 82.06 399 ASN A C 1
ATOM 3103 O O . ASN A 1 399 ? 54.637 1.818 -19.218 1.00 82.06 399 ASN A O 1
ATOM 3107 N N . TYR A 1 400 ? 53.405 2.881 -17.672 1.00 82.19 400 TYR A N 1
ATOM 3108 C CA . TYR A 1 400 ? 52.408 1.831 -17.488 1.00 82.19 400 TYR A CA 1
ATOM 3109 C C . TYR A 1 400 ? 51.536 1.618 -18.737 1.00 82.19 400 TYR A C 1
ATOM 3111 O O . TYR A 1 400 ? 51.320 0.480 -19.149 1.00 82.19 400 TYR A O 1
ATOM 3119 N N . ASP A 1 401 ? 51.092 2.691 -19.391 1.00 82.69 401 ASP A N 1
ATOM 3120 C CA . ASP A 1 401 ? 50.318 2.629 -20.636 1.00 82.69 401 ASP A CA 1
ATOM 3121 C C . ASP A 1 401 ? 51.139 2.050 -21.804 1.00 82.69 401 ASP A C 1
ATOM 3123 O O . ASP A 1 401 ? 50.576 1.426 -22.703 1.00 82.69 401 ASP A O 1
ATOM 3127 N N . GLN A 1 402 ? 52.465 2.233 -21.791 1.00 76.12 402 GLN A N 1
ATOM 3128 C CA . GLN A 1 402 ? 53.373 1.765 -22.843 1.00 76.12 402 GLN A CA 1
ATOM 3129 C C . GLN A 1 402 ? 53.909 0.337 -22.619 1.00 76.12 402 GLN A C 1
ATOM 3131 O O . GLN A 1 402 ? 54.159 -0.371 -23.596 1.00 76.12 402 GLN A O 1
ATOM 3136 N N . PHE A 1 403 ? 54.101 -0.090 -21.365 1.00 77.44 403 PHE A N 1
ATOM 3137 C CA . PHE A 1 403 ? 54.811 -1.333 -21.013 1.00 77.44 403 PHE A CA 1
ATOM 3138 C C . PHE A 1 403 ? 54.099 -2.209 -19.958 1.00 77.44 403 PHE A C 1
ATOM 3140 O O . PHE A 1 403 ? 54.639 -3.233 -19.538 1.00 77.44 403 PHE A O 1
ATOM 3147 N N . GLY A 1 404 ? 52.902 -1.829 -19.503 1.00 78.75 404 GLY A N 1
ATOM 3148 C CA . GLY A 1 404 ? 52.146 -2.547 -18.472 1.00 78.75 404 GLY A CA 1
ATOM 3149 C C . GLY A 1 404 ? 52.833 -2.572 -17.099 1.00 78.75 404 GLY A C 1
ATOM 3150 O O . GLY A 1 404 ? 53.742 -1.791 -16.812 1.00 78.75 404 GLY A O 1
ATOM 3151 N N . LYS A 1 405 ? 52.406 -3.501 -16.227 1.00 72.38 405 LYS A N 1
ATOM 3152 C CA . LYS A 1 405 ? 53.007 -3.689 -14.889 1.00 72.38 405 LYS A CA 1
ATOM 3153 C C . LYS A 1 405 ? 54.495 -4.065 -14.943 1.00 72.38 405 LYS A C 1
ATOM 3155 O O . LYS A 1 405 ? 55.242 -3.714 -14.035 1.00 72.38 405 LYS A O 1
ATOM 3160 N N . GLU A 1 406 ? 54.931 -4.744 -16.002 1.00 65.75 406 GLU A N 1
ATOM 3161 C CA . GLU A 1 406 ? 56.317 -5.199 -16.175 1.00 65.75 406 GLU A CA 1
ATOM 3162 C C . GLU A 1 406 ? 57.285 -4.020 -16.375 1.00 65.75 406 GLU A C 1
ATOM 3164 O O . GLU A 1 406 ? 58.366 -4.000 -15.785 1.00 65.75 406 GLU A O 1
ATOM 3169 N N . GLY A 1 407 ? 56.867 -2.974 -17.098 1.00 61.75 407 GLY A N 1
ATOM 3170 C CA . GLY A 1 407 ? 57.663 -1.753 -17.280 1.00 61.75 407 GLY A CA 1
ATOM 3171 C C . GLY A 1 407 ? 57.922 -0.950 -16.001 1.00 61.75 407 GLY A C 1
ATOM 3172 O O . GLY A 1 407 ? 58.886 -0.190 -15.943 1.00 61.75 407 GLY A O 1
ATOM 3173 N N . LEU A 1 408 ? 57.111 -1.140 -14.956 1.00 62.06 408 LEU A N 1
ATOM 3174 C CA . LEU A 1 408 ? 57.304 -0.492 -13.653 1.00 62.06 408 LEU A CA 1
ATOM 3175 C C . LEU A 1 408 ? 58.343 -1.219 -12.782 1.00 62.06 408 LEU A C 1
ATOM 3177 O O . LEU A 1 408 ? 58.940 -0.598 -11.906 1.00 62.06 408 LEU A O 1
ATOM 3181 N N . GLN A 1 409 ? 58.615 -2.506 -13.034 1.00 51.12 409 GLN A N 1
ATOM 3182 C CA . GLN A 1 409 ? 59.612 -3.277 -12.274 1.00 51.12 409 GLN A CA 1
ATOM 3183 C C . GLN A 1 409 ? 61.062 -3.009 -12.716 1.00 51.12 409 GLN A C 1
ATOM 3185 O O . GLN A 1 409 ? 61.994 -3.342 -11.986 1.00 51.12 409 GLN A O 1
ATOM 3190 N N . GLY A 1 410 ? 61.274 -2.375 -13.876 1.00 45.72 410 GLY A N 1
ATOM 3191 C CA . GLY A 1 410 ? 62.608 -2.015 -14.378 1.00 45.72 410 GLY A CA 1
ATOM 3192 C C . GLY A 1 410 ? 63.246 -0.784 -13.715 1.00 45.72 410 GLY A C 1
ATOM 3193 O O . GLY A 1 410 ? 64.437 -0.543 -13.900 1.00 45.72 410 GLY A O 1
ATOM 3194 N N . GLY A 1 411 ? 62.476 -0.004 -12.949 1.00 42.25 411 GLY A N 1
ATOM 3195 C CA . GLY A 1 411 ? 62.918 1.230 -12.297 1.00 42.25 411 GLY A CA 1
ATOM 3196 C C . GLY A 1 411 ? 62.996 1.094 -10.779 1.00 42.25 411 GLY A C 1
ATOM 3197 O O . GLY A 1 411 ? 62.113 1.568 -10.069 1.00 42.25 411 GLY A O 1
ATOM 3198 N N . GLY A 1 412 ? 64.058 0.468 -10.266 1.00 39.91 412 GLY A N 1
ATOM 3199 C CA . GLY A 1 412 ? 64.296 0.377 -8.823 1.00 39.91 412 GLY A CA 1
ATOM 3200 C C . GLY A 1 412 ? 64.512 1.758 -8.194 1.00 39.91 412 GLY A C 1
ATOM 3201 O O . GLY A 1 412 ? 65.618 2.290 -8.247 1.00 39.91 412 GLY A O 1
ATOM 3202 N N . ASN A 1 413 ? 63.472 2.330 -7.583 1.00 34.47 413 ASN A N 1
ATOM 3203 C CA . ASN A 1 413 ? 63.558 3.613 -6.887 1.00 34.47 413 ASN A CA 1
ATOM 3204 C C . ASN A 1 413 ? 64.037 3.407 -5.430 1.00 34.47 413 ASN A C 1
ATOM 3206 O O . ASN A 1 413 ? 63.326 2.760 -4.651 1.00 34.47 413 ASN A O 1
ATOM 3210 N N . PRO A 1 414 ? 65.197 3.954 -5.010 1.00 36.69 414 PRO A N 1
ATOM 3211 C CA . PRO A 1 414 ? 65.753 3.775 -3.664 1.00 36.69 414 PRO A CA 1
ATOM 3212 C C . PRO A 1 414 ? 65.048 4.652 -2.605 1.00 36.69 414 PRO A C 1
ATOM 3214 O O . PRO A 1 414 ? 65.692 5.395 -1.870 1.00 36.69 414 PRO A O 1
ATOM 3217 N N . GLY A 1 415 ? 63.714 4.567 -2.525 1.00 38.38 415 GLY A N 1
ATOM 3218 C CA . GLY A 1 415 ? 62.876 5.352 -1.605 1.00 38.38 415 GLY A CA 1
ATOM 3219 C C . GLY A 1 415 ? 61.943 4.535 -0.702 1.00 38.38 415 GLY A C 1
ATOM 3220 O O . GLY A 1 415 ? 61.635 4.976 0.399 1.00 38.38 415 GLY A O 1
ATOM 3221 N N . ALA A 1 416 ? 61.527 3.331 -1.115 1.00 38.03 416 ALA A N 1
ATOM 3222 C CA . ALA A 1 416 ? 60.540 2.521 -0.380 1.00 38.03 416 ALA A CA 1
ATOM 3223 C C . ALA A 1 416 ? 61.144 1.385 0.475 1.00 38.03 416 ALA A C 1
ATOM 3225 O O . ALA A 1 416 ? 60.428 0.721 1.218 1.00 38.03 416 ALA A O 1
ATOM 3226 N N . ALA A 1 417 ? 62.458 1.151 0.386 1.00 35.97 417 ALA A N 1
ATOM 3227 C CA . ALA A 1 417 ? 63.138 0.047 1.072 1.00 35.97 417 ALA A CA 1
ATOM 3228 C C . ALA A 1 417 ? 63.771 0.430 2.426 1.00 35.97 417 ALA A C 1
ATOM 3230 O O . ALA A 1 417 ? 64.418 -0.412 3.042 1.00 35.97 417 ALA A O 1
ATOM 3231 N N . ASN A 1 418 ? 63.645 1.689 2.869 1.00 36.47 418 ASN A N 1
ATOM 3232 C CA . ASN A 1 418 ? 64.393 2.196 4.028 1.00 36.47 418 ASN A CA 1
ATOM 3233 C C . ASN A 1 418 ? 63.610 3.189 4.911 1.00 36.47 418 ASN A C 1
ATOM 3235 O O . ASN A 1 418 ? 64.205 4.046 5.562 1.00 36.47 418 ASN A O 1
ATOM 3239 N N . MET A 1 419 ? 62.278 3.079 4.936 1.00 41.00 419 MET A N 1
ATOM 3240 C CA . MET A 1 419 ? 61.446 3.782 5.916 1.00 41.00 419 MET A CA 1
ATOM 3241 C C . MET A 1 419 ? 61.405 2.944 7.200 1.00 41.00 419 MET A C 1
ATOM 3243 O O . MET A 1 419 ? 60.890 1.826 7.192 1.00 41.00 419 MET A O 1
ATOM 3247 N N . SER A 1 420 ? 61.991 3.445 8.292 1.00 44.03 420 SER A N 1
ATOM 3248 C CA . SER A 1 420 ? 61.946 2.745 9.583 1.00 44.03 420 SER A CA 1
ATOM 3249 C C . SER A 1 420 ? 60.514 2.734 10.148 1.00 44.03 420 SER A C 1
ATOM 3251 O O . SER A 1 420 ? 59.716 3.606 9.785 1.00 44.03 420 SER A O 1
ATOM 3253 N N . PRO A 1 421 ? 60.168 1.797 11.058 1.00 47.06 421 PRO A N 1
ATOM 3254 C CA . PRO A 1 421 ? 58.848 1.768 11.697 1.00 47.06 421 PRO A CA 1
ATOM 3255 C C . PRO A 1 421 ? 58.432 3.128 12.282 1.00 47.06 421 PRO A C 1
ATOM 3257 O O . PRO A 1 421 ? 57.298 3.564 12.092 1.00 47.06 421 PRO A O 1
ATOM 3260 N N . ASP A 1 422 ? 59.386 3.852 12.873 1.00 43.84 422 ASP A N 1
ATOM 3261 C CA . ASP A 1 422 ? 59.179 5.172 13.483 1.00 43.84 422 ASP A CA 1
ATOM 3262 C C . ASP A 1 422 ? 58.773 6.263 12.468 1.00 43.84 422 ASP A C 1
ATOM 3264 O O . ASP A 1 422 ? 58.083 7.222 12.816 1.00 43.84 422 ASP A O 1
ATOM 3268 N N . GLN A 1 423 ? 59.186 6.138 11.200 1.00 45.75 423 GLN A N 1
ATOM 3269 C CA . GLN A 1 423 ? 58.826 7.087 10.139 1.00 45.75 423 GLN A CA 1
ATOM 3270 C C . GLN A 1 423 ? 57.409 6.836 9.605 1.00 45.75 423 GLN A C 1
ATOM 3272 O O . GLN A 1 423 ? 56.681 7.792 9.327 1.00 45.75 423 GLN A O 1
ATOM 3277 N N . ALA A 1 424 ? 56.988 5.569 9.530 1.00 42.62 424 ALA A N 1
ATOM 3278 C CA . ALA A 1 424 ? 55.597 5.217 9.255 1.00 42.62 424 ALA A CA 1
ATOM 3279 C C . ALA A 1 424 ? 54.674 5.665 10.405 1.00 42.62 424 ALA A C 1
ATOM 3281 O O . ALA A 1 424 ? 53.590 6.195 10.156 1.00 42.62 424 ALA A O 1
ATOM 3282 N N . GLU A 1 425 ? 55.129 5.538 11.657 1.00 41.28 425 GLU A N 1
ATOM 3283 C CA . GLU A 1 425 ? 54.401 6.025 12.832 1.00 41.28 425 GLU A CA 1
ATOM 3284 C C . GLU A 1 425 ? 54.318 7.562 12.870 1.00 41.28 425 GLU A C 1
ATOM 3286 O O . GLU A 1 425 ? 53.254 8.100 13.167 1.00 41.28 425 GLU A O 1
ATOM 3291 N N . MET A 1 426 ? 55.371 8.298 12.483 1.00 42.16 426 MET A N 1
ATOM 3292 C CA . MET A 1 426 ? 55.292 9.760 12.321 1.00 42.16 426 MET A CA 1
ATOM 3293 C C . MET A 1 426 ? 54.289 10.184 11.240 1.00 42.16 426 MET A C 1
ATOM 3295 O O . MET A 1 426 ? 53.517 11.117 11.465 1.00 42.16 426 MET A O 1
ATOM 3299 N N . PHE A 1 427 ? 54.263 9.500 10.091 1.00 40.66 427 PHE A N 1
ATOM 3300 C CA . PHE A 1 427 ? 53.298 9.777 9.022 1.00 40.66 427 PHE A CA 1
ATOM 3301 C C . PHE A 1 427 ? 51.855 9.540 9.501 1.00 40.66 427 PHE A C 1
ATOM 3303 O O . PHE A 1 427 ? 50.986 10.399 9.323 1.00 40.66 427 PHE A O 1
ATOM 3310 N N . PHE A 1 428 ? 51.620 8.433 10.217 1.00 40.97 428 PHE A N 1
ATOM 3311 C CA . PHE A 1 428 ? 50.344 8.159 10.883 1.00 40.97 428 PHE A CA 1
ATOM 3312 C C . PHE A 1 428 ? 49.998 9.202 11.951 1.00 40.97 428 PHE A C 1
ATOM 3314 O O . PHE A 1 428 ? 48.854 9.626 12.030 1.00 40.97 428 PHE A O 1
ATOM 3321 N N . LYS A 1 429 ? 50.960 9.681 12.740 1.00 44.97 429 LYS A N 1
ATOM 3322 C CA . LYS A 1 429 ? 50.724 10.655 13.819 1.00 44.97 429 LYS A CA 1
ATOM 3323 C C . LYS A 1 429 ? 50.473 12.082 13.320 1.00 44.97 429 LYS A C 1
ATOM 3325 O O . LYS A 1 429 ? 49.894 12.884 14.050 1.00 44.97 429 LYS A O 1
ATOM 3330 N N . MET A 1 430 ? 50.892 12.402 12.094 1.00 37.62 430 MET A N 1
ATOM 3331 C CA . MET A 1 430 ? 50.714 13.724 11.480 1.00 37.62 430 MET A CA 1
ATOM 3332 C C . MET A 1 430 ? 49.405 13.858 10.682 1.00 37.62 430 MET A C 1
ATOM 3334 O O . MET A 1 430 ? 48.880 14.964 10.578 1.00 37.62 430 MET A O 1
ATOM 3338 N N . PHE A 1 431 ? 48.855 12.751 10.159 1.00 50.75 431 PHE A N 1
ATOM 3339 C CA . PHE A 1 431 ? 47.618 12.746 9.354 1.00 50.75 431 PHE A CA 1
ATOM 3340 C C . PHE A 1 431 ? 46.488 11.842 9.890 1.00 50.75 431 PHE A C 1
ATOM 3342 O O . PHE A 1 431 ? 45.329 12.032 9.524 1.00 50.75 431 PHE A O 1
ATOM 3349 N N . GLY A 1 432 ? 46.787 10.888 10.773 1.00 37.72 432 GLY A N 1
ATOM 3350 C CA . GLY A 1 432 ? 45.842 9.974 11.422 1.00 37.72 432 GLY A CA 1
ATOM 3351 C C . GLY A 1 432 ? 45.611 10.338 12.889 1.00 37.72 432 GLY A C 1
ATOM 3352 O O . GLY A 1 432 ? 46.207 9.759 13.794 1.00 37.72 432 GLY A O 1
ATOM 3353 N N . GLY A 1 433 ? 44.729 11.306 13.138 1.00 32.16 433 GLY A N 1
ATOM 3354 C CA . GLY A 1 433 ? 44.384 11.724 14.498 1.00 32.16 433 GLY A CA 1
ATOM 3355 C C . GLY A 1 433 ? 43.600 10.661 15.281 1.00 32.16 433 GLY A C 1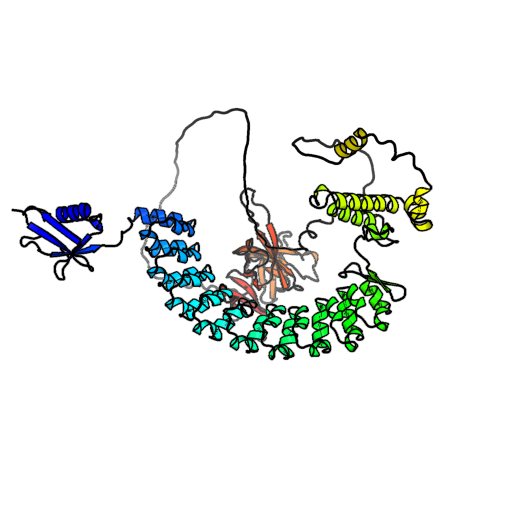
ATOM 3356 O O . GLY A 1 433 ? 42.593 10.141 14.803 1.00 32.16 433 GLY A O 1
ATOM 3357 N N . GLN A 1 434 ? 44.009 10.411 16.526 1.00 35.12 434 GLN A N 1
ATOM 3358 C CA . GLN A 1 434 ? 43.234 9.682 17.540 1.00 35.12 434 GLN A CA 1
ATOM 3359 C C . GLN A 1 434 ? 43.179 10.495 18.858 1.00 35.12 434 GLN A C 1
ATOM 3361 O O . GLN A 1 434 ? 43.839 11.532 18.953 1.00 35.12 434 GLN A O 1
ATOM 3366 N N . PRO A 1 435 ? 42.272 10.195 19.808 1.00 39.34 435 PRO A N 1
ATOM 3367 C CA . PRO A 1 435 ? 41.209 11.158 20.076 1.00 39.34 435 PRO A CA 1
ATOM 3368 C C . PRO A 1 435 ? 41.247 11.728 21.500 1.00 39.34 435 PRO A C 1
ATOM 3370 O O . PRO A 1 435 ? 41.211 10.983 22.476 1.00 39.34 435 PRO A O 1
ATOM 3373 N N . GLY A 1 436 ? 41.206 13.057 21.627 1.00 29.33 436 GLY A N 1
ATOM 3374 C CA . GLY A 1 436 ? 40.988 13.712 22.920 1.00 29.33 436 GLY A CA 1
ATOM 3375 C C . GLY A 1 436 ? 41.473 15.160 22.987 1.00 29.33 436 GLY A C 1
ATOM 3376 O O . GLY A 1 436 ? 42.665 15.413 22.901 1.00 29.33 436 GLY A O 1
ATOM 3377 N N . GLY A 1 437 ? 40.521 16.083 23.168 1.00 32.47 437 GLY A N 1
ATOM 3378 C CA . GLY A 1 437 ? 40.660 17.468 23.650 1.00 32.47 437 GLY A CA 1
ATOM 3379 C C . GLY A 1 437 ? 42.023 18.175 23.571 1.00 32.47 437 GLY A C 1
ATOM 3380 O O . GLY A 1 437 ? 42.852 18.032 24.464 1.00 32.47 437 GLY A O 1
ATOM 3381 N N . GLY A 1 438 ? 42.180 19.086 22.606 1.00 25.81 438 GLY A N 1
ATOM 3382 C CA . GLY A 1 438 ? 43.294 20.039 22.590 1.00 25.81 438 GLY A CA 1
ATOM 3383 C C . GLY A 1 438 ? 43.203 21.039 21.439 1.00 25.81 438 GLY A C 1
ATOM 3384 O O . GLY A 1 438 ? 43.338 20.673 20.277 1.00 25.81 438 GLY A O 1
ATOM 3385 N N . THR A 1 439 ? 42.966 22.312 21.750 1.00 36.16 439 THR A N 1
ATOM 3386 C CA . THR A 1 439 ? 42.835 23.390 20.758 1.00 36.16 439 THR A CA 1
ATOM 3387 C C . THR A 1 439 ? 44.178 23.697 20.084 1.00 36.16 439 THR A C 1
ATOM 3389 O O . THR A 1 439 ? 45.015 24.376 20.679 1.00 36.16 439 THR A O 1
ATOM 3392 N N . THR A 1 440 ? 44.382 23.292 18.826 1.00 26.92 440 THR A N 1
ATOM 3393 C CA . THR A 1 440 ? 45.536 23.749 18.027 1.00 26.92 440 THR A CA 1
ATOM 3394 C C . THR A 1 440 ? 45.104 24.767 16.975 1.00 26.92 440 THR A C 1
ATOM 3396 O O . THR A 1 440 ? 44.491 24.461 15.958 1.00 26.92 440 THR A O 1
ATOM 3399 N N . ARG A 1 441 ? 45.433 26.022 17.273 1.00 24.41 441 ARG A N 1
ATOM 3400 C CA . ARG A 1 441 ? 45.177 27.223 16.475 1.00 24.41 441 ARG A CA 1
ATOM 3401 C C . ARG A 1 441 ? 46.127 27.266 15.274 1.00 24.41 441 ARG A C 1
ATOM 3403 O O . ARG A 1 441 ? 47.334 27.375 15.470 1.00 24.41 441 ARG A O 1
ATOM 3410 N N . VAL A 1 442 ? 45.596 27.222 14.050 1.00 28.00 442 VAL A N 1
ATOM 3411 C CA . VAL A 1 442 ? 46.406 27.404 12.831 1.00 28.00 442 VAL A CA 1
ATOM 3412 C C . VAL A 1 442 ? 46.943 28.838 12.793 1.00 28.00 442 VAL A C 1
ATOM 3414 O O . VAL A 1 442 ? 46.181 29.801 12.891 1.00 28.00 442 VAL A O 1
ATOM 3417 N N . VAL A 1 443 ? 48.264 28.977 12.679 1.00 24.58 443 VAL A N 1
ATOM 3418 C CA . VAL A 1 443 ? 48.946 30.269 12.539 1.00 24.58 443 VAL A CA 1
ATOM 3419 C C . VAL A 1 443 ? 48.989 30.643 11.060 1.00 24.58 443 VAL A C 1
ATOM 3421 O O . VAL A 1 443 ? 49.541 29.907 10.248 1.00 24.58 443 VAL A O 1
ATOM 3424 N N . PHE A 1 444 ? 48.425 31.800 10.715 1.00 26.75 444 PHE A N 1
ATOM 3425 C CA . PHE A 1 444 ? 48.564 32.383 9.383 1.00 26.75 444 PHE A CA 1
ATOM 3426 C C . PHE A 1 444 ? 49.943 33.030 9.212 1.00 26.75 444 PHE A C 1
ATOM 3428 O O . PHE A 1 444 ? 50.370 33.818 10.054 1.00 26.75 444 PHE A O 1
ATOM 3435 N N . SER A 1 445 ? 50.577 32.771 8.069 1.00 27.72 445 SER A N 1
ATOM 3436 C CA . SER A 1 445 ? 51.706 33.542 7.542 1.00 27.72 445 SER A CA 1
ATOM 3437 C C . SER A 1 445 ? 51.403 33.886 6.081 1.00 27.72 445 SER A C 1
ATOM 3439 O O . SER A 1 445 ? 51.524 33.028 5.213 1.00 27.72 445 SER A O 1
ATOM 3441 N N . GLY A 1 446 ? 50.949 35.115 5.816 1.00 25.06 446 GLY A N 1
ATOM 3442 C CA . GLY A 1 446 ? 50.803 35.647 4.449 1.00 25.06 446 GLY A CA 1
ATOM 3443 C C . GLY A 1 446 ? 52.143 36.161 3.906 1.00 25.06 446 GLY A C 1
ATOM 3444 O O . GLY A 1 446 ? 53.103 36.276 4.662 1.00 25.06 446 GLY A O 1
ATOM 3445 N N . GLY A 1 447 ? 52.296 36.509 2.628 1.00 25.20 447 GLY A N 1
ATOM 3446 C CA . GLY A 1 447 ? 51.387 36.494 1.463 1.00 25.20 447 GLY A CA 1
ATOM 3447 C C . GLY A 1 447 ? 52.272 36.615 0.202 1.00 25.20 447 GLY A C 1
ATOM 3448 O O . GLY A 1 447 ? 53.361 36.043 0.231 1.00 25.20 447 GLY A O 1
ATOM 3449 N N . PRO A 1 448 ? 51.955 37.427 -0.831 1.00 30.05 448 PRO A N 1
ATOM 3450 C CA . PRO A 1 448 ? 50.667 38.026 -1.203 1.00 30.05 448 PRO A CA 1
ATOM 3451 C C . PRO A 1 448 ? 50.295 37.840 -2.705 1.00 30.05 448 PRO A C 1
ATOM 3453 O O . PRO A 1 448 ? 51.167 37.694 -3.552 1.00 30.05 448 PRO A O 1
ATOM 3456 N N . GLY A 1 449 ? 49.008 38.006 -3.045 1.00 25.67 449 GLY A N 1
ATOM 3457 C CA . GLY A 1 449 ? 48.580 38.479 -4.377 1.00 25.67 449 GLY A CA 1
ATOM 3458 C C . GLY A 1 449 ? 48.287 37.440 -5.471 1.00 25.67 449 GLY A C 1
ATOM 3459 O O . GLY A 1 449 ? 49.159 37.116 -6.260 1.00 25.67 449 GLY A O 1
ATOM 3460 N N . GLU A 1 450 ? 47.031 36.997 -5.560 1.00 28.72 450 GLU A N 1
ATOM 3461 C CA . GLU A 1 450 ? 46.087 37.241 -6.677 1.00 28.72 450 GLU A CA 1
ATOM 3462 C C . GLU A 1 450 ? 44.862 36.331 -6.483 1.00 28.72 450 GLU A C 1
ATOM 3464 O O . GLU A 1 450 ? 44.987 35.134 -6.231 1.00 28.72 450 GLU A O 1
ATOM 3469 N N . GLY A 1 451 ? 43.665 36.922 -6.498 1.00 25.05 451 GLY A N 1
ATOM 3470 C CA . GLY A 1 451 ? 42.422 36.222 -6.176 1.00 25.05 451 GLY A CA 1
ATOM 3471 C C . GLY A 1 451 ? 41.695 35.725 -7.419 1.00 25.05 451 GLY A C 1
ATOM 3472 O O . GLY A 1 451 ? 41.571 36.455 -8.401 1.00 25.05 451 GLY A O 1
ATOM 3473 N N . MET A 1 452 ? 41.146 34.515 -7.341 1.00 24.20 452 MET A N 1
ATOM 3474 C CA . MET A 1 452 ? 40.082 34.065 -8.233 1.00 24.20 452 MET A CA 1
ATOM 3475 C C . MET A 1 452 ? 39.042 33.322 -7.392 1.00 24.20 452 MET A C 1
ATOM 3477 O O . MET A 1 452 ? 39.273 32.193 -6.962 1.00 24.20 452 MET A O 1
ATOM 3481 N N . ASP A 1 453 ? 37.925 33.991 -7.114 1.00 26.48 453 ASP A N 1
ATOM 3482 C CA . ASP A 1 453 ? 36.781 33.385 -6.436 1.00 26.48 453 ASP A CA 1
ATOM 3483 C C . ASP A 1 453 ? 36.086 32.386 -7.370 1.00 26.48 453 ASP A C 1
ATOM 3485 O O . ASP A 1 453 ? 35.844 32.678 -8.544 1.00 26.48 453 ASP A O 1
ATOM 3489 N N . VAL A 1 454 ? 35.715 31.219 -6.839 1.00 30.70 454 VAL A N 1
ATOM 3490 C CA . VAL A 1 454 ? 34.728 30.338 -7.475 1.00 30.70 454 VAL A CA 1
ATOM 3491 C C . VAL A 1 454 ? 33.823 29.751 -6.399 1.00 30.70 454 VAL A C 1
ATOM 3493 O O . VAL A 1 454 ? 34.286 29.064 -5.488 1.00 30.70 454 VAL A O 1
ATOM 3496 N N . ASP A 1 455 ? 32.536 30.071 -6.499 1.00 27.52 455 ASP A N 1
ATOM 3497 C CA . ASP A 1 455 ? 31.538 29.793 -5.471 1.00 27.52 455 ASP A CA 1
ATOM 3498 C C . ASP A 1 455 ? 31.229 28.307 -5.249 1.00 27.52 455 ASP A C 1
ATOM 3500 O O . ASP A 1 455 ? 31.357 27.447 -6.123 1.00 27.52 455 ASP A O 1
ATOM 3504 N N . GLY A 1 456 ? 30.744 28.061 -4.032 1.00 28.45 456 GLY A N 1
ATOM 3505 C CA . GLY A 1 456 ? 30.326 26.786 -3.470 1.00 28.45 456 GLY A CA 1
ATOM 3506 C C . GLY A 1 456 ? 29.495 25.852 -4.356 1.00 28.45 456 GLY A C 1
ATOM 3507 O O . GLY A 1 456 ? 28.546 26.240 -5.036 1.00 28.45 456 GLY A O 1
ATOM 3508 N N . ILE A 1 457 ? 29.765 24.559 -4.170 1.00 29.39 457 ILE A N 1
ATOM 3509 C CA . ILE A 1 457 ? 28.764 23.501 -4.309 1.00 29.39 457 ILE A CA 1
ATOM 3510 C C . ILE A 1 457 ? 28.530 22.922 -2.912 1.00 29.39 457 ILE A C 1
ATOM 3512 O O . ILE A 1 457 ? 29.453 22.407 -2.279 1.00 29.39 457 ILE A O 1
ATOM 3516 N N . ASP A 1 458 ? 27.294 23.040 -2.431 1.00 34.41 458 ASP A N 1
ATOM 3517 C CA . ASP A 1 458 ? 26.848 22.498 -1.148 1.00 34.41 458 ASP A CA 1
ATOM 3518 C C . ASP A 1 458 ? 26.804 20.957 -1.194 1.00 34.41 458 ASP A C 1
ATOM 3520 O O . ASP A 1 458 ? 26.299 20.352 -2.140 1.00 34.41 458 ASP A O 1
ATOM 3524 N N . LEU A 1 459 ? 27.343 20.310 -0.158 1.00 33.00 459 LEU A N 1
ATOM 3525 C CA . LEU A 1 459 ? 27.423 18.851 -0.032 1.00 33.00 459 LEU A CA 1
ATOM 3526 C C . LEU A 1 459 ? 26.151 18.218 0.569 1.00 33.00 459 LEU A C 1
ATOM 3528 O O . LEU A 1 459 ? 26.111 17.001 0.769 1.00 33.00 459 LEU A O 1
ATOM 3532 N N . SER A 1 460 ? 25.109 19.009 0.841 1.00 36.34 460 SER A N 1
ATOM 3533 C CA . SER A 1 460 ? 23.873 18.550 1.486 1.00 36.34 460 SER A CA 1
ATOM 3534 C C . SER A 1 460 ? 23.003 17.590 0.646 1.00 36.34 460 SER A C 1
ATOM 3536 O O . SER A 1 460 ? 22.313 16.748 1.226 1.00 36.34 460 SER A O 1
ATOM 3538 N N . GLU A 1 461 ? 23.059 17.617 -0.695 1.00 35.69 461 GLU A N 1
ATOM 3539 C CA . GLU A 1 461 ? 22.174 16.784 -1.543 1.00 35.69 461 GLU A CA 1
ATOM 3540 C C . GLU A 1 461 ? 22.619 15.318 -1.737 1.00 35.69 461 GLU A C 1
ATOM 3542 O O . GLU A 1 461 ? 21.797 14.464 -2.078 1.00 35.69 461 GLU A O 1
ATOM 3547 N N . ILE A 1 462 ? 23.885 14.963 -1.487 1.00 38.03 462 ILE A N 1
ATOM 3548 C CA . ILE A 1 462 ? 24.370 13.590 -1.754 1.00 38.03 462 ILE A CA 1
ATOM 3549 C C . ILE A 1 462 ? 23.911 12.588 -0.674 1.00 38.03 462 ILE A C 1
ATOM 3551 O O . ILE A 1 462 ? 23.801 11.392 -0.946 1.00 38.03 462 ILE A O 1
ATOM 3555 N N . PHE A 1 463 ? 23.566 13.052 0.533 1.00 31.28 463 PHE A N 1
ATOM 3556 C CA . PHE A 1 463 ? 23.232 12.178 1.669 1.00 31.28 463 PHE A CA 1
ATOM 3557 C C . PHE A 1 463 ? 21.742 11.773 1.767 1.00 31.28 463 PHE A C 1
ATOM 3559 O O . PHE A 1 463 ? 21.382 10.988 2.639 1.00 31.28 463 PHE A O 1
ATOM 3566 N N . MET A 1 464 ? 20.864 12.258 0.874 1.00 32.97 464 MET A N 1
ATOM 3567 C CA . MET A 1 464 ? 19.415 11.956 0.891 1.00 32.97 464 MET A CA 1
ATOM 3568 C C . MET A 1 464 ? 18.900 11.136 -0.312 1.00 32.97 464 MET A C 1
ATOM 3570 O O . MET A 1 464 ? 17.699 11.119 -0.572 1.00 32.97 464 MET A O 1
ATOM 3574 N N . SER A 1 465 ? 19.770 10.423 -1.042 1.00 34.78 465 SER A N 1
ATOM 3575 C CA . SER A 1 465 ? 19.377 9.659 -2.249 1.00 34.78 465 SER A CA 1
ATOM 3576 C C . SER A 1 465 ? 19.562 8.131 -2.183 1.00 34.78 465 SER A C 1
ATOM 3578 O O . SER A 1 465 ? 19.192 7.438 -3.129 1.00 34.78 465 SER A O 1
ATOM 3580 N N . MET A 1 466 ? 20.051 7.571 -1.069 1.00 31.73 466 MET A N 1
ATOM 3581 C CA . MET A 1 466 ? 20.091 6.115 -0.836 1.00 31.73 466 MET A CA 1
ATOM 3582 C C . MET A 1 466 ? 19.482 5.760 0.523 1.00 31.73 466 MET A C 1
ATOM 3584 O O . MET A 1 466 ? 20.177 5.608 1.524 1.00 31.73 466 MET A O 1
ATOM 3588 N N . GLY A 1 467 ? 18.152 5.667 0.555 1.00 33.47 467 GLY A N 1
ATOM 3589 C CA . GLY A 1 467 ? 17.398 5.347 1.765 1.00 33.47 467 GLY A CA 1
ATOM 3590 C C . GLY A 1 467 ? 17.371 3.852 2.089 1.00 33.47 467 GLY A C 1
ATOM 3591 O O . GLY A 1 467 ? 17.195 3.019 1.203 1.00 33.47 467 GLY A O 1
ATOM 3592 N N . LEU A 1 468 ? 17.460 3.530 3.379 1.00 32.00 468 LEU A N 1
ATOM 3593 C CA . LEU A 1 468 ? 17.096 2.232 3.948 1.00 32.00 468 LEU A CA 1
ATOM 3594 C C . LEU A 1 468 ? 16.578 2.457 5.372 1.00 32.00 468 LEU A C 1
ATOM 3596 O O . LEU A 1 468 ? 17.344 2.722 6.295 1.00 32.00 468 LEU A O 1
ATOM 3600 N N . GLY A 1 469 ? 15.258 2.397 5.536 1.00 27.80 469 GLY A N 1
ATOM 3601 C CA . GLY A 1 469 ? 14.621 2.437 6.847 1.00 27.80 469 GLY A CA 1
ATOM 3602 C C . GLY A 1 469 ? 14.429 1.032 7.413 1.00 27.80 469 GLY A C 1
ATOM 3603 O O . GLY A 1 469 ? 13.974 0.145 6.699 1.00 27.80 469 GLY A O 1
ATOM 3604 N N . GLY A 1 470 ? 14.695 0.874 8.712 1.00 26.61 470 GLY A N 1
ATOM 3605 C CA . GLY A 1 470 ? 14.042 -0.135 9.551 1.00 26.61 470 GLY A CA 1
ATOM 3606 C C . GLY A 1 470 ? 14.638 -1.547 9.574 1.00 26.61 470 GLY A C 1
ATOM 3607 O O . GLY A 1 470 ? 14.165 -2.428 8.870 1.00 26.61 470 GLY A O 1
ATOM 3608 N N . CYS A 1 471 ? 15.546 -1.782 10.525 1.00 25.56 471 CYS A N 1
ATOM 3609 C CA . CYS A 1 471 ? 15.627 -3.021 11.313 1.00 25.56 471 CYS A CA 1
ATOM 3610 C C . CYS A 1 471 ? 16.205 -2.666 12.696 1.00 25.56 471 CYS A C 1
ATOM 3612 O O . CYS A 1 471 ? 17.298 -2.110 12.776 1.00 25.56 471 CYS A O 1
ATOM 3614 N N . GLY A 1 472 ? 15.461 -2.928 13.775 1.00 26.47 472 GLY A N 1
ATOM 3615 C CA . GLY A 1 472 ? 15.885 -2.635 15.154 1.00 26.47 472 GLY A CA 1
ATOM 3616 C C . GLY A 1 472 ? 16.627 -3.801 15.821 1.00 26.47 472 GLY A C 1
ATOM 3617 O O . GLY A 1 472 ? 16.530 -4.937 15.363 1.00 26.47 472 GLY A O 1
ATOM 3618 N N . GLY A 1 473 ? 17.338 -3.533 16.926 1.00 25.14 473 GLY A N 1
ATOM 3619 C CA . GLY A 1 473 ? 18.053 -4.581 17.668 1.00 25.14 473 GLY A CA 1
ATOM 3620 C C . GLY A 1 473 ? 18.917 -4.113 18.849 1.00 25.14 473 GLY A C 1
ATOM 3621 O O . GLY A 1 473 ? 20.125 -4.031 18.711 1.00 25.14 473 GLY A O 1
ATOM 3622 N N . MET A 1 474 ? 18.267 -3.848 19.990 1.00 25.33 474 MET A N 1
ATOM 3623 C CA . MET A 1 474 ? 18.636 -4.184 21.388 1.00 25.33 474 MET A CA 1
ATOM 3624 C C . MET A 1 474 ? 20.108 -4.214 21.905 1.00 25.33 474 MET A C 1
ATOM 3626 O O . MET A 1 474 ? 20.989 -4.812 21.299 1.00 25.33 474 MET A O 1
ATOM 3630 N N . ARG A 1 475 ? 20.256 -3.824 23.194 1.00 26.14 475 ARG A N 1
ATOM 3631 C CA . ARG A 1 475 ? 21.441 -3.882 24.108 1.00 26.14 475 ARG A CA 1
ATOM 3632 C C . ARG A 1 475 ? 22.479 -2.753 23.934 1.00 26.14 475 ARG A C 1
ATOM 3634 O O . ARG A 1 475 ? 22.751 -2.342 22.819 1.00 26.14 475 ARG A O 1
ATOM 3641 N N . GLY A 1 476 ? 23.122 -2.242 24.993 1.00 23.73 476 GLY A N 1
ATOM 3642 C CA . GLY A 1 476 ? 22.997 -2.518 26.440 1.00 23.73 476 GLY A CA 1
ATOM 3643 C C . GLY A 1 476 ? 24.319 -2.254 27.194 1.00 23.73 476 GLY A C 1
ATOM 3644 O O . GLY A 1 476 ? 25.372 -2.523 26.628 1.00 23.73 476 GLY A O 1
ATOM 3645 N N . MET A 1 477 ? 24.255 -1.781 28.455 1.00 24.75 477 MET A N 1
ATOM 3646 C CA . MET A 1 477 ? 25.377 -1.224 29.262 1.00 24.75 477 MET A CA 1
ATOM 3647 C C . MET A 1 477 ? 26.048 0.022 28.632 1.00 24.75 477 MET A C 1
ATOM 3649 O O . MET A 1 477 ? 26.021 0.205 27.424 1.00 24.75 477 MET A O 1
ATOM 3653 N N . GLY A 1 478 ? 26.631 0.976 29.364 1.00 24.20 478 GLY A N 1
ATOM 3654 C CA . GLY A 1 478 ? 27.083 1.067 30.767 1.00 24.20 478 GLY A CA 1
ATOM 3655 C C . GLY A 1 478 ? 28.495 1.675 30.703 1.00 24.20 478 GLY A C 1
ATOM 3656 O O . GLY A 1 478 ? 29.298 1.205 29.912 1.00 24.20 478 GLY A O 1
ATOM 3657 N N . GLY A 1 479 ? 28.858 2.776 31.356 1.00 25.11 479 GLY A N 1
ATOM 3658 C CA . GLY A 1 479 ? 28.768 3.113 32.776 1.00 25.11 479 GLY A CA 1
ATOM 3659 C C . GLY A 1 479 ? 30.130 3.730 33.171 1.00 25.11 479 GLY A C 1
ATOM 3660 O O . GLY A 1 479 ? 31.106 3.490 32.467 1.00 25.11 479 GLY A O 1
ATOM 3661 N N . MET A 1 480 ? 30.201 4.494 34.273 1.00 26.06 480 MET A N 1
ATOM 3662 C CA . MET A 1 480 ? 31.374 5.299 34.704 1.00 26.06 480 MET A CA 1
ATOM 3663 C C . MET A 1 480 ? 31.728 6.433 33.708 1.00 26.06 480 MET A C 1
ATOM 3665 O O . MET A 1 480 ? 31.742 6.254 32.501 1.00 26.06 480 MET A O 1
ATOM 3669 N N . GLY A 1 481 ? 31.936 7.682 34.121 1.00 25.91 481 GLY A N 1
ATOM 3670 C CA . GLY A 1 481 ? 32.553 8.171 35.357 1.00 25.91 481 GLY A CA 1
ATOM 3671 C C . GLY A 1 481 ? 33.873 8.833 34.941 1.00 25.91 481 GLY A C 1
ATOM 3672 O O . GLY A 1 481 ? 34.587 8.288 34.115 1.00 25.91 481 GLY A O 1
ATOM 3673 N N . GLY A 1 482 ? 34.263 10.010 35.405 1.00 25.33 482 GLY A N 1
ATOM 3674 C CA . GLY A 1 482 ? 33.812 10.830 36.522 1.00 25.33 482 GLY A CA 1
ATOM 3675 C C . GLY A 1 482 ? 35.006 11.706 36.930 1.00 25.33 482 GLY A C 1
ATOM 3676 O O . GLY A 1 482 ? 36.117 11.455 36.477 1.00 25.33 482 GLY A O 1
ATOM 3677 N N . MET A 1 483 ? 34.786 12.681 37.816 1.00 26.23 483 MET A N 1
ATOM 3678 C CA . MET A 1 483 ? 35.806 13.614 38.333 1.00 26.23 483 MET A CA 1
ATOM 3679 C C . MET A 1 483 ? 36.340 14.632 37.289 1.00 26.23 483 MET A C 1
ATOM 3681 O O . MET A 1 483 ? 36.760 14.278 36.198 1.00 26.23 483 MET A O 1
ATOM 3685 N N . GLY A 1 484 ? 36.375 15.933 37.578 1.00 27.59 484 GLY A N 1
ATOM 3686 C CA . GLY A 1 484 ? 35.808 16.630 38.734 1.00 27.59 484 GLY A CA 1
ATOM 3687 C C . GLY A 1 484 ? 36.531 17.934 39.049 1.00 27.59 484 GLY A C 1
ATOM 3688 O O . GLY A 1 484 ? 37.690 18.087 38.678 1.00 27.59 484 GLY A O 1
ATOM 3689 N N . SER A 1 485 ? 35.857 18.783 39.837 1.00 29.91 485 SER A N 1
ATOM 3690 C CA . SER A 1 485 ? 36.439 19.920 40.576 1.00 29.91 485 SER A CA 1
ATOM 3691 C C . SER A 1 485 ? 36.976 21.061 39.687 1.00 29.91 485 SER A C 1
ATOM 3693 O O . SER A 1 485 ? 37.446 20.849 38.582 1.00 29.91 485 SER A O 1
ATOM 3695 N N . ASN A 1 486 ? 36.970 22.333 40.070 1.00 30.03 486 ASN A N 1
ATOM 3696 C CA . ASN A 1 486 ? 36.470 23.085 41.230 1.00 30.03 486 ASN A CA 1
ATOM 3697 C C . ASN A 1 486 ? 36.265 24.535 40.672 1.00 30.03 486 ASN A C 1
ATOM 3699 O O . ASN A 1 486 ? 36.805 24.841 39.615 1.00 30.03 486 ASN A O 1
ATOM 3703 N N . MET A 1 487 ? 35.541 25.508 41.231 1.00 27.86 487 MET A N 1
ATOM 3704 C CA . MET A 1 487 ? 35.421 25.924 42.627 1.00 27.86 487 MET A CA 1
ATOM 3705 C C . MET A 1 487 ? 34.426 27.105 42.712 1.00 27.86 487 MET A C 1
ATOM 3707 O O . MET A 1 487 ? 34.505 27.976 41.858 1.00 27.86 487 MET A O 1
ATOM 3711 N N . GLY A 1 488 ? 33.599 27.170 43.765 1.00 27.47 488 GLY A N 1
ATOM 3712 C CA . GLY A 1 488 ? 33.077 28.399 44.413 1.00 27.47 488 GLY A CA 1
ATOM 3713 C C . GLY A 1 488 ? 32.267 29.455 43.611 1.00 27.47 488 GLY A C 1
ATOM 3714 O O . GLY A 1 488 ? 32.648 29.883 42.536 1.00 27.47 488 GLY A O 1
ATOM 3715 N N . GLY A 1 489 ? 31.178 30.023 44.139 1.00 27.42 489 GLY A N 1
ATOM 3716 C CA . GLY A 1 489 ? 30.477 29.728 45.393 1.00 27.42 489 GLY A CA 1
ATOM 3717 C C . GLY A 1 489 ? 29.633 30.906 45.906 1.00 27.42 489 GLY A C 1
ATOM 3718 O O . GLY A 1 489 ? 29.871 32.039 45.514 1.00 27.42 489 GLY A O 1
ATOM 3719 N N . MET A 1 490 ? 28.731 30.599 46.851 1.00 28.19 490 MET A N 1
ATOM 3720 C CA . MET A 1 490 ? 28.110 31.495 47.855 1.00 28.19 490 MET A CA 1
ATOM 3721 C C . MET A 1 490 ? 27.228 32.670 47.370 1.00 28.19 490 MET A C 1
ATOM 3723 O O . MET A 1 490 ? 27.627 33.471 46.538 1.00 28.19 490 MET A O 1
ATOM 3727 N N . GLY A 1 491 ? 26.063 32.861 48.012 1.00 28.72 491 GLY A N 1
ATOM 3728 C CA . GLY A 1 491 ? 25.325 34.135 47.916 1.00 28.72 491 GLY A CA 1
ATOM 3729 C C . GLY A 1 491 ? 23.825 34.087 48.225 1.00 28.72 491 GLY A C 1
ATOM 3730 O O . GLY A 1 491 ? 23.013 34.247 47.325 1.00 28.72 491 GLY A O 1
ATOM 3731 N N . ASN A 1 492 ? 23.455 33.881 49.491 1.00 28.59 492 ASN A N 1
ATOM 3732 C CA . ASN A 1 492 ? 22.076 33.918 50.004 1.00 28.59 492 ASN A CA 1
ATOM 3733 C C . ASN A 1 492 ? 21.228 35.143 49.583 1.00 28.59 492 ASN A C 1
ATOM 3735 O O . ASN A 1 492 ? 21.715 36.268 49.638 1.00 28.59 492 ASN A O 1
ATOM 3739 N N . GLY A 1 493 ? 19.903 34.938 49.512 1.00 28.59 493 GLY A N 1
ATOM 3740 C CA . GLY A 1 493 ? 18.992 35.663 50.419 1.00 28.59 493 GLY A CA 1
ATOM 3741 C C . GLY A 1 493 ? 17.866 36.522 49.817 1.00 28.59 493 GLY A C 1
ATOM 3742 O O . GLY A 1 493 ? 18.091 37.268 48.879 1.00 28.59 493 GLY A O 1
ATOM 3743 N N . PHE A 1 494 ? 16.673 36.389 50.428 1.00 26.56 494 PHE A N 1
ATOM 3744 C CA . PHE A 1 494 ? 15.590 37.369 50.704 1.00 26.56 494 PHE A CA 1
ATOM 3745 C C . PHE A 1 494 ? 15.568 38.725 49.943 1.00 26.56 494 PHE A C 1
ATOM 3747 O O . PHE A 1 494 ? 16.589 39.377 49.800 1.00 26.56 494 PHE A O 1
ATOM 3754 N N . GLY A 1 495 ? 14.433 39.330 49.564 1.00 24.59 495 GLY A N 1
ATOM 3755 C CA . GLY A 1 495 ? 13.015 39.094 49.874 1.00 24.59 495 GLY A CA 1
ATOM 3756 C C . GLY A 1 495 ? 12.202 40.410 49.733 1.00 24.59 495 GLY A C 1
ATOM 3757 O O . GLY A 1 495 ? 12.778 41.485 49.802 1.00 24.59 495 GLY A O 1
ATOM 3758 N N . PHE A 1 496 ? 10.884 40.308 49.505 1.00 27.77 496 PHE A N 1
ATOM 3759 C CA . PHE A 1 496 ? 9.802 41.325 49.617 1.00 27.77 496 PHE A CA 1
ATOM 3760 C C . PHE A 1 496 ? 10.061 42.864 49.589 1.00 27.77 496 PHE A C 1
ATOM 3762 O O . PHE A 1 496 ? 10.623 43.424 50.523 1.00 27.77 496 PHE A O 1
ATOM 3769 N N . GLY A 1 497 ? 9.311 43.559 48.708 1.00 26.28 497 GLY A N 1
ATOM 3770 C CA . GLY A 1 497 ? 8.382 44.641 49.127 1.00 26.28 497 GLY A CA 1
ATOM 3771 C C . GLY A 1 497 ? 8.614 46.096 48.648 1.00 26.28 497 GLY A C 1
ATOM 3772 O O . GLY A 1 497 ? 9.745 46.556 48.576 1.00 26.28 497 GLY A O 1
ATOM 3773 N N . GLY A 1 498 ? 7.516 46.853 48.419 1.00 25.83 498 GLY A N 1
ATOM 3774 C CA . GLY A 1 498 ? 7.495 48.336 48.515 1.00 25.83 498 GLY A CA 1
ATOM 3775 C C . GLY A 1 498 ? 6.774 49.160 47.415 1.00 25.83 498 GLY A C 1
ATOM 3776 O O . GLY A 1 498 ? 7.303 49.330 46.325 1.00 25.83 498 GLY A O 1
ATOM 3777 N N . MET A 1 499 ? 5.615 49.763 47.739 1.00 33.28 499 MET A N 1
ATOM 3778 C CA . MET A 1 499 ? 4.979 50.934 47.056 1.00 33.28 499 MET A CA 1
ATOM 3779 C C . MET A 1 499 ? 5.529 52.263 47.664 1.00 33.28 499 MET A C 1
ATOM 3781 O O . MET A 1 499 ? 6.052 52.153 48.777 1.00 33.28 499 MET A O 1
ATOM 3785 N N . PRO A 1 500 ? 5.483 53.487 47.044 1.00 40.44 500 PRO A N 1
ATOM 3786 C CA . PRO A 1 500 ? 4.281 54.328 46.723 1.00 40.44 500 PRO A CA 1
ATOM 3787 C C . PRO A 1 500 ? 4.437 55.216 45.433 1.00 40.44 500 PRO A C 1
ATOM 3789 O O . PRO A 1 500 ? 5.376 55.006 44.676 1.00 40.44 500 PRO A O 1
ATOM 3792 N N . GLY A 1 501 ? 3.617 56.232 45.067 1.00 30.58 501 GLY A N 1
ATOM 3793 C CA . GLY A 1 501 ? 2.231 56.602 45.441 1.00 30.58 501 GLY A CA 1
ATOM 3794 C C . GLY A 1 501 ? 1.822 58.106 45.300 1.00 30.58 501 GLY A C 1
ATOM 3795 O O . GLY A 1 501 ? 2.246 58.921 46.108 1.00 30.58 501 GLY A O 1
ATOM 3796 N N . MET A 1 502 ? 0.864 58.403 44.393 1.00 32.47 502 MET A N 1
ATOM 3797 C CA . MET A 1 502 ? -0.196 59.465 44.438 1.00 32.47 502 MET A CA 1
ATOM 3798 C C . MET A 1 502 ? 0.005 60.949 43.989 1.00 32.47 502 MET A C 1
ATOM 3800 O O . MET A 1 502 ? 1.091 61.512 44.039 1.00 32.47 502 MET A O 1
ATOM 3804 N N . ASN A 1 503 ? -1.156 61.558 43.630 1.00 30.83 503 ASN A N 1
ATOM 3805 C CA . ASN A 1 503 ? -1.496 62.942 43.182 1.00 30.83 503 ASN A CA 1
ATOM 3806 C C . ASN A 1 503 ? -1.110 63.305 41.723 1.00 30.83 503 ASN A C 1
ATOM 3808 O O . ASN A 1 503 ? 0.001 63.013 41.311 1.00 30.83 503 ASN A O 1
ATOM 3812 N N . GLY A 1 504 ? -1.917 63.951 40.856 1.00 28.92 504 GLY A N 1
ATOM 3813 C CA . GLY A 1 504 ? -3.307 64.487 40.837 1.00 28.92 504 GLY A CA 1
ATOM 3814 C C . GLY A 1 504 ? -3.628 64.988 39.389 1.00 28.92 504 GLY A C 1
ATOM 3815 O O . GLY A 1 504 ? -2.804 64.749 38.513 1.00 28.92 504 GLY A O 1
ATOM 3816 N N . MET A 1 505 ? -4.708 65.689 38.989 1.00 31.75 505 MET A N 1
ATOM 3817 C CA . MET A 1 505 ? -5.981 66.170 39.580 1.00 31.75 505 MET A CA 1
ATOM 3818 C C . MET A 1 505 ? -6.928 66.665 38.421 1.00 31.75 505 MET A C 1
ATOM 3820 O O . MET A 1 505 ? -6.481 66.716 37.279 1.00 31.75 505 MET A O 1
ATOM 3824 N N . ASN A 1 506 ? -8.179 67.089 38.707 1.00 29.59 506 ASN A N 1
ATOM 3825 C CA . ASN A 1 506 ? -9.229 67.676 37.815 1.00 29.59 506 ASN A CA 1
ATOM 3826 C C . ASN A 1 506 ? -9.985 66.708 36.857 1.00 29.59 506 ASN A C 1
ATOM 3828 O O . ASN A 1 506 ? -9.365 65.913 36.166 1.00 29.59 506 ASN A O 1
ATOM 3832 N N . GLY A 1 507 ? -11.323 66.758 36.704 1.00 27.38 507 GLY A N 1
ATOM 3833 C CA . GLY A 1 507 ? -12.341 67.513 37.461 1.00 27.38 507 GLY A CA 1
ATOM 3834 C C . GLY A 1 507 ? -13.774 67.478 36.862 1.00 27.38 507 GLY A C 1
ATOM 3835 O O . GLY A 1 507 ? -13.962 67.907 35.735 1.00 27.38 507 GLY A O 1
ATOM 3836 N N . MET A 1 508 ? -14.753 67.029 37.670 1.00 29.59 508 MET A N 1
ATOM 3837 C CA . MET A 1 508 ? -16.224 67.290 37.685 1.00 29.59 508 MET A CA 1
ATOM 3838 C C . MET A 1 508 ? -17.140 67.210 36.429 1.00 29.59 508 MET A C 1
ATOM 3840 O O . MET A 1 508 ? -16.950 67.900 35.437 1.00 29.59 508 MET A O 1
ATOM 3844 N N . GLY A 1 509 ? -18.303 66.554 36.632 1.00 27.59 509 GLY A N 1
ATOM 3845 C CA . GLY A 1 509 ? -19.577 66.754 35.900 1.00 27.59 509 GLY A CA 1
ATOM 3846 C C . GLY A 1 509 ? -19.913 65.670 34.857 1.00 27.59 509 GLY A C 1
ATOM 3847 O O . GLY A 1 509 ? -19.045 65.288 34.088 1.00 27.59 509 GLY A O 1
ATOM 3848 N N . GLY A 1 510 ? -21.133 65.121 34.753 1.00 27.78 510 GLY A N 1
ATOM 3849 C CA . GLY A 1 510 ? -22.389 65.341 35.491 1.00 27.78 510 GLY A CA 1
ATOM 3850 C C . GLY A 1 510 ? -23.460 64.282 35.123 1.00 27.78 510 GLY A C 1
ATOM 3851 O O . GLY A 1 510 ? -23.204 63.405 34.306 1.00 27.78 510 GLY A O 1
ATOM 3852 N N . MET A 1 511 ? -24.638 64.328 35.760 1.00 29.95 511 MET A N 1
ATOM 3853 C CA . MET A 1 511 ? -25.690 63.283 35.726 1.00 29.95 511 MET A CA 1
ATOM 3854 C C . MET A 1 511 ? -26.482 63.138 34.405 1.00 29.95 511 MET A C 1
ATOM 3856 O O . MET A 1 511 ? -26.682 64.110 33.683 1.00 29.95 511 MET A O 1
ATOM 3860 N N . GLY A 1 512 ? -27.086 61.951 34.216 1.00 28.23 512 GLY A N 1
ATOM 3861 C CA . GLY A 1 512 ? -28.177 61.658 33.264 1.00 28.23 512 GLY A CA 1
ATOM 3862 C C . GLY A 1 512 ? -27.804 60.584 32.229 1.00 28.23 512 GLY A C 1
ATOM 3863 O O . GLY A 1 512 ? -26.687 60.584 31.733 1.00 28.23 512 GLY A O 1
ATOM 3864 N N . GLY A 1 513 ? -28.655 59.627 31.848 1.00 28.42 513 GLY A N 1
ATOM 3865 C CA . GLY A 1 513 ? -30.042 59.321 32.225 1.00 28.42 513 GLY A CA 1
ATOM 3866 C C . GLY A 1 513 ? -30.529 58.074 31.454 1.00 28.42 513 GLY A C 1
ATOM 3867 O O . GLY A 1 513 ? -29.833 57.590 30.566 1.00 28.42 513 GLY A O 1
ATOM 3868 N N . MET A 1 514 ? -31.695 57.522 31.804 1.00 31.38 514 MET A N 1
ATOM 3869 C CA . MET A 1 514 ? -32.249 56.290 31.201 1.00 31.38 514 MET A CA 1
ATOM 3870 C C . MET A 1 514 ? -32.533 56.411 29.690 1.00 31.38 514 MET A C 1
ATOM 3872 O O . MET A 1 514 ? -32.977 57.459 29.229 1.00 31.38 514 MET A O 1
ATOM 3876 N N . GLY A 1 515 ? -32.411 55.304 28.945 1.00 27.11 515 GLY A N 1
ATOM 3877 C CA . GLY A 1 515 ? -32.913 55.203 27.566 1.00 27.11 515 GLY A CA 1
ATOM 3878 C C . GLY A 1 515 ? -32.501 53.911 26.855 1.00 27.11 515 GLY A C 1
ATOM 3879 O O . GLY A 1 515 ? -31.364 53.786 26.413 1.00 27.11 515 GLY A O 1
ATOM 3880 N N . GLY A 1 516 ? -33.415 52.941 26.754 1.00 27.64 516 GLY A N 1
ATOM 3881 C CA . GLY A 1 516 ? -33.212 51.708 25.980 1.00 27.64 516 GLY A CA 1
ATOM 3882 C C . GLY A 1 516 ? -33.742 51.797 24.542 1.00 27.64 516 GLY A C 1
ATOM 3883 O O . GLY A 1 516 ? -34.385 52.775 24.178 1.00 27.64 516 GLY A O 1
ATOM 3884 N N . MET A 1 517 ? -33.541 50.714 23.777 1.00 31.83 517 MET A N 1
ATOM 3885 C CA . MET A 1 517 ? -34.028 50.478 22.402 1.00 31.83 517 MET A CA 1
ATOM 3886 C C . MET A 1 517 ? -33.517 51.447 21.315 1.00 31.83 517 MET A C 1
ATOM 3888 O O . MET A 1 517 ? -33.850 52.626 21.282 1.00 31.83 517 MET A O 1
ATOM 3892 N N . GLY A 1 518 ? -32.794 50.914 20.324 1.00 24.70 518 GLY A N 1
ATOM 3893 C CA . GLY A 1 518 ? -32.372 51.708 19.166 1.00 24.70 518 GLY A CA 1
ATOM 3894 C C . GLY A 1 518 ? -31.441 50.978 18.206 1.00 24.70 518 GLY A C 1
ATOM 3895 O O . GLY A 1 518 ? -30.284 51.359 18.059 1.00 24.70 518 GLY A O 1
ATOM 3896 N N . THR A 1 519 ? -31.930 49.939 17.524 1.00 38.12 519 THR A N 1
ATOM 3897 C CA . THR A 1 519 ? -31.230 49.354 16.369 1.00 38.12 519 THR A CA 1
ATOM 3898 C C . THR A 1 519 ? -31.165 50.365 15.223 1.00 38.12 519 THR A C 1
ATOM 3900 O O . THR A 1 519 ? -32.071 50.433 14.393 1.00 38.12 519 THR A O 1
ATOM 3903 N N . SER A 1 520 ? -30.092 51.150 15.155 1.00 25.36 520 SER A N 1
ATOM 3904 C CA . SER A 1 520 ? -29.801 52.035 14.029 1.00 25.36 520 SER A CA 1
ATOM 3905 C C . SER A 1 520 ? -28.769 51.387 13.103 1.00 25.36 520 SER A C 1
ATOM 3907 O O . SER A 1 520 ? -27.579 51.288 13.398 1.00 25.36 520 SER A O 1
ATOM 3909 N N . HIS A 1 521 ? -29.247 50.920 11.947 1.00 31.52 521 HIS A N 1
ATOM 3910 C CA . HIS A 1 521 ? -28.398 50.444 10.859 1.00 31.52 521 HIS A CA 1
ATOM 3911 C C . HIS A 1 521 ? -27.404 51.536 10.438 1.00 31.52 521 HIS A C 1
ATOM 3913 O O . HIS A 1 521 ? -27.779 52.472 9.731 1.00 31.52 521 HIS A O 1
ATOM 3919 N N . SER A 1 522 ? -26.118 51.383 10.770 1.00 27.19 522 SER A N 1
ATOM 3920 C CA . SER A 1 522 ? -25.084 52.070 9.997 1.00 27.19 522 SER A CA 1
ATOM 3921 C C . SER A 1 522 ? -24.937 51.338 8.664 1.00 27.19 522 SER A C 1
ATOM 3923 O O . SER A 1 522 ? -24.651 50.138 8.589 1.00 27.19 522 SER A O 1
ATOM 3925 N N . SER A 1 523 ? -25.208 52.055 7.577 1.00 30.36 523 SER A N 1
ATOM 3926 C CA . SER A 1 523 ? -25.135 51.518 6.226 1.00 30.36 523 SER A CA 1
ATOM 3927 C C . SER A 1 523 ? -23.676 51.253 5.850 1.00 30.36 523 SER A C 1
ATOM 3929 O O . SER A 1 523 ? -23.014 52.102 5.245 1.00 30.36 523 SER A O 1
ATOM 3931 N N . ARG A 1 524 ? -23.170 50.053 6.170 1.00 29.75 524 ARG A N 1
ATOM 3932 C CA . ARG A 1 524 ? -21.964 49.496 5.543 1.00 29.75 524 ARG A CA 1
ATOM 3933 C C . ARG A 1 524 ? -22.236 49.300 4.053 1.00 29.75 524 ARG A C 1
ATOM 3935 O O . ARG A 1 524 ? -22.603 48.219 3.599 1.00 29.75 524 ARG A O 1
ATOM 3942 N N . ARG A 1 525 ? -22.040 50.392 3.310 1.00 30.53 525 ARG A N 1
ATOM 3943 C CA . ARG A 1 525 ? -21.903 50.449 1.855 1.00 30.53 525 ARG A CA 1
ATOM 3944 C C . ARG A 1 525 ? -21.015 49.278 1.445 1.00 30.53 525 ARG A C 1
ATOM 3946 O O . ARG A 1 525 ? -19.887 49.176 1.927 1.00 30.53 525 ARG A O 1
ATOM 3953 N N . SER A 1 526 ? -21.552 48.363 0.646 1.00 35.69 526 SER A N 1
ATOM 3954 C CA . SER A 1 526 ? -20.916 47.080 0.355 1.00 35.69 526 SER A CA 1
ATOM 3955 C C . SER A 1 526 ? -19.595 47.287 -0.385 1.00 35.69 526 SER A C 1
ATOM 3957 O O . SER A 1 526 ? -19.578 47.417 -1.610 1.00 35.69 526 SER A O 1
ATOM 3959 N N . GLN A 1 527 ? -18.481 47.307 0.351 1.00 41.59 527 GLN A N 1
ATOM 3960 C CA . GLN A 1 527 ? -17.166 47.109 -0.247 1.00 41.59 527 GLN A CA 1
ATOM 3961 C C . GLN A 1 527 ? -17.187 45.738 -0.932 1.00 41.59 527 GLN A C 1
ATOM 3963 O O . GLN A 1 527 ? -17.661 44.762 -0.344 1.00 41.59 527 GLN A O 1
ATOM 3968 N N . GLY A 1 528 ? -16.776 45.692 -2.202 1.00 44.88 528 GLY A N 1
ATOM 3969 C CA . GLY A 1 528 ? -16.962 44.511 -3.042 1.00 44.88 528 GLY A CA 1
ATOM 3970 C C . GLY A 1 528 ? -16.293 43.282 -2.427 1.00 44.88 528 GLY A C 1
ATOM 3971 O O . GLY A 1 528 ? -15.076 43.256 -2.258 1.00 44.88 528 GLY A O 1
ATOM 3972 N N . ARG A 1 529 ? -17.093 42.268 -2.079 1.00 54.59 529 ARG A N 1
ATOM 3973 C CA . ARG A 1 529 ? -16.590 41.004 -1.519 1.00 54.59 529 ARG A CA 1
ATOM 3974 C C . ARG A 1 529 ? -15.696 40.307 -2.548 1.00 54.59 529 ARG A C 1
ATOM 3976 O O . ARG A 1 529 ? -15.980 40.357 -3.743 1.00 54.59 529 ARG A O 1
ATOM 3983 N N . GLY A 1 530 ? -14.612 39.675 -2.096 1.00 54.38 530 GLY A N 1
ATOM 3984 C CA . GLY A 1 530 ? -13.592 39.096 -2.983 1.00 54.38 530 GLY A CA 1
ATOM 3985 C C . GLY A 1 530 ? -12.662 40.124 -3.652 1.00 54.38 530 GLY A C 1
ATOM 3986 O O . GLY A 1 530 ? -12.163 39.875 -4.753 1.00 54.38 530 GLY A O 1
ATOM 3987 N N . ILE A 1 531 ? -12.458 41.286 -3.024 1.00 66.00 531 ILE A N 1
ATOM 3988 C CA . ILE A 1 531 ? -11.418 42.276 -3.346 1.00 66.00 531 ILE A CA 1
ATOM 3989 C C . ILE A 1 531 ? -10.443 42.314 -2.159 1.00 66.00 531 ILE A C 1
ATOM 3991 O O . ILE A 1 531 ? -10.879 42.272 -1.008 1.00 66.00 531 ILE A O 1
ATOM 3995 N N . ILE A 1 532 ? -9.135 42.385 -2.427 1.00 71.06 532 ILE A N 1
ATOM 3996 C CA . ILE A 1 532 ? -8.105 42.500 -1.383 1.00 71.06 532 ILE A CA 1
ATOM 3997 C C . ILE A 1 532 ? -8.350 43.803 -0.607 1.00 71.06 532 ILE A C 1
ATOM 3999 O O . ILE A 1 532 ? -8.504 44.869 -1.207 1.00 71.06 532 ILE A O 1
ATOM 4003 N N . LYS A 1 533 ? -8.438 43.700 0.723 1.00 71.88 533 LYS A N 1
ATOM 4004 C CA . LYS A 1 533 ? -8.798 44.812 1.613 1.00 71.88 533 LYS A CA 1
ATOM 4005 C C . LYS A 1 533 ? -7.671 45.852 1.644 1.00 71.88 533 LYS A C 1
ATOM 4007 O O . LYS A 1 533 ? -6.496 45.509 1.539 1.00 71.88 533 LYS A O 1
ATOM 4012 N N . ALA A 1 534 ? -8.027 47.127 1.789 1.00 68.50 534 ALA A N 1
ATOM 4013 C CA . ALA A 1 534 ? -7.029 48.179 1.962 1.00 68.50 534 ALA A CA 1
ATOM 4014 C C . ALA A 1 534 ? -6.251 47.954 3.274 1.00 68.50 534 ALA A C 1
ATOM 4016 O O . ALA A 1 534 ? -6.855 47.661 4.305 1.00 68.50 534 ALA A O 1
ATOM 4017 N N . GLY A 1 535 ? -4.924 48.072 3.216 1.00 66.19 535 GLY A N 1
ATOM 4018 C CA . GLY A 1 535 ? -3.985 47.732 4.288 1.00 66.19 535 GLY A CA 1
ATOM 4019 C C . GLY A 1 535 ? -3.361 46.334 4.183 1.00 66.19 535 GLY A C 1
ATOM 4020 O O . GLY A 1 535 ? -2.397 46.064 4.889 1.00 66.19 535 GLY A O 1
ATOM 4021 N N . GLU A 1 536 ? -3.853 45.453 3.306 1.00 74.75 536 GLU A N 1
ATOM 4022 C CA . GLU A 1 536 ? -3.272 44.115 3.108 1.00 74.75 536 GLU A CA 1
ATOM 4023 C C . GLU A 1 536 ? -1.934 44.166 2.355 1.00 74.75 536 GLU A C 1
ATOM 4025 O O . GLU A 1 536 ? -1.762 44.947 1.411 1.00 74.75 536 GLU A O 1
ATOM 4030 N N . MET A 1 537 ? -1.015 43.277 2.742 1.00 71.25 537 MET A N 1
ATOM 4031 C CA . MET A 1 537 ? 0.299 43.121 2.119 1.00 71.25 537 MET A CA 1
ATOM 4032 C C . MET A 1 537 ? 0.232 42.286 0.838 1.00 71.25 537 MET A C 1
ATOM 4034 O O . MET A 1 537 ? -0.346 41.195 0.795 1.00 71.25 537 MET A O 1
ATOM 4038 N N . VAL A 1 538 ? 0.859 42.802 -0.216 1.00 79.75 538 VAL A N 1
ATOM 4039 C CA . VAL A 1 538 ? 0.930 42.184 -1.540 1.00 79.75 538 VAL A CA 1
ATOM 4040 C C . VAL A 1 538 ? 2.350 42.237 -2.099 1.00 79.75 538 VAL A C 1
ATOM 4042 O O . VAL A 1 538 ? 3.093 43.195 -1.885 1.00 79.75 538 VAL A O 1
ATOM 4045 N N . ILE A 1 539 ? 2.707 41.207 -2.860 1.00 78.94 539 ILE A N 1
ATOM 4046 C CA . ILE A 1 539 ? 3.951 41.135 -3.629 1.00 78.94 539 ILE A CA 1
ATOM 4047 C C . ILE A 1 539 ? 3.612 41.353 -5.099 1.00 78.94 539 ILE A C 1
ATOM 4049 O O . ILE A 1 539 ? 2.712 40.707 -5.647 1.00 78.94 539 ILE A O 1
ATOM 4053 N N . VAL A 1 540 ? 4.330 42.275 -5.733 1.00 78.00 540 VAL A N 1
ATOM 4054 C CA . VAL A 1 540 ? 4.131 42.655 -7.133 1.00 78.00 540 VAL A CA 1
ATOM 4055 C C . VAL A 1 540 ? 4.921 41.717 -8.041 1.00 78.00 540 VAL A C 1
ATOM 4057 O O . VAL A 1 540 ? 6.094 41.451 -7.799 1.00 78.00 540 VAL A O 1
ATOM 4060 N N . HIS A 1 541 ? 4.305 41.209 -9.107 1.00 75.44 541 HIS A N 1
ATOM 4061 C CA . HIS A 1 541 ? 4.969 40.327 -10.071 1.00 75.44 541 HIS A CA 1
ATOM 4062 C C . HIS A 1 541 ? 4.411 40.492 -11.490 1.00 75.44 541 HIS A C 1
ATOM 4064 O O . HIS A 1 541 ? 3.388 41.137 -11.714 1.00 75.44 541 HIS A O 1
ATOM 4070 N N . SER A 1 542 ? 5.077 39.884 -12.475 1.00 68.62 542 SER A N 1
ATOM 4071 C CA . SER A 1 542 ? 4.601 39.803 -13.866 1.00 68.62 542 SER A CA 1
ATOM 4072 C C . SER A 1 542 ? 4.321 41.161 -14.548 1.00 68.62 542 SER A C 1
ATOM 4074 O O . SER A 1 542 ? 3.569 41.237 -15.524 1.00 68.62 542 SER A O 1
ATOM 4076 N N . LEU A 1 543 ? 4.919 42.262 -14.074 1.00 73.00 543 LEU A N 1
ATOM 4077 C CA . LEU A 1 543 ? 4.892 43.558 -14.755 1.00 73.00 543 LEU A CA 1
ATOM 4078 C C . LEU A 1 543 ? 5.845 43.551 -15.954 1.00 73.00 543 LEU A C 1
ATOM 4080 O O . LEU A 1 543 ? 7.061 43.477 -15.795 1.00 73.00 543 LEU A O 1
ATOM 4084 N N . ASN A 1 544 ? 5.287 43.696 -17.159 1.00 70.38 544 ASN A N 1
ATOM 4085 C CA . ASN A 1 544 ? 6.068 43.747 -18.402 1.00 70.38 544 ASN A CA 1
ATOM 4086 C C . ASN A 1 544 ? 6.673 45.131 -18.693 1.00 70.38 544 ASN A C 1
ATOM 4088 O O . ASN A 1 544 ? 7.724 45.202 -19.324 1.00 70.38 544 ASN A O 1
ATOM 4092 N N . LYS A 1 545 ? 6.003 46.216 -18.270 1.00 70.31 545 LYS A N 1
ATOM 4093 C CA . LYS A 1 545 ? 6.403 47.609 -18.563 1.00 70.31 545 LYS A CA 1
ATOM 4094 C C . LYS A 1 545 ? 7.240 48.283 -17.473 1.00 70.31 545 LYS A C 1
ATOM 4096 O O . LYS A 1 545 ? 7.930 49.236 -17.789 1.00 70.31 545 LYS A O 1
ATOM 4101 N N . ALA A 1 546 ? 7.148 47.805 -16.235 1.00 69.88 546 ALA A N 1
ATOM 4102 C CA . ALA A 1 546 ? 7.860 48.347 -15.080 1.00 69.88 546 ALA A CA 1
ATOM 4103 C C . ALA A 1 546 ? 8.446 47.170 -14.291 1.00 69.88 546 ALA A C 1
ATOM 4105 O O . ALA A 1 546 ? 7.898 46.723 -13.279 1.00 69.88 546 ALA A O 1
ATOM 4106 N N . LYS A 1 547 ? 9.476 46.544 -14.875 1.00 73.25 547 LYS A N 1
ATOM 4107 C CA . LYS A 1 547 ? 10.056 45.297 -14.352 1.00 73.25 547 LYS A CA 1
ATOM 4108 C C . LYS A 1 547 ? 10.771 45.518 -13.017 1.00 73.25 547 LYS A C 1
ATOM 4110 O O . LYS A 1 547 ? 10.885 44.564 -12.255 1.00 73.25 547 LYS A O 1
ATOM 4115 N N . GLU A 1 548 ? 11.184 46.754 -12.724 1.00 73.25 548 GLU A N 1
ATOM 4116 C CA . GLU A 1 548 ? 11.904 47.146 -11.502 1.00 73.25 548 GLU A CA 1
ATOM 4117 C C . GLU A 1 548 ? 11.081 47.061 -10.205 1.00 73.25 548 GLU A C 1
ATOM 4119 O O . GLU A 1 548 ? 11.638 47.197 -9.113 1.00 73.25 548 GLU A O 1
ATOM 4124 N N . HIS A 1 549 ? 9.767 46.827 -10.302 1.00 72.00 549 HIS A N 1
ATOM 4125 C CA . HIS A 1 549 ? 8.908 46.577 -9.141 1.00 72.00 549 HIS A CA 1
ATOM 4126 C C . HIS A 1 549 ? 8.510 45.100 -8.983 1.00 72.00 549 HIS A C 1
ATOM 4128 O O . HIS A 1 549 ? 7.830 44.762 -8.017 1.00 72.00 549 HIS A O 1
ATOM 4134 N N . ASN A 1 550 ? 8.920 44.197 -9.884 1.00 73.19 550 ASN A N 1
ATOM 4135 C CA . ASN A 1 550 ? 8.683 42.763 -9.693 1.00 73.19 550 ASN A CA 1
ATOM 4136 C C . ASN A 1 550 ? 9.517 42.247 -8.507 1.00 73.19 550 ASN A C 1
ATOM 4138 O O . ASN A 1 550 ? 10.726 42.450 -8.467 1.00 73.19 550 ASN A O 1
ATOM 4142 N N . GLY A 1 551 ? 8.870 41.570 -7.559 1.00 67.50 551 GLY A N 1
ATOM 4143 C CA . GLY A 1 551 ? 9.463 41.092 -6.308 1.00 67.50 551 GLY A CA 1
ATOM 4144 C C . GLY A 1 551 ? 9.352 42.072 -5.133 1.00 67.50 551 GLY A C 1
ATOM 4145 O O . GLY A 1 551 ? 9.543 41.651 -3.995 1.00 67.50 551 GLY A O 1
ATOM 4146 N N . LYS A 1 552 ? 8.993 43.346 -5.363 1.00 78.06 552 LYS A N 1
ATOM 4147 C CA . LYS A 1 552 ? 8.818 44.324 -4.275 1.00 78.06 552 LYS A CA 1
ATOM 4148 C C . LYS A 1 552 ? 7.521 44.083 -3.499 1.00 78.06 552 LYS A C 1
ATOM 4150 O O . LYS A 1 552 ? 6.499 43.673 -4.066 1.00 78.06 552 LYS A O 1
ATOM 4155 N N . ARG A 1 553 ? 7.569 44.370 -2.196 1.00 79.50 553 ARG A N 1
ATOM 4156 C CA . ARG A 1 553 ? 6.414 44.334 -1.286 1.00 79.50 553 ARG A CA 1
ATOM 4157 C C . ARG A 1 553 ? 5.716 45.690 -1.245 1.00 79.50 553 ARG A C 1
ATOM 4159 O O . ARG A 1 553 ? 6.350 46.737 -1.386 1.00 79.50 553 ARG A O 1
ATOM 4166 N N . GLY A 1 554 ? 4.410 45.674 -1.017 1.00 80.12 554 GLY A N 1
ATOM 4167 C CA . GLY A 1 554 ? 3.627 46.884 -0.815 1.00 80.12 554 GLY A CA 1
ATOM 4168 C C . GLY A 1 554 ? 2.275 46.623 -0.166 1.00 80.12 554 GLY A C 1
ATOM 4169 O O . GLY A 1 554 ? 1.781 45.499 -0.135 1.00 80.12 554 GLY A O 1
ATOM 4170 N N . HIS A 1 555 ? 1.663 47.694 0.324 1.00 81.00 555 HIS A N 1
ATOM 4171 C CA . HIS A 1 555 ? 0.344 47.690 0.942 1.00 81.00 555 HIS A CA 1
ATOM 4172 C C . HIS A 1 555 ? -0.707 48.168 -0.067 1.00 81.00 555 HIS A C 1
ATOM 4174 O O . HIS A 1 555 ? -0.516 49.188 -0.737 1.00 81.00 555 HIS A O 1
ATOM 4180 N N . VAL A 1 556 ? -1.844 47.476 -0.163 1.00 81.31 556 VAL A N 1
ATOM 4181 C CA . VAL A 1 556 ? -2.977 47.929 -0.989 1.00 81.31 556 VAL A CA 1
ATOM 4182 C C . VAL A 1 556 ? -3.608 49.172 -0.354 1.00 81.31 556 VAL A C 1
ATOM 4184 O O . VAL A 1 556 ? -4.119 49.093 0.759 1.00 81.31 556 VAL A O 1
ATOM 4187 N N . SER A 1 557 ? -3.629 50.318 -1.040 1.00 76.44 557 SER A N 1
ATOM 4188 C CA . SER A 1 557 ? -4.344 51.519 -0.570 1.00 76.44 557 SER A CA 1
ATOM 4189 C C . SER A 1 557 ? -5.801 51.562 -1.032 1.00 76.44 557 SER A C 1
ATOM 4191 O O . SER A 1 557 ? -6.644 52.135 -0.344 1.00 76.44 557 SER A O 1
ATOM 4193 N N . GLY A 1 558 ? -6.120 50.929 -2.164 1.00 76.69 558 GLY A N 1
ATOM 4194 C CA . GLY A 1 558 ? -7.466 50.924 -2.733 1.00 76.69 558 GLY A CA 1
ATOM 4195 C C . GLY A 1 558 ? -7.611 50.030 -3.965 1.00 76.69 558 GLY A C 1
ATOM 4196 O O . GLY A 1 558 ? -6.643 49.456 -4.466 1.00 76.69 558 GLY A O 1
ATOM 4197 N N . PHE A 1 559 ? -8.841 49.915 -4.467 1.00 78.88 559 PHE A N 1
ATOM 4198 C CA . PHE A 1 559 ? -9.155 49.230 -5.722 1.00 78.88 559 PHE A CA 1
ATOM 4199 C C . PHE A 1 559 ? -10.061 50.106 -6.587 1.00 78.88 559 PHE A C 1
ATOM 4201 O O . PHE A 1 559 ? -11.202 50.393 -6.220 1.00 78.88 559 PHE A O 1
ATOM 4208 N N . ASP A 1 560 ? -9.561 50.490 -7.759 1.00 77.00 560 ASP A N 1
ATOM 4209 C CA . ASP A 1 560 ? -10.333 51.171 -8.789 1.00 77.00 560 ASP A CA 1
ATOM 4210 C C . ASP A 1 560 ? -11.172 50.134 -9.550 1.00 77.00 560 ASP A C 1
ATOM 4212 O O . ASP A 1 560 ? -10.674 49.378 -10.394 1.00 77.00 560 ASP A O 1
ATOM 4216 N N . ALA A 1 561 ? -12.471 50.117 -9.245 1.00 66.38 561 ALA A N 1
ATOM 4217 C CA . ALA A 1 561 ? -13.442 49.232 -9.875 1.00 66.38 561 ALA A CA 1
ATOM 4218 C C . ALA A 1 561 ? -13.719 49.567 -11.353 1.00 66.38 561 ALA A C 1
ATOM 4220 O O . ALA A 1 561 ? -14.094 48.668 -12.102 1.00 66.38 561 ALA A O 1
ATOM 4221 N N . GLN A 1 562 ? -13.511 50.812 -11.798 1.00 67.12 562 GLN A N 1
ATOM 4222 C CA . GLN A 1 562 ? -13.695 51.194 -13.204 1.00 67.12 562 GLN A CA 1
ATOM 4223 C C . GLN A 1 562 ? -12.524 50.717 -14.067 1.00 67.12 562 GLN A C 1
ATOM 4225 O O . GLN A 1 562 ? -12.728 50.239 -15.182 1.00 67.12 562 GLN A O 1
ATOM 4230 N N . ARG A 1 563 ? -11.290 50.808 -13.555 1.00 70.00 563 ARG A N 1
ATOM 4231 C CA . ARG A 1 563 ? -10.077 50.378 -14.278 1.00 70.00 563 ARG A CA 1
ATOM 4232 C C . ARG A 1 563 ? -9.648 48.943 -13.976 1.00 70.00 563 ARG A C 1
ATOM 4234 O O . ARG A 1 563 ? -8.712 48.455 -14.610 1.00 70.00 563 ARG A O 1
ATOM 4241 N N . SER A 1 564 ? -10.312 48.272 -13.029 1.00 73.25 564 SER A N 1
ATOM 4242 C CA . SER A 1 564 ? -9.962 46.938 -12.520 1.00 73.25 564 SER A CA 1
ATOM 4243 C C . SER A 1 564 ? -8.494 46.832 -12.085 1.00 73.25 564 SER A C 1
ATOM 4245 O O . SER A 1 564 ? -7.785 45.889 -12.448 1.00 73.25 564 SER A O 1
ATOM 4247 N N . ARG A 1 565 ? -8.020 47.820 -11.316 1.00 81.44 565 ARG A N 1
ATOM 4248 C CA . ARG A 1 565 ? -6.634 47.911 -10.827 1.00 81.44 565 ARG A CA 1
ATOM 4249 C C . ARG A 1 565 ? -6.597 48.187 -9.332 1.00 81.44 565 ARG A C 1
ATOM 4251 O O . ARG A 1 565 ? -7.400 48.959 -8.822 1.00 81.44 565 ARG A O 1
ATOM 4258 N N . TYR A 1 566 ? -5.632 47.583 -8.654 1.00 80.69 566 TYR A N 1
ATOM 4259 C CA . TYR A 1 566 ? -5.292 47.936 -7.282 1.00 80.69 566 TYR A CA 1
ATOM 4260 C C . TYR A 1 566 ? -4.306 49.094 -7.271 1.00 80.69 566 TYR A C 1
ATOM 4262 O O . TYR A 1 566 ? -3.395 49.150 -8.096 1.00 80.69 566 TYR A O 1
ATOM 4270 N N . GLU A 1 567 ? -4.480 49.981 -6.308 1.00 82.06 567 GLU A N 1
ATOM 4271 C CA . GLU A 1 567 ? -3.473 50.945 -5.898 1.00 82.06 567 GLU A CA 1
ATOM 4272 C C . GLU A 1 567 ? -2.610 50.288 -4.826 1.00 82.06 567 GLU A C 1
ATOM 4274 O O . GLU A 1 567 ? -3.126 49.850 -3.795 1.00 82.06 567 GLU A O 1
ATOM 4279 N N . VAL A 1 568 ? -1.310 50.180 -5.086 1.00 82.06 568 VAL A N 1
ATOM 4280 C CA . VAL A 1 568 ? -0.343 49.581 -4.162 1.00 82.06 568 VAL A CA 1
ATOM 4281 C C . VAL A 1 568 ? 0.731 50.611 -3.855 1.00 82.06 568 VAL A C 1
ATOM 4283 O O . VAL A 1 568 ? 1.374 51.125 -4.769 1.00 82.06 568 VAL A O 1
ATOM 4286 N N . ARG A 1 569 ? 0.927 50.907 -2.571 1.00 82.88 569 ARG A N 1
ATOM 4287 C CA . ARG A 1 569 ? 2.058 51.691 -2.070 1.00 82.88 569 ARG A CA 1
ATOM 4288 C C . ARG A 1 569 ? 3.181 50.721 -1.728 1.00 82.88 569 ARG A C 1
ATOM 4290 O O . ARG A 1 569 ? 2.985 49.864 -0.868 1.00 82.88 569 ARG A O 1
ATOM 4297 N N . LEU A 1 570 ? 4.317 50.825 -2.408 1.00 80.44 570 LEU A N 1
ATOM 4298 C CA . LEU A 1 570 ? 5.482 49.987 -2.116 1.00 80.44 570 LEU A CA 1
ATOM 4299 C C . LEU A 1 570 ? 6.082 50.346 -0.745 1.00 80.44 570 LEU A C 1
ATOM 4301 O O . LEU A 1 570 ? 5.882 51.453 -0.250 1.00 80.44 570 LEU A O 1
ATOM 4305 N N . GLU A 1 571 ? 6.789 49.406 -0.116 1.00 77.38 571 GLU A N 1
ATOM 4306 C CA . GLU A 1 571 ? 7.532 49.694 1.124 1.00 77.38 571 GLU A CA 1
ATOM 4307 C C . GLU A 1 571 ? 8.805 50.506 0.840 1.00 77.38 571 GLU A C 1
ATOM 4309 O O . GLU A 1 571 ? 9.110 51.451 1.564 1.00 77.38 571 GLU A O 1
ATOM 4314 N N . ASP A 1 572 ? 9.505 50.171 -0.247 1.00 70.12 572 ASP A N 1
ATOM 4315 C CA . ASP A 1 572 ? 10.806 50.755 -0.606 1.00 70.12 572 ASP A CA 1
ATOM 4316 C C . ASP A 1 572 ? 10.695 52.132 -1.291 1.00 70.12 572 ASP A C 1
ATOM 4318 O O . ASP A 1 572 ? 11.690 52.840 -1.444 1.00 70.12 572 ASP A O 1
ATOM 4322 N N . GLU A 1 573 ? 9.497 52.515 -1.747 1.00 73.12 573 GLU A N 1
ATOM 4323 C CA . GLU A 1 573 ? 9.263 53.721 -2.547 1.00 73.12 573 GLU A CA 1
ATOM 4324 C C . GLU A 1 573 ? 7.942 54.407 -2.155 1.00 73.12 573 GLU A C 1
ATOM 4326 O O . GLU A 1 573 ? 6.903 53.748 -2.095 1.00 73.12 573 GLU A O 1
ATOM 4331 N N . PRO A 1 574 ? 7.906 55.745 -1.991 1.00 66.75 574 PRO A N 1
ATOM 4332 C CA . PRO A 1 574 ? 6.686 56.471 -1.620 1.00 66.75 574 PRO A CA 1
ATOM 4333 C C . PRO A 1 574 ? 5.634 56.550 -2.746 1.00 66.75 574 PRO A C 1
ATOM 4335 O O . PRO A 1 574 ? 4.574 57.151 -2.557 1.00 66.75 574 PRO A O 1
ATOM 4338 N N . GLN A 1 575 ? 5.916 55.988 -3.925 1.00 72.25 575 GLN A N 1
ATOM 4339 C CA . GLN A 1 575 ? 5.029 56.032 -5.085 1.00 72.25 575 GLN A CA 1
ATOM 4340 C C . GLN A 1 575 ? 3.912 54.980 -4.990 1.00 72.25 575 GLN A C 1
ATOM 4342 O O . GLN A 1 575 ? 4.109 53.858 -4.520 1.00 72.25 575 GLN A O 1
ATOM 4347 N N . VAL A 1 576 ? 2.721 55.347 -5.469 1.00 79.38 576 VAL A N 1
ATOM 4348 C CA . VAL A 1 576 ? 1.574 54.437 -5.590 1.00 79.38 576 VAL A CA 1
ATOM 4349 C C . VAL A 1 576 ? 1.481 53.946 -7.031 1.00 79.38 576 VAL A C 1
ATOM 4351 O O . VAL A 1 576 ? 1.353 54.745 -7.958 1.00 79.38 576 VAL A O 1
ATOM 4354 N N . ILE A 1 577 ? 1.514 52.629 -7.223 1.00 82.00 577 ILE A N 1
ATOM 4355 C CA . ILE A 1 577 ? 1.442 51.987 -8.539 1.00 82.00 577 ILE A CA 1
ATOM 4356 C C . ILE A 1 577 ? 0.067 51.343 -8.777 1.00 82.00 577 ILE A C 1
ATOM 4358 O O . ILE A 1 577 ? -0.499 50.691 -7.899 1.00 82.00 577 ILE A O 1
ATOM 4362 N N . HIS A 1 578 ? -0.478 51.503 -9.991 1.00 82.00 578 HIS A N 1
ATOM 4363 C CA . HIS A 1 578 ? -1.787 50.956 -10.384 1.00 82.00 578 HIS A CA 1
ATOM 4364 C C . HIS A 1 578 ? -1.652 49.589 -11.080 1.00 82.00 578 HIS A C 1
ATOM 4366 O O . HIS A 1 578 ? -1.578 49.490 -12.316 1.00 82.00 578 HIS A O 1
ATOM 4372 N N . VAL A 1 579 ? -1.644 48.521 -10.285 1.00 79.56 579 VAL A N 1
ATOM 4373 C CA . VAL A 1 579 ? -1.316 47.152 -10.709 1.00 79.56 579 VAL A CA 1
ATOM 4374 C C . VAL A 1 579 ? -2.578 46.345 -11.044 1.00 79.56 579 VAL A C 1
ATOM 4376 O O . VAL A 1 579 ? -3.632 46.499 -10.423 1.00 79.56 579 VAL A O 1
ATOM 4379 N N . ARG A 1 580 ? -2.500 45.468 -12.055 1.00 76.69 580 ARG A N 1
ATOM 4380 C CA . ARG A 1 580 ? -3.590 44.525 -12.361 1.00 76.69 580 ARG A CA 1
ATOM 4381 C C . ARG A 1 580 ? -3.666 43.423 -11.289 1.00 76.69 580 ARG A C 1
ATOM 4383 O O . ARG A 1 580 ? -2.625 42.938 -10.868 1.00 76.69 580 ARG A O 1
ATOM 4390 N N . PRO A 1 581 ? -4.858 42.925 -10.924 1.00 69.12 581 PRO A N 1
ATOM 4391 C CA . PRO A 1 581 ? -5.029 41.811 -9.981 1.00 69.12 581 PRO A CA 1
ATOM 4392 C C . PRO A 1 581 ? -4.348 40.477 -10.340 1.00 69.12 581 PRO A C 1
ATOM 4394 O O . PRO A 1 581 ? -4.324 39.570 -9.518 1.00 69.12 581 PRO A O 1
ATOM 4397 N N . GLU A 1 582 ? -3.881 40.298 -11.576 1.00 68.06 582 GLU A N 1
ATOM 4398 C CA . GLU A 1 582 ? -3.078 39.138 -12.010 1.00 68.06 582 GLU A CA 1
ATOM 4399 C C . GLU A 1 582 ? -1.590 39.273 -11.670 1.00 68.06 582 GLU A C 1
ATOM 4401 O O . GLU A 1 582 ? -0.862 38.289 -11.726 1.00 68.06 582 GLU A O 1
ATOM 4406 N N . ASN A 1 583 ? -1.164 40.481 -11.307 1.00 75.81 583 ASN A N 1
ATOM 4407 C CA . ASN A 1 583 ? 0.219 40.882 -11.080 1.00 75.81 583 ASN A CA 1
ATOM 4408 C C . ASN A 1 583 ? 0.491 41.144 -9.585 1.00 75.81 583 ASN A C 1
ATOM 4410 O O . ASN A 1 583 ? 1.450 41.833 -9.239 1.00 75.81 583 ASN A O 1
ATOM 4414 N N . LEU A 1 584 ? -0.392 40.649 -8.712 1.00 72.25 584 LEU A N 1
ATOM 4415 C CA . LEU A 1 584 ? -0.305 40.753 -7.259 1.00 72.25 584 LEU A CA 1
ATOM 4416 C C . LEU A 1 584 ? -0.573 39.392 -6.621 1.00 72.25 584 LEU A C 1
ATOM 4418 O O . LEU A 1 584 ? -1.625 38.791 -6.846 1.00 72.25 584 LEU A O 1
ATOM 4422 N N . THR A 1 585 ? 0.337 38.968 -5.751 1.00 73.06 585 THR A N 1
ATOM 4423 C CA . THR A 1 585 ? 0.137 37.843 -4.834 1.00 73.06 585 THR A CA 1
ATOM 4424 C C . THR A 1 585 ? -0.141 38.403 -3.441 1.00 73.06 585 THR A C 1
ATOM 4426 O O . THR A 1 585 ? 0.663 39.175 -2.924 1.00 73.06 585 THR A O 1
ATOM 4429 N N . GLN A 1 586 ? -1.279 38.050 -2.830 1.00 75.44 586 GLN A N 1
ATOM 4430 C CA . GLN A 1 586 ? -1.582 38.431 -1.443 1.00 75.44 586 GLN A CA 1
ATOM 4431 C C . GLN A 1 586 ? -0.710 37.613 -0.486 1.00 75.44 586 GLN A C 1
ATOM 4433 O O . GLN A 1 586 ? -0.758 36.379 -0.507 1.00 75.44 586 GLN A O 1
ATOM 4438 N N . GLN A 1 587 ? 0.041 38.295 0.380 1.00 72.31 587 GLN A N 1
ATOM 4439 C CA . GLN A 1 587 ? 0.832 37.660 1.430 1.00 72.31 587 GLN A CA 1
ATOM 4440 C C . GLN A 1 587 ? -0.115 37.200 2.544 1.00 72.31 587 GLN A C 1
ATOM 4442 O O . GLN A 1 587 ? -0.452 37.945 3.461 1.00 72.31 587 GLN A O 1
ATOM 4447 N N . CYS A 1 588 ? -0.599 35.966 2.431 1.00 74.88 588 CYS A N 1
ATOM 4448 C CA . CYS A 1 588 ? -1.560 35.377 3.356 1.00 74.88 588 CYS A CA 1
ATOM 4449 C C . CYS A 1 588 ? -0.902 34.328 4.262 1.00 74.88 588 CYS A C 1
ATOM 4451 O O . CYS A 1 588 ? 0.025 33.616 3.864 1.00 74.88 588 CYS A O 1
ATOM 4453 N N . SER A 1 589 ? -1.392 34.237 5.501 1.00 75.56 589 SER A N 1
ATOM 4454 C CA . SER A 1 589 ? -0.997 33.181 6.432 1.00 75.56 589 SER A CA 1
ATOM 4455 C C . SER A 1 589 ? -1.774 31.897 6.151 1.00 75.56 589 SER A C 1
ATOM 4457 O O . SER A 1 589 ? -2.992 31.913 5.955 1.00 75.56 589 SER A O 1
ATOM 4459 N N . VAL A 1 590 ? -1.051 30.779 6.143 1.00 83.12 590 VAL A N 1
ATOM 4460 C CA . VAL A 1 590 ? -1.579 29.437 5.896 1.00 83.12 590 VAL A CA 1
ATOM 4461 C C . VAL A 1 590 ? -1.151 28.476 6.992 1.00 83.12 590 VAL A C 1
ATOM 4463 O O . VAL A 1 590 ? -0.056 28.594 7.542 1.00 83.12 590 VAL A O 1
ATOM 4466 N N . LYS A 1 591 ? -2.010 27.506 7.304 1.00 82.62 591 LYS A N 1
ATOM 4467 C CA . LYS A 1 591 ? -1.669 26.381 8.180 1.00 82.62 591 LYS A CA 1
ATOM 4468 C C . LYS A 1 591 ? -1.257 25.196 7.311 1.00 82.62 591 LYS A C 1
ATOM 4470 O O . LYS A 1 591 ? -1.988 24.810 6.401 1.00 82.62 591 LYS A O 1
ATOM 4475 N N . VAL A 1 592 ? -0.078 24.644 7.564 1.00 81.81 592 VAL A N 1
ATOM 4476 C CA . VAL A 1 592 ? 0.464 23.528 6.781 1.00 81.81 592 VAL A CA 1
ATOM 4477 C C . VAL A 1 592 ? -0.229 22.230 7.199 1.00 81.81 592 VAL A C 1
ATOM 4479 O O . VAL A 1 592 ? -0.428 21.982 8.390 1.00 81.81 592 VAL A O 1
ATOM 4482 N N . HIS A 1 593 ? -0.629 21.407 6.232 1.00 81.31 593 HIS A N 1
ATOM 4483 C CA . HIS A 1 593 ? -1.364 20.165 6.476 1.00 81.31 593 HIS A CA 1
ATOM 4484 C C . HIS A 1 593 ? -1.022 19.078 5.443 1.00 81.31 593 HIS A C 1
ATOM 4486 O O . HIS A 1 593 ? -0.577 19.374 4.333 1.00 81.31 593 HIS A O 1
ATOM 4492 N N . GLY A 1 594 ? -1.240 17.808 5.798 1.00 74.62 594 GLY A N 1
ATOM 4493 C CA . GLY A 1 594 ? -1.123 16.668 4.882 1.00 74.62 594 GLY A CA 1
ATOM 4494 C C . GLY A 1 594 ? 0.276 16.411 4.304 1.00 74.62 594 GLY A C 1
ATOM 4495 O O . GLY A 1 594 ? 0.384 15.762 3.264 1.00 74.62 594 GLY A O 1
ATOM 4496 N N . LEU A 1 595 ? 1.350 16.937 4.904 1.00 78.12 595 LEU A N 1
ATOM 4497 C CA . LEU A 1 595 ? 2.719 16.615 4.495 1.00 78.12 595 LEU A CA 1
ATOM 4498 C C . LEU A 1 595 ? 3.137 15.249 5.037 1.00 78.12 595 LEU A C 1
ATOM 4500 O O . LEU A 1 595 ? 3.306 15.085 6.244 1.00 78.12 595 LEU A O 1
ATOM 4504 N N . THR A 1 596 ? 3.373 14.299 4.134 1.00 73.88 596 THR A N 1
ATOM 4505 C CA . THR A 1 596 ? 3.953 12.983 4.453 1.00 73.88 596 THR A CA 1
ATOM 4506 C C . THR A 1 596 ? 5.478 13.043 4.603 1.00 73.88 596 THR A C 1
ATOM 4508 O O . THR A 1 596 ? 6.047 12.282 5.373 1.00 73.88 596 THR A O 1
ATOM 4511 N N . SER A 1 597 ? 6.153 13.951 3.886 1.00 73.12 597 SER A N 1
ATOM 4512 C CA . SER A 1 597 ? 7.623 14.041 3.848 1.00 73.12 597 SER A CA 1
ATOM 4513 C C . SER A 1 597 ? 8.250 14.801 5.021 1.00 73.12 597 SER A C 1
ATOM 4515 O O . SER A 1 597 ? 9.403 14.553 5.353 1.00 73.12 597 SER A O 1
ATOM 4517 N N . ARG A 1 598 ? 7.513 15.736 5.636 1.00 75.50 598 ARG A N 1
ATOM 4518 C CA . ARG A 1 598 ? 7.919 16.489 6.838 1.00 75.50 598 ARG A CA 1
ATOM 4519 C C . ARG A 1 598 ? 6.715 16.661 7.775 1.00 75.50 598 ARG A C 1
ATOM 4521 O O . ARG A 1 598 ? 6.121 17.743 7.810 1.00 75.50 598 ARG A O 1
ATOM 4528 N N . PRO A 1 599 ? 6.308 15.607 8.509 1.00 77.00 599 PRO A N 1
ATOM 4529 C CA . PRO A 1 599 ? 5.129 15.663 9.374 1.00 77.00 599 PRO A CA 1
ATOM 4530 C C . PRO A 1 599 ? 5.276 16.674 10.521 1.00 77.00 599 PRO A C 1
ATOM 4532 O O . PRO A 1 599 ? 4.288 17.272 10.928 1.00 77.00 599 PRO A O 1
ATOM 4535 N N . GLU A 1 600 ? 6.507 16.958 10.953 1.00 74.56 600 GLU A N 1
ATOM 4536 C CA . GLU A 1 600 ? 6.892 17.997 11.928 1.00 74.56 600 GLU A CA 1
ATOM 4537 C C . GLU A 1 600 ? 6.506 19.443 11.542 1.00 74.56 600 GLU A C 1
ATOM 4539 O O . GLU A 1 600 ? 6.638 20.368 12.352 1.00 74.56 600 GLU A O 1
ATOM 4544 N N . LEU A 1 601 ? 6.085 19.663 10.291 1.00 74.00 601 LEU A N 1
ATOM 4545 C CA . LEU A 1 601 ? 5.565 20.939 9.803 1.00 74.00 601 LEU A CA 1
ATOM 4546 C C . LEU A 1 601 ? 4.033 20.976 9.759 1.00 74.00 601 LEU A C 1
ATOM 4548 O O . LEU A 1 601 ? 3.465 22.065 9.700 1.00 74.00 601 LEU A O 1
ATOM 4552 N N . ASN A 1 602 ? 3.347 19.830 9.829 1.00 79.19 602 ASN A N 1
ATOM 4553 C CA . ASN A 1 602 ? 1.888 19.803 9.889 1.00 79.19 602 ASN A CA 1
ATOM 4554 C C . ASN A 1 602 ? 1.406 20.497 11.168 1.00 79.19 602 ASN A C 1
ATOM 4556 O O . ASN A 1 602 ? 1.912 20.265 12.261 1.00 79.19 602 ASN A O 1
ATOM 4560 N N . GLY A 1 603 ? 0.419 21.375 11.026 1.00 76.12 603 GLY A N 1
ATOM 4561 C CA . GLY A 1 603 ? -0.106 22.184 12.120 1.00 76.12 603 GLY A CA 1
ATOM 4562 C C . GLY A 1 603 ? 0.608 23.523 12.331 1.00 76.12 603 GLY A C 1
ATOM 4563 O O . GLY A 1 603 ? -0.027 24.429 12.874 1.00 76.12 603 GLY A O 1
ATOM 4564 N N . LYS A 1 604 ? 1.852 23.698 11.856 1.00 81.56 604 LYS A N 1
ATOM 4565 C CA . LYS A 1 604 ? 2.558 24.990 11.914 1.00 81.56 604 LYS A CA 1
ATOM 4566 C C . LYS A 1 604 ? 1.931 26.001 10.946 1.00 81.56 604 LYS A C 1
ATOM 4568 O O . LYS A 1 604 ? 1.354 25.640 9.916 1.00 81.56 604 LYS A O 1
ATOM 4573 N N . THR A 1 605 ? 2.049 27.284 11.279 1.00 79.69 605 THR A N 1
ATOM 4574 C CA . THR A 1 605 ? 1.635 28.394 10.412 1.00 79.69 605 THR A CA 1
ATOM 4575 C C . THR A 1 605 ? 2.821 28.949 9.634 1.00 79.69 605 THR A C 1
ATOM 4577 O O . THR A 1 605 ? 3.912 29.097 10.184 1.00 79.69 605 THR A O 1
ATOM 4580 N N . GLY A 1 606 ? 2.596 29.307 8.374 1.00 80.19 606 GLY A N 1
ATOM 4581 C CA . GLY A 1 606 ? 3.569 29.992 7.530 1.00 80.19 606 GLY A CA 1
ATOM 4582 C C . GLY A 1 606 ? 2.930 31.092 6.687 1.00 80.19 606 GLY A C 1
ATOM 4583 O O . GLY A 1 606 ? 1.707 31.230 6.658 1.00 80.19 606 GLY A O 1
ATOM 4584 N N . GLN A 1 607 ? 3.752 31.890 6.013 1.00 80.00 607 GLN A N 1
ATOM 4585 C CA . GLN A 1 607 ? 3.311 32.966 5.124 1.00 80.00 607 GLN A CA 1
ATOM 4586 C C . GLN A 1 607 ? 3.636 32.621 3.672 1.00 80.00 607 GLN A C 1
ATOM 4588 O O . GLN A 1 607 ? 4.778 32.281 3.367 1.00 80.00 607 GLN A O 1
ATOM 4593 N N . ILE A 1 608 ? 2.651 32.721 2.775 1.00 78.62 608 ILE A N 1
ATOM 4594 C CA . ILE A 1 608 ? 2.894 32.589 1.333 1.00 78.62 608 ILE A CA 1
ATOM 4595 C C . ILE A 1 608 ? 3.663 33.824 0.854 1.00 78.62 608 ILE A C 1
ATOM 4597 O O . ILE A 1 608 ? 3.164 34.943 0.963 1.00 78.62 608 ILE A O 1
ATOM 4601 N N . VAL A 1 609 ? 4.853 33.602 0.293 1.00 73.75 609 VAL A N 1
ATOM 4602 C CA . VAL A 1 609 ? 5.711 34.641 -0.310 1.00 73.75 609 VAL A CA 1
ATOM 4603 C C . VAL A 1 609 ? 5.810 34.534 -1.832 1.00 73.75 609 VAL A C 1
ATOM 4605 O O . VAL A 1 609 ? 6.256 35.468 -2.489 1.00 73.75 609 VAL A O 1
ATOM 4608 N N . GLY A 1 610 ? 5.356 33.427 -2.424 1.00 71.69 610 GLY A N 1
ATOM 4609 C CA . GLY A 1 610 ? 5.361 33.259 -3.875 1.00 71.69 610 GLY A CA 1
ATOM 4610 C C . GLY A 1 610 ? 4.521 32.083 -4.355 1.00 71.69 610 GLY A C 1
ATOM 4611 O O . GLY A 1 610 ? 4.089 31.237 -3.569 1.00 71.69 610 GLY A O 1
ATOM 4612 N N . PHE A 1 611 ? 4.301 32.023 -5.667 1.00 75.00 611 PHE A N 1
ATOM 4613 C CA . PHE A 1 611 ? 3.628 30.917 -6.342 1.00 75.00 611 PHE A CA 1
ATOM 4614 C C . PHE A 1 611 ? 4.324 30.602 -7.673 1.00 75.00 611 PHE A C 1
ATOM 4616 O O . PHE A 1 611 ? 4.348 31.428 -8.585 1.00 75.00 611 PHE A O 1
ATOM 4623 N N . ASP A 1 612 ? 4.874 29.395 -7.786 1.00 72.12 612 ASP A N 1
ATOM 4624 C CA . ASP A 1 612 ? 5.412 28.843 -9.027 1.00 72.12 612 ASP A CA 1
ATOM 4625 C C . ASP A 1 612 ? 4.249 28.295 -9.867 1.00 72.12 612 ASP A C 1
ATOM 4627 O O . ASP A 1 612 ? 3.705 27.217 -9.601 1.00 72.12 612 ASP A O 1
ATOM 4631 N N . ALA A 1 613 ? 3.874 29.055 -10.898 1.00 61.00 613 ALA A N 1
ATOM 4632 C CA . ALA A 1 613 ? 2.794 28.706 -11.814 1.00 61.00 613 ALA A CA 1
ATOM 4633 C C . ALA A 1 613 ? 3.124 27.537 -12.763 1.00 61.00 613 ALA A C 1
ATOM 4635 O O . ALA A 1 613 ? 2.198 26.939 -13.303 1.00 61.00 613 ALA A O 1
ATOM 4636 N N . GLN A 1 614 ? 4.403 27.189 -12.966 1.00 64.38 614 GLN A N 1
ATOM 4637 C CA . GLN A 1 614 ? 4.791 26.032 -13.783 1.00 64.38 614 GLN A CA 1
ATOM 4638 C C . GLN A 1 614 ? 4.681 24.728 -12.987 1.00 64.38 614 GLN A C 1
ATOM 4640 O O . GLN A 1 614 ? 4.238 23.713 -13.518 1.00 64.38 614 GLN A O 1
ATOM 4645 N N . LYS A 1 615 ? 5.059 24.752 -11.701 1.00 65.88 615 LYS A N 1
ATOM 4646 C CA . LYS A 1 615 ? 5.020 23.573 -10.814 1.00 65.88 615 LYS A CA 1
ATOM 4647 C C . LYS A 1 615 ? 3.736 23.462 -9.988 1.00 65.88 615 LYS A C 1
ATOM 4649 O O . LYS A 1 615 ? 3.517 22.427 -9.356 1.00 65.88 615 LYS A O 1
ATOM 4654 N N . GLY A 1 616 ? 2.905 24.506 -9.960 1.00 71.94 616 GLY A N 1
ATOM 4655 C CA . GLY A 1 616 ? 1.665 24.564 -9.181 1.00 71.94 616 GLY A CA 1
ATOM 4656 C C . GLY A 1 616 ? 1.904 24.552 -7.667 1.00 71.94 616 GLY A C 1
ATOM 4657 O O . GLY A 1 616 ? 1.174 23.880 -6.933 1.00 71.94 616 GLY A O 1
ATOM 4658 N N . ARG A 1 617 ? 2.958 25.234 -7.195 1.00 81.38 617 ARG A N 1
ATOM 4659 C CA . ARG A 1 617 ? 3.392 25.220 -5.785 1.00 81.38 617 ARG A CA 1
ATOM 4660 C C . ARG A 1 617 ? 3.536 26.622 -5.207 1.00 81.38 617 ARG A C 1
ATOM 4662 O O . ARG A 1 617 ? 4.011 27.530 -5.876 1.00 81.38 617 ARG A O 1
ATOM 4669 N N . TYR A 1 618 ? 3.174 26.772 -3.941 1.00 79.94 618 TYR A N 1
ATOM 4670 C CA . TYR A 1 618 ? 3.387 27.972 -3.141 1.00 79.94 618 TYR A CA 1
ATOM 4671 C C . TYR A 1 618 ? 4.743 27.905 -2.436 1.00 79.94 618 TYR A C 1
ATOM 4673 O O . TYR A 1 618 ? 5.061 26.885 -1.826 1.00 79.94 618 TYR A O 1
ATOM 4681 N N . SER A 1 619 ? 5.511 28.991 -2.472 1.00 78.75 619 SER A N 1
ATOM 4682 C CA . SER A 1 619 ? 6.633 29.209 -1.553 1.00 78.75 619 SER A CA 1
ATOM 4683 C C . SER A 1 619 ? 6.082 29.741 -0.236 1.00 78.75 619 SER A C 1
ATOM 4685 O O . SER A 1 619 ? 5.430 30.791 -0.218 1.00 78.75 619 SER A O 1
ATOM 4687 N N . VAL A 1 620 ? 6.313 29.011 0.856 1.00 82.06 620 VAL A N 1
ATOM 4688 C CA . VAL A 1 620 ? 5.781 29.331 2.185 1.00 82.06 620 VAL A CA 1
ATOM 4689 C C . VAL A 1 620 ? 6.913 29.421 3.199 1.00 82.06 620 VAL A C 1
ATOM 4691 O O . VAL A 1 620 ? 7.613 28.440 3.433 1.00 82.06 620 VAL A O 1
ATOM 4694 N N . LEU A 1 621 ? 7.060 30.583 3.837 1.00 78.94 621 LEU A N 1
ATOM 4695 C CA . LEU A 1 621 ? 7.963 30.776 4.969 1.00 78.94 621 LEU A CA 1
ATOM 4696 C C . LEU A 1 621 ? 7.292 30.265 6.247 1.00 78.94 621 LEU A C 1
ATOM 4698 O O . LEU A 1 621 ? 6.322 30.861 6.717 1.00 78.94 621 LEU A O 1
ATOM 4702 N N . VAL A 1 622 ? 7.794 29.168 6.807 1.00 79.88 622 VAL A N 1
ATOM 4703 C CA . VAL A 1 622 ? 7.309 28.550 8.051 1.00 79.88 622 VAL A CA 1
ATOM 4704 C C . VAL A 1 622 ? 8.321 28.817 9.165 1.00 79.88 622 VAL A C 1
ATOM 4706 O O . VAL A 1 622 ? 9.524 28.658 8.966 1.00 79.88 622 VAL A O 1
ATOM 4709 N N . GLN A 1 623 ? 7.859 29.200 10.356 1.00 69.56 623 GLN A N 1
ATOM 4710 C CA . GLN A 1 623 ? 8.749 29.327 11.516 1.00 69.56 623 GLN A CA 1
ATOM 4711 C C . GLN A 1 623 ? 9.179 27.934 12.005 1.00 69.56 623 GLN A C 1
ATOM 4713 O O . GLN A 1 623 ? 8.350 27.104 12.394 1.00 69.56 623 GLN A O 1
ATOM 4718 N N . GLY A 1 624 ? 10.483 27.661 11.949 1.00 53.94 624 GLY A N 1
ATOM 4719 C CA . GLY A 1 624 ? 11.080 26.393 12.342 1.00 53.94 624 GLY A CA 1
ATOM 4720 C C . GLY A 1 624 ? 11.232 26.278 13.854 1.00 53.94 624 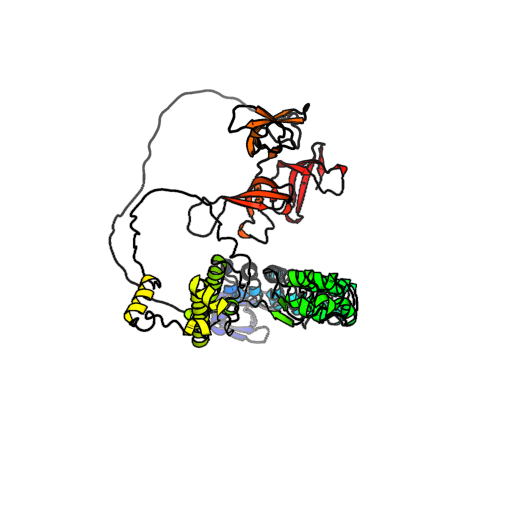GLY A C 1
ATOM 4721 O O . GLY A 1 624 ? 12.172 26.805 14.434 1.00 53.94 624 GLY A O 1
ATOM 4722 N N . GLY A 1 625 ? 10.334 25.533 14.498 1.00 40.72 625 GLY A N 1
ATOM 4723 C CA . GLY A 1 625 ? 10.617 24.948 15.809 1.00 40.72 625 GLY A CA 1
ATOM 4724 C C . GLY A 1 625 ? 11.363 23.623 15.643 1.00 40.72 625 GLY A C 1
ATOM 4725 O O . GLY A 1 625 ? 10.780 22.694 15.073 1.00 40.72 625 GLY A O 1
ATOM 4726 N N . HIS A 1 626 ? 12.600 23.550 16.147 1.00 43.72 626 HIS A N 1
ATOM 4727 C CA . HIS A 1 626 ? 13.357 22.312 16.379 1.00 43.72 626 HIS A CA 1
ATOM 4728 C C . HIS A 1 626 ? 13.506 22.027 17.883 1.00 43.72 626 HIS A C 1
ATOM 4730 O O . HIS A 1 626 ? 13.145 22.851 18.721 1.00 43.72 626 HIS A O 1
ATOM 4736 N N . GLY A 1 627 ? 13.948 20.809 18.206 1.00 39.19 627 GLY A N 1
ATOM 4737 C CA . GLY A 1 627 ? 13.866 20.235 19.549 1.00 39.19 627 GLY A CA 1
ATOM 4738 C C . GLY A 1 627 ? 14.694 20.940 20.629 1.00 39.19 627 GLY A C 1
ATOM 4739 O O . GLY A 1 627 ? 15.640 21.669 20.345 1.00 39.19 627 GLY A O 1
ATOM 4740 N N . LEU A 1 628 ? 14.291 20.663 21.874 1.00 36.84 628 LEU A N 1
ATOM 4741 C CA . LEU A 1 628 ? 14.959 20.930 23.157 1.00 36.84 628 LEU A CA 1
ATOM 4742 C C . LEU A 1 628 ? 16.384 21.523 23.060 1.00 36.84 628 LEU A C 1
ATOM 4744 O O . LEU A 1 628 ? 17.358 20.782 22.947 1.00 36.84 628 LEU A O 1
ATOM 4748 N N . GLY A 1 629 ? 16.505 22.850 23.217 1.00 43.41 629 GLY A N 1
ATOM 4749 C CA . GLY A 1 629 ? 17.747 23.468 23.712 1.00 43.41 629 GLY A CA 1
ATOM 4750 C C . GLY A 1 629 ? 18.414 24.585 22.898 1.00 43.41 629 GLY A C 1
ATOM 4751 O O . GLY A 1 629 ? 19.523 24.963 23.264 1.00 43.41 629 GLY A O 1
ATOM 4752 N N . SER A 1 630 ? 17.813 25.146 21.839 1.00 33.00 630 SER A N 1
ATOM 4753 C CA . SER A 1 630 ? 18.429 26.269 21.093 1.00 33.00 630 SER A CA 1
ATOM 4754 C C . SER A 1 630 ? 17.458 27.406 20.731 1.00 33.00 630 SER A C 1
ATOM 4756 O O . SER A 1 630 ? 16.242 27.226 20.712 1.00 33.00 630 SER A O 1
ATOM 4758 N N . ALA A 1 631 ? 18.007 28.613 20.534 1.00 37.72 631 ALA A N 1
ATOM 4759 C CA . ALA A 1 631 ? 17.257 29.870 20.435 1.00 37.72 631 ALA A CA 1
ATOM 4760 C C . ALA A 1 631 ? 16.469 30.034 19.107 1.00 37.72 631 ALA A C 1
ATOM 4762 O O . ALA A 1 631 ? 16.871 29.488 18.077 1.00 37.72 631 ALA A O 1
ATOM 4763 N N . PRO A 1 632 ? 15.351 30.792 19.096 1.00 41.88 632 PRO A N 1
ATOM 4764 C CA . PRO A 1 632 ? 14.360 30.720 18.020 1.00 41.88 632 PRO A CA 1
ATOM 4765 C C . PRO A 1 632 ? 14.620 31.705 16.863 1.00 41.88 632 PRO A C 1
ATOM 4767 O O . PRO A 1 632 ? 14.096 32.820 16.875 1.00 41.88 632 PRO A O 1
ATOM 4770 N N . THR A 1 633 ? 15.359 31.291 15.821 1.00 44.97 633 THR A N 1
ATOM 4771 C CA . THR A 1 633 ? 15.583 32.176 14.649 1.00 44.97 633 THR A CA 1
ATOM 4772 C C . THR A 1 633 ? 15.735 31.515 13.267 1.00 44.97 633 THR A C 1
ATOM 4774 O O . THR A 1 633 ? 16.236 32.159 12.348 1.00 44.97 633 THR A O 1
ATOM 4777 N N . SER A 1 634 ? 15.274 30.277 13.043 1.00 54.38 634 SER A N 1
ATOM 4778 C CA . SER A 1 634 ? 15.250 29.674 11.694 1.00 54.38 634 SER A CA 1
ATOM 4779 C C . SER A 1 634 ? 13.866 29.766 11.031 1.00 54.38 634 SER A C 1
ATOM 4781 O O . SER A 1 634 ? 12.935 29.018 11.331 1.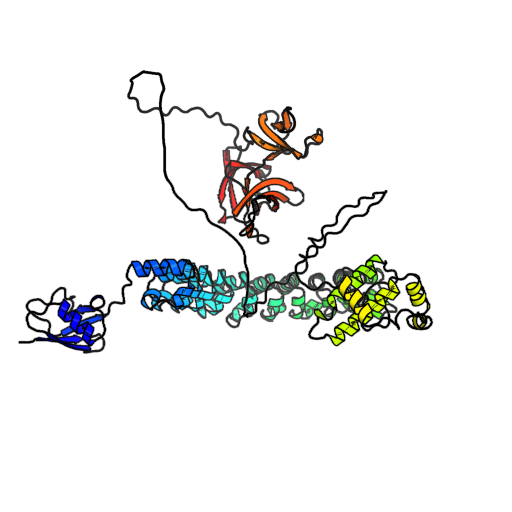00 54.38 634 SER A O 1
ATOM 4783 N N . VAL A 1 635 ? 13.723 30.694 10.081 1.00 66.44 635 VAL A N 1
ATOM 4784 C CA . VAL A 1 635 ? 12.597 30.703 9.134 1.00 66.44 635 VAL A CA 1
ATOM 4785 C C . VAL A 1 635 ? 12.948 29.767 7.977 1.00 66.44 635 VAL A C 1
ATOM 4787 O O . VAL A 1 635 ? 13.972 29.949 7.327 1.00 66.44 635 VAL A O 1
ATOM 4790 N N . LEU A 1 636 ? 12.112 28.762 7.728 1.00 73.81 636 LEU A N 1
ATOM 4791 C CA . LEU A 1 636 ? 12.304 27.766 6.673 1.00 73.81 636 LEU A CA 1
ATOM 4792 C C . LEU A 1 636 ? 11.390 28.084 5.488 1.00 73.81 636 LEU A C 1
ATOM 4794 O O . LEU A 1 636 ? 10.169 28.102 5.645 1.00 73.81 636 LEU A O 1
ATOM 4798 N N . GLU A 1 637 ? 11.956 28.286 4.297 1.00 79.81 637 GLU A N 1
ATOM 4799 C CA . GLU A 1 637 ? 11.164 28.325 3.064 1.00 79.81 637 GLU A CA 1
ATOM 4800 C C . GLU A 1 637 ? 10.830 26.901 2.602 1.00 79.81 637 GLU A C 1
ATOM 4802 O O . GLU A 1 637 ? 11.702 26.037 2.488 1.00 79.81 637 GLU A O 1
ATOM 4807 N N . VAL A 1 638 ? 9.547 26.641 2.349 1.00 80.81 638 VAL A N 1
ATOM 4808 C CA . VAL A 1 638 ? 9.042 25.324 1.956 1.00 80.81 638 VAL A CA 1
ATOM 4809 C C . VAL A 1 638 ? 8.132 25.457 0.738 1.00 80.81 638 VAL A C 1
ATOM 4811 O O . VAL A 1 638 ? 7.167 26.221 0.745 1.00 80.81 638 VAL A O 1
ATOM 4814 N N . SER A 1 639 ? 8.416 24.677 -0.308 1.00 82.44 639 SER A N 1
ATOM 4815 C CA . SER A 1 639 ? 7.586 24.606 -1.515 1.00 82.44 639 SER A CA 1
ATOM 4816 C C . SER A 1 639 ? 6.424 23.624 -1.315 1.00 82.44 639 SER A C 1
ATOM 4818 O O . SER A 1 639 ? 6.615 22.405 -1.333 1.00 82.44 639 SER A O 1
ATOM 4820 N N . LEU A 1 640 ? 5.215 24.151 -1.120 1.00 81.00 640 LEU A N 1
ATOM 4821 C CA . LEU A 1 640 ? 4.002 23.400 -0.784 1.00 81.00 640 LEU A CA 1
ATOM 4822 C C . LEU A 1 640 ? 3.015 23.346 -1.957 1.00 81.00 640 LEU A C 1
ATOM 4824 O O . LEU A 1 640 ? 2.824 24.320 -2.681 1.00 81.00 640 LEU A O 1
ATOM 4828 N N . GLN A 1 641 ? 2.334 22.216 -2.145 1.00 80.06 641 GLN A N 1
ATOM 4829 C CA . GLN A 1 641 ? 1.204 22.136 -3.081 1.00 80.06 641 GLN A CA 1
ATOM 4830 C C . GLN A 1 641 ? -0.039 22.796 -2.469 1.00 80.06 641 GLN A C 1
ATOM 4832 O O . GLN A 1 641 ? -0.202 22.788 -1.253 1.00 80.06 641 GLN A O 1
ATOM 4837 N N . GLY A 1 642 ? -0.964 23.305 -3.291 1.00 72.62 642 GLY A N 1
ATOM 4838 C CA . GLY A 1 642 ? -2.163 23.998 -2.788 1.00 72.62 642 GLY A CA 1
ATOM 4839 C C . GLY A 1 642 ? -3.023 23.184 -1.810 1.00 72.62 642 GLY A C 1
ATOM 4840 O O . GLY A 1 642 ? -3.543 23.740 -0.851 1.00 72.62 642 GLY A O 1
ATOM 4841 N N . ARG A 1 643 ? -3.089 21.855 -1.976 1.00 75.81 643 ARG A N 1
ATOM 4842 C CA . ARG A 1 643 ? -3.774 20.936 -1.041 1.00 75.81 643 ARG A CA 1
ATOM 4843 C C . ARG A 1 643 ? -3.122 20.831 0.347 1.00 75.81 643 ARG A C 1
ATOM 4845 O O . ARG A 1 643 ? -3.755 20.345 1.274 1.00 75.81 643 ARG A O 1
ATOM 4852 N N . ASN A 1 644 ? -1.866 21.256 0.481 1.00 79.94 644 ASN A N 1
ATOM 4853 C CA . ASN A 1 644 ? -1.094 21.233 1.724 1.00 79.94 644 ASN A CA 1
ATOM 4854 C C . ASN A 1 644 ? -1.116 22.581 2.469 1.00 79.94 644 ASN A C 1
ATOM 4856 O O . ASN A 1 644 ? -0.564 22.683 3.565 1.00 79.94 644 ASN A O 1
ATOM 4860 N N . CYS A 1 645 ? -1.756 23.602 1.890 1.00 78.19 645 CYS A N 1
ATOM 4861 C CA . CYS A 1 645 ? -1.915 24.930 2.471 1.00 78.19 645 CYS A CA 1
ATOM 4862 C C . CYS A 1 645 ? -3.384 25.155 2.847 1.00 78.19 645 CYS A C 1
ATOM 4864 O O . CYS A 1 645 ? -4.224 25.366 1.973 1.00 78.19 645 CYS A O 1
ATOM 4866 N N . ILE A 1 646 ? -3.695 25.157 4.144 1.00 80.88 646 ILE A N 1
ATOM 4867 C CA . ILE A 1 646 ? -5.003 25.594 4.638 1.00 80.88 646 ILE A CA 1
ATOM 4868 C C . ILE A 1 646 ? -5.017 27.123 4.687 1.00 80.88 646 ILE A C 1
ATOM 4870 O O . ILE A 1 646 ? -4.294 27.730 5.481 1.00 80.88 646 ILE A O 1
ATOM 4874 N N . LEU A 1 647 ? -5.832 27.738 3.831 1.00 82.00 647 LEU A N 1
ATOM 4875 C CA . LEU A 1 647 ? -6.045 29.185 3.777 1.00 82.00 647 LEU A CA 1
ATOM 4876 C C . LEU A 1 647 ? -6.913 29.652 4.953 1.00 82.00 647 LEU A C 1
ATOM 4878 O O . LEU A 1 647 ? -7.840 28.956 5.371 1.00 82.00 647 LEU A O 1
ATOM 4882 N N . LYS A 1 648 ? -6.642 30.854 5.470 1.00 78.06 648 LYS A N 1
ATOM 4883 C CA . LYS A 1 648 ? -7.442 31.458 6.540 1.00 78.06 648 LYS A CA 1
ATOM 4884 C C . LYS A 1 648 ? -8.810 31.926 6.017 1.00 78.06 648 LYS A C 1
ATOM 4886 O O . LYS A 1 648 ? -8.952 32.379 4.881 1.00 78.06 648 LYS A O 1
ATOM 4891 N N . THR A 1 649 ? -9.825 31.881 6.876 1.00 76.44 649 THR A N 1
ATOM 4892 C CA . THR A 1 649 ? -11.123 32.526 6.627 1.00 76.44 649 THR A CA 1
ATOM 4893 C C . THR A 1 649 ? -10.937 34.031 6.386 1.00 76.44 649 THR A C 1
ATOM 4895 O O . THR A 1 649 ? -10.263 34.708 7.166 1.00 76.44 649 THR A O 1
ATOM 4898 N N . GLY A 1 650 ? -11.532 34.558 5.318 1.00 70.69 650 GLY A N 1
ATOM 4899 C CA . GLY A 1 650 ? -11.372 35.934 4.842 1.00 70.69 650 GLY A CA 1
ATOM 4900 C C . GLY A 1 650 ? -10.298 36.127 3.761 1.00 70.69 650 GLY A C 1
ATOM 4901 O O . GLY A 1 650 ? -10.175 37.237 3.240 1.00 70.69 650 GLY A O 1
ATOM 4902 N N . THR A 1 651 ? -9.529 35.091 3.396 1.00 78.94 651 THR A N 1
ATOM 4903 C CA . THR A 1 651 ? -8.559 35.170 2.288 1.00 78.94 651 THR A CA 1
ATOM 4904 C C . THR A 1 651 ? -9.273 35.239 0.933 1.00 78.94 651 THR A C 1
ATOM 4906 O O . THR A 1 651 ? -10.236 34.510 0.682 1.00 78.94 651 THR A O 1
ATOM 4909 N N . CYS A 1 652 ? -8.796 36.116 0.044 1.00 76.50 652 CYS A N 1
ATOM 4910 C CA . CYS A 1 652 ? -9.317 36.256 -1.314 1.00 76.50 652 CYS A CA 1
ATOM 4911 C C . CYS A 1 652 ? -8.637 35.255 -2.258 1.00 76.50 652 CYS A C 1
ATOM 4913 O O . CYS A 1 652 ? -7.420 35.269 -2.421 1.00 76.50 652 CYS A O 1
ATOM 4915 N N . VAL A 1 653 ? -9.430 34.410 -2.915 1.00 78.31 653 VAL A N 1
ATOM 4916 C CA . VAL A 1 653 ? -8.958 33.339 -3.804 1.00 78.31 653 VAL A CA 1
ATOM 4917 C C . VAL A 1 653 ? -9.479 33.508 -5.228 1.00 78.31 653 VAL A C 1
ATOM 4919 O O . VAL A 1 653 ? -10.522 34.122 -5.463 1.00 78.31 653 VAL A O 1
ATOM 4922 N N . ARG A 1 654 ? -8.761 32.925 -6.194 1.00 78.69 654 ARG A N 1
ATOM 4923 C CA . ARG A 1 654 ? -9.219 32.741 -7.576 1.00 78.69 654 ARG A CA 1
ATOM 4924 C C . ARG A 1 654 ? -9.493 31.260 -7.804 1.00 78.69 654 ARG A C 1
ATOM 4926 O O . ARG A 1 654 ? -8.635 30.428 -7.524 1.00 78.69 654 ARG A O 1
ATOM 4933 N N . LEU A 1 655 ? -10.672 30.941 -8.316 1.00 76.12 655 LEU A N 1
ATOM 4934 C CA . LEU A 1 655 ? -11.098 29.565 -8.547 1.00 76.12 655 LEU A CA 1
ATOM 4935 C C . LEU A 1 655 ? -10.525 29.026 -9.859 1.00 76.12 655 LEU A C 1
ATOM 4937 O O . LEU A 1 655 ? -10.448 29.744 -10.856 1.00 76.12 655 LEU A O 1
ATOM 4941 N N . SER A 1 656 ? -10.130 27.758 -9.866 1.00 73.50 656 SER A N 1
ATOM 4942 C CA . SER A 1 656 ? -9.654 27.045 -11.054 1.00 73.50 656 SER A CA 1
ATOM 4943 C C . SER A 1 656 ? -9.886 25.540 -10.887 1.00 73.50 656 SER A C 1
ATOM 4945 O O . SER A 1 656 ? -9.991 25.057 -9.761 1.00 73.50 656 SER A O 1
ATOM 4947 N N . GLY A 1 657 ? -9.994 24.804 -11.996 1.00 69.81 657 GLY A N 1
ATOM 4948 C CA . GLY A 1 657 ? -10.163 23.345 -11.981 1.00 69.81 657 GLY A CA 1
ATOM 4949 C C . GLY A 1 657 ? -11.545 22.827 -11.555 1.00 69.81 657 GLY A C 1
ATOM 4950 O O . GLY A 1 657 ? -11.697 21.625 -11.366 1.00 69.81 657 GLY A O 1
ATOM 4951 N N . LEU A 1 658 ? -12.562 23.685 -11.413 1.00 76.62 658 LEU A N 1
ATOM 4952 C CA . LEU A 1 658 ? -13.932 23.262 -11.107 1.00 76.62 658 LEU A CA 1
ATOM 4953 C C . LEU A 1 658 ? -14.628 22.684 -12.348 1.00 76.62 658 LEU A C 1
ATOM 4955 O O . LEU A 1 658 ? -14.532 23.255 -13.436 1.00 76.62 658 LEU A O 1
ATOM 4959 N N . ASN A 1 659 ? -15.433 21.632 -12.156 1.00 76.12 659 ASN A N 1
ATOM 4960 C CA . ASN A 1 659 ? -16.264 21.018 -13.208 1.00 76.12 659 ASN A CA 1
ATOM 4961 C C . ASN A 1 659 ? -17.248 22.011 -13.860 1.00 76.12 659 ASN A C 1
ATOM 4963 O O . ASN A 1 659 ? -17.625 21.852 -15.017 1.00 76.12 659 ASN A O 1
ATOM 4967 N N . LYS A 1 660 ? -17.670 23.049 -13.125 1.00 77.69 660 LYS A N 1
ATOM 4968 C CA . LYS A 1 660 ? -18.451 24.168 -13.668 1.00 77.69 660 LYS A CA 1
ATOM 4969 C C . LYS A 1 660 ? -17.493 25.213 -14.233 1.00 77.69 660 LYS A C 1
ATOM 4971 O O . LYS A 1 660 ? -17.045 26.096 -13.503 1.00 77.69 660 LYS A O 1
ATOM 4976 N N . ALA A 1 661 ? -17.201 25.112 -15.531 1.00 72.19 661 ALA A N 1
ATOM 4977 C CA . ALA A 1 661 ? -16.254 25.987 -16.226 1.00 72.19 661 ALA A CA 1
ATOM 4978 C C . ALA A 1 661 ? -16.550 27.489 -16.036 1.00 72.19 661 ALA A C 1
ATOM 4980 O O . ALA A 1 661 ? -15.620 28.269 -15.866 1.00 72.19 661 ALA A O 1
ATOM 4981 N N . GLU A 1 662 ? -17.828 27.871 -15.959 1.00 72.94 662 GLU A N 1
ATOM 4982 C CA . GLU A 1 662 ? -18.309 29.242 -15.702 1.00 72.94 662 GLU A CA 1
ATOM 4983 C C . GLU A 1 662 ? -17.814 29.859 -14.379 1.00 72.94 662 GLU A C 1
ATOM 4985 O O . GLU A 1 662 ? -17.789 31.080 -14.232 1.00 72.94 662 GLU A O 1
ATOM 4990 N N . LEU A 1 663 ? -17.438 29.033 -13.396 1.00 69.94 663 LEU A N 1
ATOM 4991 C CA . LEU A 1 663 ? -16.925 29.491 -12.101 1.00 69.94 663 LEU A CA 1
ATOM 4992 C C . LEU A 1 663 ? -15.393 29.592 -12.078 1.00 69.94 663 LEU A C 1
ATOM 4994 O O . LEU A 1 663 ? -14.839 30.250 -11.196 1.00 69.94 663 LEU A O 1
ATOM 4998 N N . ASN A 1 664 ? -14.694 28.987 -13.041 1.00 73.00 664 ASN A N 1
ATOM 4999 C CA . ASN A 1 664 ? -13.241 29.097 -13.142 1.00 73.00 664 ASN A CA 1
ATOM 5000 C C . ASN A 1 664 ? -12.844 30.523 -13.555 1.00 73.00 664 ASN A C 1
ATOM 5002 O O . ASN A 1 664 ? -13.487 31.157 -14.384 1.00 73.00 664 ASN A O 1
ATOM 5006 N N . GLY A 1 665 ? -11.795 31.058 -12.932 1.00 68.38 665 GLY A N 1
ATOM 5007 C CA . GLY A 1 665 ? -11.389 32.460 -13.057 1.00 68.38 665 GLY A CA 1
ATOM 5008 C C . GLY A 1 665 ? -12.153 33.427 -12.141 1.00 68.38 665 GLY A C 1
ATOM 5009 O O . GLY A 1 665 ? -11.646 34.522 -11.882 1.00 68.38 665 GLY A O 1
ATOM 5010 N N . SER A 1 666 ? -13.308 33.036 -11.585 1.00 75.06 666 SER A N 1
ATOM 5011 C CA . SER A 1 666 ? -14.040 33.868 -10.619 1.00 75.06 666 SER A CA 1
ATOM 5012 C C . SER A 1 666 ? -13.259 34.044 -9.315 1.00 75.06 666 SER A C 1
ATOM 5014 O O . SER A 1 666 ? -12.524 33.152 -8.881 1.00 75.06 666 SER A O 1
ATOM 5016 N N . ARG A 1 667 ? -13.436 35.201 -8.664 1.00 75.88 667 ARG A N 1
ATOM 5017 C CA . ARG A 1 667 ? -12.883 35.464 -7.328 1.00 75.88 667 ARG A CA 1
ATOM 5018 C C . ARG A 1 667 ? -13.903 35.168 -6.241 1.00 75.88 667 ARG A C 1
ATOM 5020 O O . ARG A 1 667 ? -15.095 35.433 -6.415 1.00 75.88 667 ARG A O 1
ATOM 5027 N N . ALA A 1 668 ? -13.414 34.672 -5.114 1.00 79.56 668 ALA A N 1
ATOM 5028 C CA . ALA A 1 668 ? -14.217 34.398 -3.936 1.00 79.56 668 ALA A CA 1
ATOM 5029 C C . ALA A 1 668 ? -13.454 34.745 -2.649 1.00 79.56 668 ALA A C 1
ATOM 5031 O O . ALA A 1 668 ? -12.226 34.818 -2.647 1.00 79.56 668 ALA A O 1
ATOM 5032 N N . GLU A 1 669 ? -14.181 34.957 -1.559 1.00 80.38 669 GLU A N 1
ATOM 5033 C CA . GLU A 1 669 ? -13.636 35.065 -0.201 1.00 80.38 669 GLU A CA 1
ATOM 5034 C C . GLU A 1 669 ? -13.871 33.733 0.527 1.00 80.38 669 GLU A C 1
ATOM 5036 O O . GLU A 1 669 ? -14.976 33.187 0.464 1.00 80.38 669 GLU A O 1
ATOM 5041 N N . VAL A 1 670 ? -12.844 33.180 1.179 1.00 80.88 670 VAL A N 1
ATOM 5042 C CA . VAL A 1 670 ? -12.969 31.935 1.959 1.00 80.88 670 VAL A CA 1
ATOM 5043 C C . VAL A 1 670 ? -13.813 32.198 3.205 1.00 80.88 670 VAL A C 1
ATOM 5045 O O . VAL A 1 670 ? -13.422 32.997 4.051 1.00 80.88 670 VAL A O 1
ATOM 5048 N N . MET A 1 671 ? -14.953 31.523 3.335 1.00 77.88 671 MET A N 1
ATOM 5049 C CA . MET A 1 671 ? -15.844 31.638 4.495 1.00 77.88 671 MET A CA 1
ATOM 5050 C C . MET A 1 671 ? -15.492 30.609 5.571 1.00 77.88 671 MET A C 1
ATOM 5052 O O . MET A 1 671 ? -15.379 30.962 6.740 1.00 77.88 671 MET A O 1
ATOM 5056 N N . GLU A 1 672 ? -15.299 29.354 5.167 1.00 76.62 672 GLU A N 1
ATOM 5057 C CA . GLU A 1 672 ? -15.106 28.209 6.061 1.00 76.62 672 GLU A CA 1
ATOM 5058 C C . GLU A 1 672 ? -14.225 27.149 5.382 1.00 76.62 672 GLU A C 1
ATOM 5060 O O . GLU A 1 672 ? -14.197 27.051 4.150 1.00 76.62 672 GLU A O 1
ATOM 5065 N N . VAL A 1 673 ? -13.508 26.353 6.179 1.00 77.25 673 VAL A N 1
ATOM 5066 C CA . VAL A 1 673 ? -12.655 25.259 5.693 1.00 77.25 673 VAL A CA 1
ATOM 5067 C C . VAL A 1 673 ? -13.126 23.936 6.283 1.00 77.25 673 VAL A C 1
ATOM 5069 O O . VAL A 1 673 ? -12.988 23.693 7.479 1.00 77.25 673 VAL A O 1
ATOM 5072 N N . ASP A 1 674 ? -13.621 23.054 5.422 1.00 76.94 674 ASP A N 1
ATOM 5073 C CA . ASP A 1 674 ? -13.927 21.666 5.750 1.00 76.94 674 ASP A CA 1
ATOM 5074 C C . ASP A 1 674 ? -12.645 20.842 5.571 1.00 76.94 674 ASP A C 1
ATOM 5076 O O . ASP A 1 674 ? -12.365 20.300 4.496 1.00 76.94 674 ASP A O 1
ATOM 5080 N N . VAL A 1 675 ? -11.813 20.836 6.619 1.00 68.62 675 VAL A N 1
ATOM 5081 C CA . VAL A 1 675 ? -10.505 20.160 6.618 1.00 68.62 675 VAL A CA 1
ATOM 5082 C C . VAL A 1 675 ? -10.638 18.645 6.378 1.00 68.62 675 VAL A C 1
ATOM 5084 O O . VAL A 1 675 ? -9.894 18.149 5.532 1.00 68.62 675 VAL A O 1
ATOM 5087 N N . PRO A 1 676 ? -11.582 17.906 7.006 1.00 66.31 676 PRO A N 1
ATOM 5088 C CA . PRO A 1 676 ? -11.772 16.478 6.731 1.00 66.31 676 PRO A CA 1
ATOM 5089 C C . PRO A 1 676 ? -12.181 16.169 5.284 1.00 66.31 676 PRO A C 1
ATOM 5091 O O . PRO A 1 676 ? -11.707 15.185 4.720 1.00 66.31 676 PRO A O 1
ATOM 5094 N N . ALA A 1 677 ? -13.030 16.993 4.656 1.00 69.50 677 ALA A N 1
ATOM 5095 C CA . ALA A 1 677 ? -13.426 16.786 3.259 1.00 69.50 677 ALA A CA 1
ATOM 5096 C C . ALA A 1 677 ? -12.450 17.393 2.232 1.00 69.50 677 ALA A C 1
ATOM 5098 O O . ALA A 1 677 ? -12.622 17.170 1.029 1.00 69.50 677 ALA A O 1
ATOM 5099 N N . GLY A 1 678 ? -11.474 18.195 2.674 1.00 69.94 678 GLY A N 1
ATOM 5100 C CA . GLY A 1 678 ? -10.558 18.947 1.812 1.00 69.94 678 GLY A CA 1
ATOM 5101 C C . GLY A 1 678 ? -11.247 20.031 0.972 1.00 69.94 678 GLY A C 1
ATOM 5102 O O . GLY A 1 678 ? -10.816 20.291 -0.152 1.00 69.94 678 GLY A O 1
ATOM 5103 N N . ARG A 1 679 ? -12.341 20.628 1.469 1.00 80.56 679 ARG A N 1
ATOM 5104 C CA . ARG A 1 679 ? -13.183 21.587 0.721 1.00 80.56 679 ARG A CA 1
ATOM 5105 C C . ARG A 1 679 ? -13.251 22.952 1.396 1.00 80.56 679 ARG A C 1
ATOM 5107 O O . ARG A 1 679 ? -13.139 23.070 2.612 1.00 80.56 679 ARG A O 1
ATOM 5114 N N . TYR A 1 680 ? -13.490 23.984 0.595 1.00 80.88 680 TYR A N 1
ATOM 5115 C CA . TYR A 1 680 ? -13.605 25.364 1.057 1.00 80.88 680 TYR A CA 1
ATOM 5116 C C . TYR A 1 680 ? -14.999 25.892 0.744 1.00 80.88 680 TYR A C 1
ATOM 5118 O O . TYR A 1 680 ? -15.371 25.976 -0.424 1.00 80.88 680 TYR A O 1
ATOM 5126 N N . LEU A 1 681 ? -15.744 26.321 1.765 1.00 81.88 681 LEU A N 1
ATOM 5127 C CA . LEU A 1 681 ? -16.926 27.140 1.529 1.00 81.88 681 LEU A CA 1
ATOM 5128 C C . LEU A 1 681 ? -16.441 28.546 1.164 1.00 81.88 681 LEU A C 1
ATOM 5130 O O . LEU A 1 681 ? -15.787 29.212 1.969 1.00 81.88 681 LEU A O 1
ATOM 5134 N N . VAL A 1 682 ? -16.741 29.004 -0.048 1.00 81.12 682 VAL A N 1
ATOM 5135 C CA . VAL A 1 682 ? -16.290 30.302 -0.559 1.00 81.12 682 VAL A CA 1
ATOM 5136 C C . VAL A 1 682 ? -17.457 31.126 -1.094 1.00 81.12 682 VAL A C 1
ATOM 5138 O O . VAL A 1 682 ? -18.412 30.608 -1.677 1.00 81.12 682 VAL A O 1
ATOM 5141 N N . HIS A 1 683 ? -17.377 32.439 -0.903 1.00 79.38 683 HIS A N 1
ATOM 5142 C CA . HIS A 1 683 ? -18.396 33.394 -1.319 1.00 79.38 683 HIS A CA 1
ATOM 5143 C C . HIS A 1 683 ? -17.906 34.189 -2.531 1.00 79.38 683 HIS A C 1
ATOM 5145 O O . HIS A 1 683 ? -16.970 34.983 -2.432 1.00 79.38 683 HIS A O 1
ATOM 5151 N N . LEU A 1 684 ? -18.549 33.995 -3.680 1.00 76.75 684 LEU A N 1
ATOM 5152 C CA . LEU A 1 684 ? -18.230 34.673 -4.938 1.00 76.75 684 LEU A CA 1
ATOM 5153 C C . LEU A 1 684 ? -18.543 36.176 -4.868 1.00 76.75 684 LEU A C 1
ATOM 5155 O O . LEU A 1 684 ? -19.421 36.609 -4.114 1.00 76.75 684 LEU A O 1
ATOM 5159 N N . GLN A 1 685 ? -17.887 36.972 -5.720 1.00 66.50 685 GLN A N 1
ATOM 5160 C CA . GLN A 1 685 ? -18.168 38.416 -5.839 1.00 66.50 685 GLN A CA 1
ATOM 5161 C C . GLN A 1 685 ? -19.640 38.718 -6.196 1.00 66.50 685 GLN A C 1
ATOM 5163 O O . GLN A 1 685 ? -20.169 39.760 -5.823 1.00 66.50 685 GLN A O 1
ATOM 5168 N N . ASN A 1 686 ? -20.317 37.793 -6.889 1.00 67.56 686 ASN A N 1
ATOM 5169 C CA . ASN A 1 686 ? -21.712 37.916 -7.335 1.00 67.56 686 ASN A CA 1
ATOM 5170 C C . ASN A 1 686 ? -22.768 37.539 -6.272 1.00 67.56 686 ASN A C 1
ATOM 5172 O O . ASN A 1 686 ? -23.944 37.416 -6.607 1.00 67.56 686 ASN A O 1
ATOM 5176 N N . GLY A 1 687 ? -22.371 37.308 -5.016 1.00 63.75 687 GLY A N 1
ATOM 5177 C CA . GLY A 1 687 ? -23.294 36.966 -3.928 1.00 63.75 687 GLY A CA 1
ATOM 5178 C C . GLY A 1 687 ? -23.535 35.469 -3.706 1.00 63.75 687 GLY A C 1
ATOM 5179 O O . GLY A 1 687 ? -24.113 35.107 -2.686 1.00 63.75 687 GLY A O 1
ATOM 5180 N N . LYS A 1 688 ? -23.104 34.586 -4.618 1.00 76.12 688 LYS A N 1
ATOM 5181 C CA . LYS A 1 688 ? -23.342 33.137 -4.500 1.00 76.12 688 LYS A CA 1
ATOM 5182 C C . LYS A 1 688 ? -22.283 32.450 -3.630 1.00 76.12 688 LYS A C 1
ATOM 5184 O O . LYS A 1 688 ? -21.090 32.702 -3.782 1.00 76.12 688 LYS A O 1
ATOM 5189 N N . GLN A 1 689 ? -22.719 31.539 -2.764 1.00 81.25 689 GLN A N 1
ATOM 5190 C CA . GLN A 1 689 ? -21.840 30.629 -2.023 1.00 81.25 689 GLN A CA 1
ATOM 5191 C C . GLN A 1 689 ? -21.656 29.319 -2.800 1.00 81.25 689 GLN A C 1
ATOM 5193 O O . GLN A 1 689 ? -22.602 28.833 -3.423 1.00 81.25 689 GLN A O 1
ATOM 5198 N N . ILE A 1 690 ? -20.450 28.752 -2.760 1.00 81.69 690 ILE A N 1
ATOM 5199 C CA . ILE A 1 690 ? -20.116 27.425 -3.302 1.00 81.69 690 ILE A CA 1
ATOM 5200 C C . ILE A 1 690 ? -19.192 26.683 -2.317 1.00 81.69 690 ILE A C 1
ATOM 5202 O O . ILE A 1 690 ? -18.512 27.336 -1.526 1.00 81.69 690 ILE A O 1
ATOM 5206 N N . LYS A 1 691 ? -19.169 25.346 -2.367 1.00 80.06 691 LYS A N 1
ATOM 5207 C CA . LYS A 1 691 ? -18.327 24.450 -1.549 1.00 80.06 691 LYS A CA 1
ATOM 5208 C C . LYS A 1 691 ? -17.488 23.535 -2.447 1.00 80.06 691 LYS A C 1
ATOM 5210 O O . LYS A 1 691 ? -17.966 23.278 -3.576 1.00 80.06 691 LYS A O 1
#

Radius of gyration: 40.65 Å; chains: 1; bounding box: 101×91×110 Å

Organism: NCBI:txid2562237

Sequence (691 aa):
MSDQIRIVGLAGELCSVQLPVDATLQELKSKIDDALGVPCNQQRLIHGSEELQDLGPTRPVELCLLRLAPQLDEEEKLQWSQQLEKDGMELLYAPEAVQADRELVMTAVCQAGDALAIASEDLRGDRELVLQAVSQNGSSLTYASATLKSDKEVVLAAVRQCGLALRHAASELRRDWDVAMAAVRQNGYVISDAAFDHSLREDARIALTAVSYDGCTLKHVAVNLRKDRSIVLAAVKSNGNAILWADPKFRSDREVMLSAVRYHGTLLRCASEELRSDRDVVYQAVLGHGYALSYASQSLREDQELSSLAARPHCHIPVRVENGKIIYIEAANLKSNDYYEVLGVARDASESEITKAYRKLAQKHHPDKNINRKQQAEEEFKCIAEAYEVLTDPEKRKNYDQFGKEGLQGGGNPGAANMSPDQAEMFFKMFGGQPGGGTTRVVFSGGPGEGMDVDGIDLSEIFMSMGLGGCGGMRGMGGMGGMGSNMGGMGNGFGFGGMPGMNGMNGMGGMGGMGGMGTSHSSRRSQGRGIIKAGEMVIVHSLNKAKEHNGKRGHVSGFDAQRSRYEVRLEDEPQVIHVRPENLTQQCSVKVHGLTSRPELNGKTGQIVGFDAQKGRYSVLVQGGHGLGSAPTSVLEVSLQGRNCILKTGTCVRLSGLNKAELNGSRAEVMEVDVPAGRYLVHLQNGKQIK

InterPro domains:
  IPR000626 Ubiquitin-like domain [PF00240] (10-54)
  IPR000626 Ubiquitin-like domain [PS50053] (3-54)
  IPR001623 DnaJ domain [PF00226] (338-401)
  IPR001623 DnaJ domain [PR00625] (340-358)
  IPR001623 DnaJ domain [PR00625] (358-373)
  IPR001623 DnaJ domain [PR00625] (376-396)
  IPR001623 DnaJ domain [PR00625] (396-415)
  IPR001623 DnaJ domain [PS50076] (338-404)
  IPR001623 DnaJ domain [SM00271] (337-396)
  IPR001623 DnaJ domain [cd06257] (338-393)
  IPR018253 DnaJ domain, conserved site [PS00636] (381-400)
  IPR025197 Domain of unknown function DUF4116 [PF13475] (84-124)
  IPR025197 Domain of unknown function DUF4116 [PF13475] (126-174)
  IPR025197 Domain of unknown function DUF4116 [PF13475] (206-251)
  IPR025197 Domain of unknown function DUF4116 [PF13475] (253-301)
  IPR029071 Ubiquitin-like domain superfamily [SSF54236] (4-54)
  IPR036869 Chaperone J-domain superfamily [G3DSA:1.10.287.110] (335-443)
  IPR036869 Chaperone J-domain superfamily [SSF46565] (335-439)